Protein AF-0000000084338027 (afdb_homodimer)

Foldseek 3Di:
DPPDPVVVVVLQQVLLLLLVVQLPDDFDFLVVSCVVSVHDSVSSVVSVVVCVVQQQKDWADQDPDDPDDRGTTIHGRQQAAWFWFWEDEQFKIKIFIAGLNLDTQFIDMGTHHDLPPALLVVLVVRLVRHVVRCVRSVHHYQEFEYEYAADADFQAGCDDPSRHNRHGPRSQVSNCVSNVHRYTYAYQQQLQVLLCLVFNPDDQFEWEWADDLATWIWTGDNNHTDQPPRRPPTRLQQDAQDAVADDDPVRHHRGLSVFADLVDLLSNLLSSLSSVVVVCVVVVGQEYEYENDDPVSQVVSQVNNLVSQVPDPPHHHYYYRDVRSVGSRSSRRVVSSVVCSSRVVSVD/DPPDPVVVVVLQQVLLLLLVVQLPDDFDFLVVSCVVSVHDSVSSVVSVVVCVVQQQKDWADQDPDDPDDRGTTIHGRQQAAWFWFWEDELFKIKIFIAGLNLDTQFIDMDTHHDLPPALLVVLVVRLVRHVVRCVRSVHHYQEFEYEYAADADFQAGCDDPSRHNRHGPRSQVSNCVSNVHRYTYAYQQQLQVLLCLVFNPDDQFEWEWADDLATWIWTGDNNHTDQPPRRPPTRLQQDAQDAVADDDPVRHHRGLSVFADLVDLLSNLLSSLSSVVVVCVVVVGQEYEYENDDPVSQVVSQVNNLVSQVPDPPHHHYYYRDVRSVGSRSSRRVVSSVVCSSRVVSVD

Secondary structure (DSSP, 8-state):
----HHHHHHHHHHHHHHHHHHHHSSSB-HHHHHHHHT--HHHHHHHHHHHHHTTSEEEPPP---SSS-----EEE-TTS-EEEEEEE-SSEEEEEEE-TTS-EEEEEEEE---TTS-HHHHHHHHHHHHHHHHHHHT--EEEEEEEESSEE-SSSEEE-TT-GGGTT--HHHHHHHHHTS-EEEEEHHHHHHHHHHHHS---SSEEEEEESSSEEEEEEETTEE---TTS-TT-GGG-BSSTT-SB-TTS-BSBGGGT--TTSHHHHHHHHHHHHHHHHHHH---EEEEES--HHHHHHHHHHHHHHHTT-SS--EEEEPPGGG-HHHHHHHHHHHHHHHH-TTTT-/----HHHHHHHHHHHHHHHHHHHHSSSB-HHHHHHHHT--HHHHHHHHHHHHHTTSEEEPPP---SSS-----EEE-TTS-EEEEEEE-SSEEEEEEE-TTS-EEEEEEEE---TTS-HHHHHHHHHHHHHHHHHHHT--EEEEEEEESSEE-SSSEEE-TT-GGGTT--HHHHHHHHHTS-EEEEEHHHHHHHHHHHHS---SSEEEEEESSSEEEEEEETTEE---TTS----GGG-BSSTT-SB-TTS-BSBGGGT--TTSHHHHHHHHHHHHHHHHHHH---EEEEES--HHHHHHHHHHHHHHHTT-SS--EEEEPPGGG-HHHHHHHHHHHHHHHH-TTTT-

Sequence (696 aa):
MIAPAGHRTVRRHNLALVLGCVAEAEPLSRARVAERTGLTRGTVSSLVDELITAGLVTELAAERGGPGRPAAPLQLNRNGPAGLGLELGVDRLGACVVDLTGAVRAQRIVPSEHVDADPEGVLDALAELAAAVRAEAALPIAGAHLAVPGIVGESAIVRLPNLSRWAGVDAAGGLAARLGCATGIANEADLAALAELWFGRTPADFLYASIGIGIGAGVVIGGELFRGPGGRAGELGHMVVEPGGPPCRCGGRGCLERLVDLRDLDRSARALGAALTGAVALLDVRTIVLGGLDPAVAEPLRAAVAAELAELDPPVTVTVSDPGAGGALRGAAATVVRAVIRSPDGGRMIAPAGHRTVRRHNLALVLGCVAEAEPLSRARVAERTGLTRGTVSSLVDELITAGLVTELAAERGGPGRPAAPLQLNRNGPAGLGLELGVDRLGACVVDLTGAVRAQRIVPSEHVDADPEGVLDALAELAAAVRAEAALPIAGAHLAVPGIVGESAIVRLPNLSRWAGVDAAGGLAARLGCATGIANEADLAALAELWFGRTPADFLYASIGIGIGAGVVIGGELFRGPGGRAGELGHMVVEPGGPPCRCGGRGCLERLVDLRDLDRSARALGAALTGAVALLDVRTIVLGGLDPAVAEPLRAAVAAELAELDPPVTVTVSDPGAGGALRGAAATVVRAVIRSPDGGR

Organism: Pseudonocardia thermophila (NCBI:txid1848)

Structure (mmCIF, N/CA/C/O backbone):
data_AF-0000000084338027-model_v1
#
loop_
_entity.id
_entity.type
_entity.pdbx_description
1 polymer 'Sugar kinase of the NBD/HSP70 family, may contain an N-terminal HTH domain'
#
loop_
_atom_site.group_PDB
_atom_site.id
_atom_site.type_symbol
_atom_site.label_atom_id
_atom_site.label_alt_id
_atom_site.label_comp_id
_atom_site.label_asym_id
_atom_site.label_entity_id
_atom_site.label_seq_id
_atom_site.pdbx_PDB_ins_code
_atom_site.Cartn_x
_atom_site.Cartn_y
_atom_site.Cartn_z
_atom_site.occupancy
_atom_site.B_iso_or_equiv
_atom_site.auth_seq_id
_atom_site.auth_comp_id
_atom_site.auth_asym_id
_atom_site.auth_atom_id
_atom_site.pdbx_PDB_model_num
ATOM 1 N N . MET A 1 1 ? -39.719 6.938 22.25 1 24.95 1 MET A N 1
ATOM 2 C CA . MET A 1 1 ? -39.531 5.938 21.203 1 24.95 1 MET A CA 1
ATOM 3 C C . MET A 1 1 ? -38.125 5.98 20.656 1 24.95 1 MET A C 1
ATOM 5 O O . MET A 1 1 ? -37.656 7.008 20.141 1 24.95 1 MET A O 1
ATOM 9 N N . ILE A 1 2 ? -37.188 5.223 21.219 1 32.06 2 ILE A N 1
ATOM 10 C CA . ILE A 1 2 ? -35.812 5.082 20.844 1 32.06 2 ILE A CA 1
ATOM 11 C C . ILE A 1 2 ? -35.688 4.773 19.344 1 32.06 2 ILE A C 1
ATOM 13 O O . ILE A 1 2 ? -36.25 3.779 18.875 1 32.06 2 ILE A O 1
ATOM 17 N N . ALA A 1 3 ? -35.656 5.762 18.625 1 42.88 3 ALA A N 1
ATOM 18 C CA . ALA A 1 3 ? -35.469 5.457 17.219 1 42.88 3 ALA A CA 1
ATOM 19 C C . ALA A 1 3 ? -34.5 4.293 17.031 1 42.88 3 ALA A C 1
ATOM 21 O O . ALA A 1 3 ? -33.438 4.238 17.672 1 42.88 3 ALA A O 1
ATOM 22 N N . PRO A 1 4 ? -34.75 3.297 16.406 1 47.34 4 PRO A N 1
ATOM 23 C CA . PRO A 1 4 ? -33.906 2.105 16.281 1 47.34 4 PRO A CA 1
ATOM 24 C C . PRO A 1 4 ? -32.531 2.42 15.719 1 47.34 4 PRO A C 1
ATOM 26 O O . PRO A 1 4 ? -32.344 3.42 15.016 1 47.34 4 PRO A O 1
ATOM 29 N N . ALA A 1 5 ? -31.375 1.778 16.25 1 51.41 5 ALA A N 1
ATOM 30 C CA . ALA A 1 5 ? -29.953 1.833 15.961 1 51.41 5 ALA A CA 1
ATOM 31 C C . ALA A 1 5 ? -29.703 2.008 14.461 1 51.41 5 ALA A C 1
ATOM 33 O O . ALA A 1 5 ? -28.844 2.789 14.055 1 51.41 5 ALA A O 1
ATOM 34 N N . GLY A 1 6 ? -30.672 1.565 13.75 1 63.72 6 GLY A N 1
ATOM 35 C CA . GLY A 1 6 ? -30.609 1.644 12.305 1 63.72 6 GLY A CA 1
ATOM 36 C C . GLY A 1 6 ? -30.859 3.039 11.766 1 63.72 6 GLY A C 1
ATOM 37 O O . GLY A 1 6 ? -30.188 3.49 10.844 1 63.72 6 GLY A O 1
ATOM 38 N N . HIS A 1 7 ? -31.812 3.793 12.484 1 64.81 7 HIS A N 1
ATOM 39 C CA . HIS A 1 7 ? -32.188 5.109 11.992 1 64.81 7 HIS A CA 1
ATOM 40 C C . HIS A 1 7 ? -31.109 6.141 12.289 1 64.81 7 HIS A C 1
ATOM 42 O O . HIS A 1 7 ? -30.812 6.996 11.445 1 64.81 7 HIS A O 1
ATOM 48 N N . ARG A 1 8 ? -30.578 6.047 13.422 1 73.62 8 ARG A N 1
ATOM 49 C CA . ARG A 1 8 ? -29.516 6.969 13.812 1 73.62 8 ARG A CA 1
ATOM 50 C C . ARG A 1 8 ? -28.297 6.824 12.898 1 73.62 8 ARG A C 1
ATOM 52 O O . ARG A 1 8 ? -27.656 7.816 12.562 1 73.62 8 ARG A O 1
ATOM 59 N N . THR A 1 9 ? -28.094 5.621 12.609 1 79.31 9 THR A N 1
ATOM 60 C CA . THR A 1 9 ? -26.969 5.336 11.727 1 79.31 9 THR A CA 1
ATOM 61 C C . THR A 1 9 ? -27.203 5.926 10.336 1 79.31 9 THR A C 1
ATOM 63 O O . THR A 1 9 ? -26.297 6.508 9.734 1 79.31 9 THR A O 1
ATOM 66 N N . VAL A 1 10 ? -28.391 5.887 9.93 1 82.75 10 VAL A N 1
ATOM 67 C CA . VAL A 1 10 ? -28.75 6.406 8.609 1 82.75 10 VAL A CA 1
ATOM 68 C C . VAL A 1 10 ? -28.641 7.93 8.609 1 82.75 10 VAL A C 1
ATOM 70 O O . VAL A 1 10 ? -28.109 8.523 7.672 1 82.75 10 VAL A O 1
ATOM 73 N N . ARG A 1 11 ? -29.156 8.555 9.656 1 88 11 ARG A N 1
ATOM 74 C CA . ARG A 1 11 ? -29.109 10.008 9.742 1 88 11 ARG A CA 1
ATOM 75 C C . ARG A 1 11 ? -27.672 10.508 9.781 1 88 11 ARG A C 1
ATOM 77 O O . ARG A 1 11 ? -27.344 11.508 9.133 1 88 11 ARG A O 1
ATOM 84 N N . ARG A 1 12 ? -26.922 9.852 10.594 1 89.38 12 ARG A N 1
ATOM 85 C CA . ARG A 1 12 ? -25.5 10.203 10.664 1 89.38 12 ARG A CA 1
ATOM 86 C C . ARG A 1 12 ? -24.844 10.133 9.289 1 89.38 12 ARG A C 1
ATOM 88 O O . ARG A 1 12 ? -24.094 11.023 8.914 1 89.38 12 ARG A O 1
ATOM 95 N N . HIS A 1 13 ? -25.172 9.141 8.656 1 90.56 13 HIS A N 1
ATOM 96 C CA . HIS A 1 13 ? -24.625 8.969 7.309 1 90.56 13 HIS A CA 1
ATOM 97 C C . HIS A 1 13 ? -25.109 10.086 6.383 1 90.56 13 HIS A C 1
ATOM 99 O O . HIS A 1 13 ? -24.297 10.648 5.629 1 90.56 13 HIS A O 1
ATOM 105 N N . ASN A 1 14 ? -26.328 10.367 6.484 1 92.19 14 ASN A N 1
ATOM 106 C CA . ASN A 1 14 ? -26.891 11.398 5.621 1 92.19 14 ASN A CA 1
ATOM 107 C C . ASN A 1 14 ? -26.312 12.773 5.949 1 92.19 14 ASN A C 1
ATOM 109 O O . ASN A 1 14 ? -26.094 13.586 5.051 1 92.19 14 ASN A O 1
ATOM 113 N N . LEU A 1 15 ? -26.141 13.031 7.227 1 94.44 15 LEU A N 1
ATOM 114 C CA . LEU A 1 15 ? -25.516 14.281 7.637 1 94.44 15 LEU A CA 1
ATOM 115 C C . LEU A 1 15 ? -24.141 14.43 7 1 94.44 15 LEU A C 1
ATOM 117 O O . LEU A 1 15 ? -23.812 15.492 6.465 1 94.44 15 LEU A O 1
ATOM 121 N N . ALA A 1 16 ? -23.406 13.383 7.082 1 94.31 16 ALA A N 1
ATOM 122 C CA . ALA A 1 16 ? -22.062 13.391 6.496 1 94.31 16 ALA A CA 1
ATOM 123 C C . ALA A 1 16 ? -22.125 13.602 4.984 1 94.31 16 ALA A C 1
ATOM 125 O O . ALA A 1 16 ? -21.312 14.344 4.426 1 94.31 16 ALA A O 1
ATOM 126 N N . LEU A 1 17 ? -23.031 12.977 4.367 1 94.06 17 LEU A N 1
ATOM 127 C CA . LEU A 1 17 ? -23.203 13.094 2.922 1 94.06 17 LEU A CA 1
ATOM 128 C C . LEU A 1 17 ? -23.531 14.531 2.523 1 94.06 17 LEU A C 1
ATOM 130 O O . LEU A 1 17 ? -22.938 15.062 1.586 1 94.06 17 LEU A O 1
ATOM 134 N N . VAL A 1 18 ? -24.406 15.125 3.219 1 94.88 18 VAL A N 1
ATOM 135 C CA . VAL A 1 18 ? -24.844 16.484 2.918 1 94.88 18 VAL A CA 1
ATOM 136 C C . VAL A 1 18 ? -23.688 17.469 3.166 1 94.88 18 VAL A C 1
ATOM 138 O O . VAL A 1 18 ? -23.391 18.312 2.32 1 94.88 18 VAL A O 1
ATOM 141 N N . LEU A 1 19 ? -23.094 17.359 4.309 1 95.38 19 LEU A N 1
ATOM 142 C CA . LEU A 1 19 ? -21.984 18.266 4.621 1 95.38 19 LEU A CA 1
ATOM 143 C C . LEU A 1 19 ? -20.859 18.094 3.615 1 95.38 19 LEU A C 1
ATOM 145 O O . LEU A 1 19 ? -20.234 19.078 3.201 1 95.38 19 LEU A O 1
ATOM 149 N N . GLY A 1 20 ? -20.562 16.844 3.295 1 94.5 20 GLY A N 1
ATOM 150 C CA . GLY A 1 20 ? -19.562 16.594 2.273 1 94.5 20 GLY A CA 1
ATOM 151 C C . GLY A 1 20 ? -19.875 17.281 0.956 1 94.5 20 GLY A C 1
ATOM 152 O O . GLY A 1 20 ? -18.969 17.812 0.311 1 94.5 20 GLY A O 1
ATOM 153 N N . CYS A 1 21 ? -21.078 17.234 0.608 1 93.06 21 CYS A N 1
ATOM 154 C CA . CYS A 1 21 ? -21.516 17.891 -0.616 1 93.06 21 CYS A CA 1
ATOM 155 C C . CYS A 1 21 ? -21.281 19.391 -0.543 1 93.06 21 CYS A C 1
ATOM 157 O O . CYS A 1 21 ? -20.766 19.984 -1.491 1 93.06 21 CYS A O 1
ATOM 159 N N . VAL A 1 22 ? -21.609 19.984 0.546 1 93.25 22 VAL A N 1
ATOM 160 C CA . VAL A 1 22 ? -21.438 21.422 0.742 1 93.25 22 VAL A CA 1
ATOM 161 C C . VAL A 1 22 ? -19.953 21.781 0.731 1 93.25 22 VAL A C 1
ATOM 163 O O . VAL A 1 22 ? -19.562 22.828 0.212 1 93.25 22 VAL A O 1
ATOM 166 N N . ALA A 1 23 ? -19.172 20.891 1.254 1 93.12 23 ALA A N 1
ATOM 167 C CA . ALA A 1 23 ? -17.75 21.125 1.387 1 93.12 23 ALA A CA 1
ATOM 168 C C . ALA A 1 23 ? -17.047 21.078 0.028 1 93.12 23 ALA A C 1
ATOM 170 O O . ALA A 1 23 ? -16.031 21.734 -0.182 1 93.12 23 ALA A O 1
ATOM 171 N N . GLU A 1 24 ? -17.469 20.266 -0.911 1 86.25 24 GLU A N 1
ATOM 172 C CA . GLU A 1 24 ? -16.812 20 -2.186 1 86.25 24 GLU A CA 1
ATOM 173 C C . GLU A 1 24 ? -17.188 21.047 -3.229 1 86.25 24 GLU A C 1
ATOM 175 O O . GLU A 1 24 ? -16.562 21.125 -4.289 1 86.25 24 GLU A O 1
ATOM 180 N N . ALA A 1 25 ? -18.219 21.781 -2.988 1 75.62 25 ALA A N 1
ATOM 181 C CA . ALA A 1 25 ? -18.734 22.609 -4.07 1 75.62 25 ALA A CA 1
ATOM 182 C C . ALA A 1 25 ? -18.812 24.078 -3.648 1 75.62 25 ALA A C 1
ATOM 184 O O . ALA A 1 25 ? -18.719 24.391 -2.459 1 75.62 25 ALA A O 1
ATOM 185 N N . GLU A 1 26 ? -18.859 24.859 -4.793 1 75.69 26 GLU A N 1
ATOM 186 C CA . GLU A 1 26 ? -19.281 26.234 -4.574 1 75.69 26 GLU A CA 1
ATOM 187 C C . GLU A 1 26 ? -20.641 26.297 -3.893 1 75.69 26 GLU A C 1
ATOM 189 O O . GLU A 1 26 ? -21.391 25.312 -3.883 1 75.69 26 GLU A O 1
ATOM 194 N N . PRO A 1 27 ? -20.891 27.422 -3.34 1 79.38 27 PRO A N 1
ATOM 195 C CA . PRO A 1 27 ? -22.172 27.516 -2.633 1 79.38 27 PRO A CA 1
ATOM 196 C C . PRO A 1 27 ? -23.328 26.891 -3.418 1 79.38 27 PRO A C 1
ATOM 198 O O . PRO A 1 27 ? -23.438 27.094 -4.629 1 79.38 27 PRO A O 1
ATOM 201 N N . LEU A 1 28 ? -23.938 26 -2.764 1 86.81 28 LEU A N 1
ATOM 202 C CA . LEU A 1 28 ? -25.031 25.234 -3.336 1 86.81 28 LEU A CA 1
ATOM 203 C C . LEU A 1 28 ? -26.359 25.578 -2.654 1 86.81 28 LEU A C 1
ATOM 205 O O . LEU A 1 28 ? -26.391 25.891 -1.463 1 86.81 28 LEU A O 1
ATOM 209 N N . SER A 1 29 ? -27.375 25.516 -3.436 1 89.56 29 SER A N 1
ATOM 210 C CA . SER A 1 29 ? -28.703 25.578 -2.83 1 89.56 29 SER A CA 1
ATOM 211 C C . SER A 1 29 ? -29.094 24.25 -2.211 1 89.56 29 SER A C 1
ATOM 213 O O . SER A 1 29 ? -28.516 23.219 -2.521 1 89.56 29 SER A O 1
ATOM 215 N N . ARG A 1 30 ? -30.062 24.281 -1.311 1 92.12 30 ARG A N 1
ATOM 216 C CA . ARG A 1 30 ? -30.609 23.062 -0.74 1 92.12 30 ARG A CA 1
ATOM 217 C C . ARG A 1 30 ? -31.125 22.125 -1.833 1 92.12 30 ARG A C 1
ATOM 219 O O . ARG A 1 30 ? -30.953 20.922 -1.745 1 92.12 30 ARG A O 1
ATOM 226 N N . ALA A 1 31 ? -31.672 22.719 -2.844 1 91.19 31 ALA A N 1
ATOM 227 C CA . ALA A 1 31 ? -32.219 21.938 -3.955 1 91.19 31 ALA A CA 1
ATOM 228 C C . ALA A 1 31 ? -31.094 21.188 -4.688 1 91.19 31 ALA A C 1
ATOM 230 O O . ALA A 1 31 ? -31.25 20.016 -5.02 1 91.19 31 ALA A O 1
ATOM 231 N N . ARG A 1 32 ? -30.125 21.859 -4.914 1 91.81 32 ARG A N 1
ATOM 232 C CA . ARG A 1 32 ? -29 21.25 -5.617 1 91.81 32 ARG A CA 1
ATOM 233 C C . ARG A 1 32 ? -28.359 20.141 -4.777 1 91.81 32 ARG A C 1
ATOM 235 O O . ARG A 1 32 ? -27.906 19.125 -5.316 1 91.81 32 ARG A O 1
ATOM 242 N N . VAL A 1 33 ? -28.266 20.312 -3.492 1 94.25 33 VAL A N 1
ATOM 243 C CA . VAL A 1 33 ? -27.734 19.297 -2.596 1 94.25 33 VAL A CA 1
ATOM 244 C C . VAL A 1 33 ? -28.609 18.047 -2.674 1 94.25 33 VAL A C 1
ATOM 246 O O . VAL A 1 33 ? -28.094 16.922 -2.715 1 94.25 33 VAL A O 1
ATOM 249 N N . ALA A 1 34 ? -29.844 18.25 -2.703 1 94.12 34 ALA A N 1
ATOM 250 C CA . ALA A 1 34 ? -30.766 17.109 -2.824 1 94.12 34 ALA A CA 1
ATOM 251 C C . ALA A 1 34 ? -30.516 16.344 -4.121 1 94.12 34 ALA A C 1
ATOM 253 O O . ALA A 1 34 ? -30.469 15.109 -4.117 1 94.12 34 ALA A O 1
ATOM 254 N N . GLU A 1 35 ? -30.359 17.062 -5.145 1 93.56 35 GLU A N 1
ATOM 255 C CA . GLU A 1 35 ? -30.094 16.453 -6.445 1 93.56 35 GLU A CA 1
ATOM 256 C C . GLU A 1 35 ? -28.812 15.641 -6.426 1 93.56 35 GLU A C 1
ATOM 258 O O . GLU A 1 35 ? -28.781 14.5 -6.887 1 93.56 35 GLU A O 1
ATOM 263 N N . ARG A 1 36 ? -27.875 16.156 -5.863 1 92.69 36 ARG A N 1
ATOM 264 C CA . ARG A 1 36 ? -26.547 15.531 -5.883 1 92.69 36 ARG A CA 1
ATOM 265 C C . ARG A 1 36 ? -26.5 14.32 -4.957 1 92.69 36 ARG A C 1
ATOM 267 O O . ARG A 1 36 ? -25.797 13.352 -5.227 1 92.69 36 ARG A O 1
ATOM 274 N N . THR A 1 37 ? -27.188 14.367 -3.902 1 93.38 37 THR A N 1
ATOM 275 C CA . THR A 1 37 ? -27.094 13.305 -2.902 1 93.38 37 THR A CA 1
ATOM 276 C C . THR A 1 37 ? -28.156 12.234 -3.156 1 93.38 37 THR A C 1
ATOM 278 O O . THR A 1 37 ? -28.062 11.125 -2.619 1 93.38 37 THR A O 1
ATOM 281 N N . GLY A 1 38 ? -29.172 12.594 -3.861 1 94 38 GLY A N 1
ATOM 282 C CA . GLY A 1 38 ? -30.281 11.68 -4.094 1 94 38 GLY A CA 1
ATOM 283 C C . GLY A 1 38 ? -31.281 11.648 -2.955 1 94 38 GLY A C 1
ATOM 284 O O . GLY A 1 38 ? -32.188 10.82 -2.941 1 94 38 GLY A O 1
ATOM 285 N N . LEU A 1 39 ? -31.156 12.469 -2.016 1 93.25 39 LEU A N 1
ATOM 286 C CA . LEU A 1 39 ? -32.062 12.578 -0.893 1 93.25 39 LEU A CA 1
ATOM 287 C C . LEU A 1 39 ? -33.25 13.469 -1.247 1 93.25 39 LEU A C 1
ATOM 289 O O . LEU A 1 39 ? -33.188 14.242 -2.201 1 93.25 39 LEU A O 1
ATOM 293 N N . THR A 1 40 ? -34.281 13.359 -0.479 1 93.75 40 THR A N 1
ATOM 294 C CA . THR A 1 40 ? -35.438 14.227 -0.711 1 93.75 40 THR A CA 1
ATOM 295 C C . THR A 1 40 ? -35.156 15.648 -0.241 1 93.75 40 THR A C 1
ATOM 297 O O . THR A 1 40 ? -34.312 15.859 0.639 1 93.75 40 THR A O 1
ATOM 300 N N . ARG A 1 41 ? -35.875 16.578 -0.817 1 93.81 41 ARG A N 1
ATOM 301 C CA . ARG A 1 41 ? -35.719 17.984 -0.431 1 93.81 41 ARG A CA 1
ATOM 302 C C . ARG A 1 41 ? -36.062 18.188 1.046 1 93.81 41 ARG A C 1
ATOM 304 O O . ARG A 1 41 ? -35.375 18.953 1.733 1 93.81 41 ARG A O 1
ATOM 311 N N . GLY A 1 42 ? -37 17.531 1.489 1 95.19 42 GLY A N 1
ATOM 312 C CA . GLY A 1 42 ? -37.344 17.625 2.896 1 95.19 42 GLY A CA 1
ATOM 313 C C . GLY A 1 42 ? -36.25 17.141 3.824 1 95.19 42 GLY A C 1
ATOM 314 O O . GLY A 1 42 ? -35.938 17.797 4.824 1 95.19 42 GLY A O 1
ATOM 315 N N . THR A 1 43 ? -35.688 16 3.496 1 94.31 43 THR A N 1
ATOM 316 C CA . THR A 1 43 ? -34.594 15.445 4.285 1 94.31 43 THR A CA 1
ATOM 317 C C . THR A 1 43 ? -33.406 16.391 4.301 1 94.31 43 THR A C 1
ATOM 319 O O . THR A 1 43 ? -32.812 16.656 5.359 1 94.31 43 THR A O 1
ATOM 322 N N . VAL A 1 44 ? -33.062 16.891 3.131 1 96.12 44 VAL A N 1
ATOM 323 C CA . VAL A 1 44 ? -31.938 17.797 3.027 1 96.12 44 VAL A CA 1
ATOM 324 C C . VAL A 1 44 ? -32.188 19.047 3.859 1 96.12 44 VAL A C 1
ATOM 326 O O . VAL A 1 44 ? -31.297 19.531 4.562 1 96.12 44 VAL A O 1
ATOM 329 N N . SER A 1 45 ? -33.375 19.547 3.775 1 95.44 45 SER A N 1
ATOM 330 C CA . SER A 1 45 ? -33.688 20.75 4.527 1 95.44 45 SER A CA 1
ATOM 331 C C . SER A 1 45 ? -33.5 20.531 6.027 1 95.44 45 SER A C 1
ATOM 333 O O . SER A 1 45 ? -32.938 21.375 6.715 1 95.44 45 SER A O 1
ATOM 335 N N . SER A 1 46 ? -33.969 19.438 6.477 1 96.06 46 SER A N 1
ATOM 336 C CA . SER A 1 46 ? -33.844 19.109 7.891 1 96.06 46 SER A CA 1
ATOM 337 C C . SER A 1 46 ? -32.375 18.938 8.289 1 96.06 46 SER A C 1
ATOM 339 O O . SER A 1 46 ? -31.953 19.422 9.336 1 96.06 46 SER A O 1
ATOM 341 N N . LEU A 1 47 ? -31.672 18.281 7.516 1 95.88 47 LEU A N 1
ATOM 342 C CA . LEU A 1 47 ? -30.25 18.031 7.785 1 95.88 47 LEU A CA 1
ATOM 343 C C . LEU A 1 47 ? -29.453 19.312 7.734 1 95.88 47 LEU A C 1
ATOM 345 O O . LEU A 1 47 ? -28.562 19.531 8.555 1 95.88 47 LEU A O 1
ATOM 349 N N . VAL A 1 48 ? -29.75 20.141 6.77 1 95.62 48 VAL A N 1
ATOM 350 C CA . VAL A 1 48 ? -29.062 21.422 6.645 1 95.62 48 VAL A CA 1
ATOM 351 C C . VAL A 1 48 ? -29.344 22.266 7.879 1 95.62 48 VAL A C 1
ATOM 353 O O . VAL A 1 48 ? -28.438 22.906 8.414 1 95.62 48 VAL A O 1
ATOM 356 N N . ASP A 1 49 ? -30.531 22.281 8.32 1 96.06 49 ASP A N 1
ATOM 357 C CA . ASP A 1 49 ? -30.875 23.031 9.531 1 96.06 49 ASP A CA 1
ATOM 358 C C . ASP A 1 49 ? -30.047 22.547 10.719 1 96.06 49 ASP A C 1
ATOM 360 O O . ASP A 1 49 ? -29.578 23.359 11.523 1 96.06 49 ASP A O 1
ATOM 364 N N . GLU A 1 50 ? -29.922 21.328 10.797 1 95.75 50 GLU A N 1
ATOM 365 C CA . GLU A 1 50 ? -29.109 20.766 11.867 1 95.75 50 GLU A CA 1
ATOM 366 C C . GLU A 1 50 ? -27.641 21.188 11.75 1 95.75 50 GLU A C 1
ATOM 368 O O . GLU A 1 50 ? -27.016 21.516 12.75 1 95.75 50 GLU A O 1
ATOM 373 N N . LEU A 1 51 ? -27.141 21.203 10.562 1 96.5 51 LEU A N 1
ATOM 374 C CA . LEU A 1 51 ? -25.766 21.594 10.312 1 96.5 51 LEU A CA 1
ATOM 375 C C . LEU A 1 51 ? -25.547 23.078 10.602 1 96.5 51 LEU A C 1
ATOM 377 O O . LEU A 1 51 ? -24.484 23.469 11.086 1 96.5 51 LEU A O 1
ATOM 381 N N . ILE A 1 52 ? -26.531 23.891 10.344 1 95.5 52 ILE A N 1
ATOM 382 C CA . ILE A 1 52 ? -26.484 25.312 10.656 1 95.5 52 ILE A CA 1
ATOM 383 C C . ILE A 1 52 ? -26.484 25.5 12.172 1 95.5 52 ILE A C 1
ATOM 385 O O . ILE A 1 52 ? -25.688 26.281 12.703 1 95.5 52 ILE A O 1
ATOM 389 N N . THR A 1 53 ? -27.312 24.766 12.797 1 95.19 53 THR A N 1
ATOM 390 C CA . THR A 1 53 ? -27.406 24.844 14.25 1 95.19 53 THR A CA 1
ATOM 391 C C . THR A 1 53 ? -26.078 24.438 14.898 1 95.19 53 THR A C 1
ATOM 393 O O . THR A 1 53 ? -25.656 25.031 15.891 1 95.19 53 THR A O 1
ATOM 396 N N . ALA A 1 54 ? -25.438 23.516 14.289 1 95.12 54 ALA A N 1
ATOM 397 C CA . ALA A 1 54 ? -24.172 23.016 14.812 1 95.12 54 ALA A CA 1
ATOM 398 C C . ALA A 1 54 ? -23.016 23.922 14.438 1 95.12 54 ALA A C 1
ATOM 400 O O . ALA A 1 54 ? -21.859 23.703 14.836 1 95.12 54 ALA A O 1
ATOM 401 N N . GLY A 1 55 ? -23.297 24.969 13.633 1 95.44 55 GLY A N 1
ATOM 402 C CA . GLY A 1 55 ? -22.266 25.922 13.242 1 95.44 55 GLY A CA 1
ATOM 403 C C . GLY A 1 55 ? -21.391 25.438 12.109 1 95.44 55 GLY A C 1
ATOM 404 O O . GLY A 1 55 ? -20.312 25.984 11.883 1 95.44 55 GLY A O 1
ATOM 405 N N . LEU A 1 56 ? -21.797 24.406 11.352 1 97 56 LEU A N 1
ATOM 406 C CA . LEU A 1 56 ? -20.969 23.812 10.312 1 97 56 LEU A CA 1
ATOM 407 C C . LEU A 1 56 ? -21.281 24.422 8.945 1 97 56 LEU A C 1
ATOM 409 O O . LEU A 1 56 ? -20.406 24.453 8.07 1 97 56 LEU A O 1
ATOM 413 N N . VAL A 1 57 ? -22.484 24.906 8.789 1 96.19 57 VAL A N 1
ATOM 414 C CA . VAL A 1 57 ? -22.938 25.453 7.516 1 96.19 57 VAL A CA 1
ATOM 415 C C . VAL A 1 57 ? -23.562 26.828 7.738 1 96.19 57 VAL A C 1
ATOM 417 O O . VAL A 1 57 ? -24.188 27.062 8.781 1 96.19 57 VAL A O 1
ATOM 420 N N . THR A 1 58 ? -23.391 27.641 6.84 1 94.56 58 THR A N 1
ATOM 421 C CA . THR A 1 58 ? -24.078 28.922 6.82 1 94.56 58 THR A CA 1
ATOM 422 C C . THR A 1 58 ? -24.828 29.125 5.496 1 94.56 58 THR A C 1
ATOM 424 O O . THR A 1 58 ? -24.422 28.562 4.473 1 94.56 58 THR A O 1
ATOM 427 N N . GLU A 1 59 ? -25.844 29.734 5.621 1 91.44 59 GLU A N 1
ATOM 428 C CA . GLU A 1 59 ? -26.656 30.078 4.449 1 91.44 59 GLU A CA 1
ATOM 429 C C . GLU A 1 59 ? -26.453 31.547 4.066 1 91.44 59 GLU A C 1
ATOM 431 O O . GLU A 1 59 ? -26.578 32.438 4.914 1 91.44 59 GLU A O 1
ATOM 436 N N . LEU A 1 60 ? -26.062 31.688 2.854 1 86.75 60 LEU A N 1
ATOM 437 C CA . LEU A 1 60 ? -25.859 33.031 2.354 1 86.75 60 LEU A CA 1
ATOM 438 C C . LEU A 1 60 ? -27.172 33.656 1.925 1 86.75 60 LEU A C 1
ATOM 440 O O . LEU A 1 60 ? -28.188 32.969 1.814 1 86.75 60 LEU A O 1
ATOM 444 N N . ALA A 1 61 ? -27.094 35.062 1.781 1 79.88 61 ALA A N 1
ATOM 445 C CA . ALA A 1 61 ? -28.281 35.781 1.318 1 79.88 61 ALA A CA 1
ATOM 446 C C . ALA A 1 61 ? -28.656 35.375 -0.1 1 79.88 61 ALA A C 1
ATOM 448 O O . ALA A 1 61 ? -27.781 35.125 -0.934 1 79.88 61 ALA A O 1
ATOM 449 N N . ALA A 1 62 ? -30 35.125 -0.277 1 73.44 62 ALA A N 1
ATOM 450 C CA . ALA A 1 62 ? -30.516 34.75 -1.588 1 73.44 62 ALA A CA 1
ATOM 451 C C . ALA A 1 62 ? -30.172 35.781 -2.646 1 73.44 62 ALA A C 1
ATOM 453 O O . ALA A 1 62 ? -30.188 36.969 -2.373 1 73.44 62 ALA A O 1
ATOM 454 N N . GLU A 1 63 ? -29.344 35.344 -3.686 1 61.81 63 GLU A N 1
ATOM 455 C CA . GLU A 1 63 ? -29.125 36.312 -4.773 1 61.81 63 GLU A CA 1
ATOM 456 C C . GLU A 1 63 ? -30.406 36.562 -5.555 1 61.81 63 GLU A C 1
ATOM 458 O O . GLU A 1 63 ? -31.172 35.656 -5.82 1 61.81 63 GLU A O 1
ATOM 463 N N . ARG A 1 64 ? -30.891 37.781 -5.426 1 58.75 64 ARG A N 1
ATOM 464 C CA . ARG A 1 64 ? -32.125 38.25 -6.027 1 58.75 64 ARG A CA 1
ATOM 465 C C . ARG A 1 64 ? -32.125 38.031 -7.539 1 58.75 64 ARG A C 1
ATOM 467 O O . ARG A 1 64 ? -33.031 38.5 -8.242 1 58.75 64 ARG A O 1
ATOM 474 N N . GLY A 1 65 ? -31.281 37.25 -8.078 1 50.41 65 GLY A N 1
ATOM 475 C CA . GLY A 1 65 ? -31.406 37.531 -9.5 1 50.41 65 GLY A CA 1
ATOM 476 C C . GLY A 1 65 ? -32.688 37 -10.102 1 50.41 65 GLY A C 1
ATOM 477 O O . GLY A 1 65 ? -33.594 37.781 -10.461 1 50.41 65 GLY A O 1
ATOM 478 N N . GLY A 1 66 ? -32.719 35.719 -10.891 1 50.53 66 GLY A N 1
ATOM 479 C CA . GLY A 1 66 ? -33.656 35.344 -11.93 1 50.53 66 GLY A CA 1
ATOM 480 C C . GLY A 1 66 ? -35 34.906 -11.375 1 50.53 66 GLY A C 1
ATOM 481 O O . GLY A 1 66 ? -35.219 34.938 -10.164 1 50.53 66 GLY A O 1
ATOM 482 N N . PRO A 1 67 ? -36.062 34.688 -12.297 1 47.72 67 PRO A N 1
ATOM 483 C CA . PRO A 1 67 ? -37.406 34.156 -12.039 1 47.72 67 PRO A CA 1
ATOM 484 C C . PRO A 1 67 ? -37.344 32.812 -11.281 1 47.72 67 PRO A C 1
ATOM 486 O O . PRO A 1 67 ? -36.562 31.922 -11.633 1 47.72 67 PRO A O 1
ATOM 489 N N . GLY A 1 68 ? -37.656 32.781 -10.016 1 55.72 68 GLY A N 1
ATOM 490 C CA . GLY A 1 68 ? -37.812 31.688 -9.07 1 55.72 68 GLY A CA 1
ATOM 491 C C . GLY A 1 68 ? -37.312 32.031 -7.68 1 55.72 68 GLY A C 1
ATOM 492 O O . GLY A 1 68 ? -36.75 33.094 -7.457 1 55.72 68 GLY A O 1
ATOM 493 N N . ARG A 1 69 ? -37.781 31.438 -6.684 1 54.06 69 ARG A N 1
ATOM 494 C CA . ARG A 1 69 ? -37.344 31.656 -5.301 1 54.06 69 ARG A CA 1
ATOM 495 C C . ARG A 1 69 ? -35.844 31.625 -5.172 1 54.06 69 ARG A C 1
ATOM 497 O O . ARG A 1 69 ? -35.188 30.641 -5.57 1 54.06 69 ARG A O 1
ATOM 504 N N . PRO A 1 70 ? -35.281 32.781 -5.098 1 59.09 70 PRO A N 1
ATOM 505 C CA . PRO A 1 70 ? -33.812 32.844 -5 1 59.09 70 PRO A CA 1
ATOM 506 C C . PRO A 1 70 ? -33.25 31.922 -3.936 1 59.09 70 PRO A C 1
ATOM 508 O O . PRO A 1 70 ? -33.781 31.844 -2.828 1 59.09 70 PRO A O 1
ATOM 511 N N . ALA A 1 71 ? -32.656 30.719 -4.203 1 67.94 71 ALA A N 1
ATOM 512 C CA . ALA A 1 71 ? -32.156 29.766 -3.209 1 67.94 71 ALA A CA 1
ATOM 513 C C . ALA A 1 71 ? -30.875 30.266 -2.566 1 67.94 71 ALA A C 1
ATOM 515 O O . ALA A 1 71 ? -30 30.812 -3.252 1 67.94 71 ALA A O 1
ATOM 516 N N . ALA A 1 72 ? -30.969 30.484 -1.258 1 78.06 72 ALA A N 1
ATOM 517 C CA . ALA A 1 72 ? -29.812 30.906 -0.461 1 78.06 72 ALA A CA 1
ATOM 518 C C . ALA A 1 72 ? -28.703 29.844 -0.502 1 78.06 72 ALA A C 1
ATOM 520 O O . ALA A 1 72 ? -28.922 28.703 -0.081 1 78.06 72 ALA A O 1
ATOM 521 N N . PRO A 1 73 ? -27.547 30.266 -1.123 1 91 73 PRO A N 1
ATOM 522 C CA . PRO A 1 73 ? -26.484 29.266 -1.257 1 91 73 PRO A CA 1
ATOM 523 C C . PRO A 1 73 ? -25.891 28.844 0.087 1 91 73 PRO A C 1
ATOM 525 O O . PRO A 1 73 ? -25.812 29.672 1.008 1 91 73 PRO A O 1
ATOM 528 N N . LEU A 1 74 ? -25.641 27.625 0.245 1 94.12 74 LEU A N 1
ATOM 529 C CA . LEU A 1 74 ? -25 27.047 1.425 1 94.12 74 LEU A CA 1
ATOM 530 C C . LEU A 1 74 ? -23.484 27.031 1.271 1 94.12 74 LEU A C 1
ATOM 532 O O . LEU A 1 74 ? -22.969 26.781 0.177 1 94.12 74 LEU A O 1
ATOM 536 N N . GLN A 1 75 ? -22.781 27.297 2.365 1 94.62 75 GLN A N 1
ATOM 537 C CA . GLN A 1 75 ? -21.328 27.141 2.422 1 94.62 75 GLN A CA 1
ATOM 538 C C . GLN A 1 75 ? -20.891 26.703 3.816 1 94.62 75 GLN A C 1
ATOM 540 O O . GLN A 1 75 ? -21.641 26.844 4.785 1 94.62 75 GLN A O 1
ATOM 545 N N . LEU A 1 76 ? -19.719 26.203 3.84 1 95.88 76 LEU A N 1
ATOM 546 C CA . LEU A 1 76 ? -19.172 25.906 5.156 1 95.88 76 LEU A CA 1
ATOM 547 C C . LEU A 1 76 ? -19.047 27.172 5.996 1 95.88 76 LEU A C 1
ATOM 549 O O . LEU A 1 76 ? -18.672 28.234 5.484 1 95.88 76 LEU A O 1
ATOM 553 N N . ASN A 1 77 ? -19.359 27.047 7.23 1 95.44 77 ASN A N 1
ATOM 554 C CA . ASN A 1 77 ? -19.25 28.188 8.148 1 95.44 77 ASN A CA 1
ATOM 555 C C . ASN A 1 77 ? -17.797 28.469 8.492 1 95.44 77 ASN A C 1
ATOM 557 O O . ASN A 1 77 ? -17.156 27.719 9.234 1 95.44 77 ASN A O 1
ATOM 561 N N . ARG A 1 78 ? -17.219 29.531 8.086 1 95.25 78 ARG A N 1
ATOM 562 C CA . ARG A 1 78 ? -15.828 29.891 8.297 1 95.25 78 ARG A CA 1
ATOM 563 C C . ARG A 1 78 ? -15.555 30.219 9.766 1 95.25 78 ARG A C 1
ATOM 565 O O . ARG A 1 78 ? -14.398 30.281 10.188 1 95.25 78 ARG A O 1
ATOM 572 N N . ASN A 1 79 ? -16.625 30.438 10.484 1 96.56 79 ASN A N 1
ATOM 573 C CA . ASN A 1 79 ? -16.484 30.734 11.906 1 96.56 79 ASN A CA 1
ATOM 574 C C . ASN A 1 79 ? -16.906 29.562 12.781 1 96.56 79 ASN A C 1
ATOM 576 O O . ASN A 1 79 ? -17.094 29.719 13.984 1 96.56 79 ASN A O 1
ATOM 580 N N . GLY A 1 80 ? -17.094 28.438 12.109 1 96.62 80 GLY A N 1
ATOM 581 C CA . GLY A 1 80 ? -17.438 27.234 12.836 1 96.62 80 GLY A CA 1
ATOM 582 C C . GLY A 1 80 ? -16.266 26.578 13.516 1 96.62 80 GLY A C 1
ATOM 583 O O . GLY A 1 80 ? -15.211 27.203 13.695 1 96.62 80 GLY A O 1
ATOM 584 N N . PRO A 1 81 ? -16.5 25.312 13.977 1 97 81 PRO A N 1
ATOM 585 C CA . PRO A 1 81 ? -15.422 24.594 14.648 1 97 81 PRO A CA 1
ATOM 586 C C . PRO A 1 81 ? -14.164 24.469 13.789 1 97 81 PRO A C 1
ATOM 588 O O . PRO A 1 81 ? -14.258 24.219 12.586 1 97 81 PRO A O 1
ATOM 591 N N . ALA A 1 82 ? -13.016 24.688 14.422 1 98.38 82 ALA A N 1
ATOM 592 C CA . ALA A 1 82 ? -11.734 24.719 13.719 1 98.38 82 ALA A CA 1
ATOM 593 C C . ALA A 1 82 ? -10.82 23.594 14.211 1 98.38 82 ALA A C 1
ATOM 595 O O . ALA A 1 82 ? -11.109 22.953 15.219 1 98.38 82 ALA A O 1
ATOM 596 N N . GLY A 1 83 ? -9.836 23.344 13.398 1 98.75 83 GLY A N 1
ATOM 597 C CA . GLY A 1 83 ? -8.812 22.391 13.789 1 98.75 83 GLY A CA 1
ATOM 598 C C . GLY A 1 83 ? -7.539 23.047 14.281 1 98.75 83 GLY A C 1
ATOM 599 O O . GLY A 1 83 ? -7.109 24.062 13.734 1 98.75 83 GLY A O 1
ATOM 600 N N . LEU A 1 84 ? -6.992 22.438 15.305 1 98.88 84 LEU A N 1
ATOM 601 C CA . LEU A 1 84 ? -5.715 22.891 15.844 1 98.88 84 LEU A CA 1
ATOM 602 C C . LEU A 1 84 ? -4.594 21.938 15.461 1 98.88 84 LEU A C 1
ATOM 604 O O . LEU A 1 84 ? -4.672 20.734 15.75 1 98.88 84 LEU A O 1
ATOM 608 N N . GLY A 1 85 ? -3.621 22.469 14.766 1 98.88 85 GLY A N 1
ATOM 609 C CA . GLY A 1 85 ? -2.426 21.703 14.43 1 98.88 85 GLY A CA 1
ATOM 610 C C . GLY A 1 85 ? -1.223 22.094 15.266 1 98.88 85 GLY A C 1
ATOM 611 O O . GLY A 1 85 ? -1.016 23.266 15.562 1 98.88 85 GLY A O 1
ATOM 612 N N . LEU A 1 86 ? -0.486 21.094 15.68 1 98.75 86 LEU A N 1
ATOM 613 C CA . LEU A 1 86 ? 0.763 21.281 16.406 1 98.75 86 LEU A CA 1
ATOM 614 C C . LEU A 1 86 ? 1.904 20.531 15.727 1 98.75 86 LEU A C 1
ATOM 616 O O . LEU A 1 86 ? 1.677 19.516 15.055 1 98.75 86 LEU A O 1
ATOM 620 N N . GLU A 1 87 ? 3.113 21.031 15.914 1 98.12 87 GLU A N 1
ATOM 621 C CA . GLU A 1 87 ? 4.289 20.375 15.336 1 98.12 87 GLU A CA 1
ATOM 622 C C . GLU A 1 87 ? 5.461 20.391 16.312 1 98.12 87 GLU A C 1
ATOM 624 O O . GLU A 1 87 ? 5.828 21.453 16.828 1 98.12 87 GLU A O 1
ATOM 629 N N . LEU A 1 88 ? 5.891 19.281 16.688 1 97.19 88 LEU A N 1
ATOM 630 C CA . LEU A 1 88 ? 7.176 19.078 17.359 1 97.19 88 LEU A CA 1
ATOM 631 C C . LEU A 1 88 ? 8.258 18.734 16.344 1 97.19 88 LEU A C 1
ATOM 633 O O . LEU A 1 88 ? 8.375 17.562 15.93 1 97.19 88 LEU A O 1
ATOM 637 N N . GLY A 1 89 ? 8.977 19.719 15.859 1 94.62 89 GLY A N 1
ATOM 638 C CA . GLY A 1 89 ? 10.141 19.484 15.016 1 94.62 89 GLY A CA 1
ATOM 639 C C . GLY A 1 89 ? 11.414 19.234 15.805 1 94.62 89 GLY A C 1
ATOM 640 O O . GLY A 1 89 ? 11.398 19.281 17.031 1 94.62 89 GLY A O 1
ATOM 641 N N . VAL A 1 90 ? 12.422 18.969 15.102 1 91 90 VAL A N 1
ATOM 642 C CA . VAL A 1 90 ? 13.703 18.75 15.766 1 91 90 VAL A CA 1
ATOM 643 C C . VAL A 1 90 ? 14.242 20.062 16.312 1 91 90 VAL A C 1
ATOM 645 O O . VAL A 1 90 ? 14.789 20.109 17.422 1 91 90 VAL A O 1
ATOM 648 N N . ASP A 1 91 ? 13.977 21.156 15.578 1 91.88 91 ASP A N 1
ATOM 649 C CA . ASP A 1 91 ? 14.57 22.438 15.961 1 91.88 91 ASP A CA 1
ATOM 650 C C . ASP A 1 91 ? 13.523 23.547 15.992 1 91.88 91 ASP A C 1
ATOM 652 O O . ASP A 1 91 ? 13.859 24.734 15.914 1 91.88 91 ASP A O 1
ATOM 656 N N . ARG A 1 92 ? 12.297 23.156 15.992 1 94.94 92 ARG A N 1
ATOM 657 C CA . ARG A 1 92 ? 11.234 24.156 15.992 1 94.94 92 ARG A CA 1
ATOM 658 C C . ARG A 1 92 ? 9.953 23.594 16.594 1 94.94 92 ARG A C 1
ATOM 660 O O . ARG A 1 92 ? 9.781 22.375 16.672 1 94.94 92 ARG A O 1
ATOM 667 N N . LEU A 1 93 ? 9.102 24.453 17.016 1 97.75 93 LEU A N 1
ATOM 668 C CA . LEU A 1 93 ? 7.734 24.172 17.453 1 97.75 93 LEU A CA 1
ATOM 669 C C . LEU A 1 93 ? 6.734 25.016 16.672 1 97.75 93 LEU A C 1
ATOM 671 O O . LEU A 1 93 ? 7.035 26.141 16.281 1 97.75 93 LEU A O 1
ATOM 675 N N . GLY A 1 94 ? 5.59 24.422 16.406 1 98.19 94 GLY A N 1
ATOM 676 C CA . GLY A 1 94 ? 4.582 25.156 15.648 1 98.19 94 GLY A CA 1
ATOM 677 C C . GLY A 1 94 ? 3.168 24.875 16.125 1 98.19 94 GLY A C 1
ATOM 678 O O . GLY A 1 94 ? 2.896 23.844 16.734 1 98.19 94 GLY A O 1
ATOM 679 N N . ALA A 1 95 ? 2.295 25.828 15.836 1 98.75 95 ALA A N 1
ATOM 680 C CA . ALA A 1 95 ? 0.855 25.719 16.062 1 98.75 95 ALA A CA 1
ATOM 681 C C . ALA A 1 95 ? 0.079 26.5 15.008 1 98.75 95 ALA A C 1
ATOM 683 O O . ALA A 1 95 ? 0.542 27.547 14.539 1 98.75 95 ALA A O 1
ATOM 684 N N . CYS A 1 96 ? -1.031 25.969 14.656 1 98.5 96 CYS A N 1
ATOM 685 C CA . CYS A 1 96 ? -1.884 26.734 13.75 1 98.5 96 CYS A CA 1
ATOM 686 C C . CYS A 1 96 ? -3.35 26.359 13.93 1 98.5 96 CYS A C 1
ATOM 688 O O . CYS A 1 96 ? -3.656 25.297 14.477 1 98.5 96 CYS A O 1
ATOM 690 N N . VAL A 1 97 ? -4.199 27.219 13.586 1 98.81 97 VAL A N 1
ATOM 691 C CA . VAL A 1 97 ? -5.641 26.984 13.555 1 98.81 97 VAL A CA 1
ATOM 692 C C . VAL A 1 97 ? -6.148 27.078 12.117 1 98.81 97 VAL A C 1
ATOM 694 O O . VAL A 1 97 ? -5.836 28.016 11.391 1 98.81 97 VAL A O 1
ATOM 697 N N . VAL A 1 98 ? -6.875 26.062 11.719 1 98.38 98 VAL A N 1
ATOM 698 C CA . VAL A 1 98 ? -7.48 26.016 10.391 1 98.38 98 VAL A CA 1
ATOM 699 C C . VAL A 1 98 ? -9 25.938 10.516 1 98.38 98 VAL A C 1
ATOM 701 O O . VAL A 1 98 ? -9.523 25.203 11.352 1 98.38 98 VAL A O 1
ATOM 704 N N . ASP A 1 99 ? -9.688 26.766 9.711 1 97.94 99 ASP A N 1
ATOM 705 C CA . ASP A 1 99 ? -11.148 26.734 9.781 1 97.94 99 ASP A CA 1
ATOM 706 C C . ASP A 1 99 ? -11.711 25.594 8.938 1 97.94 99 ASP A C 1
ATOM 708 O O . ASP A 1 99 ? -10.961 24.781 8.398 1 97.94 99 ASP A O 1
ATOM 712 N N . LEU A 1 100 ? -13.016 25.516 8.805 1 96.5 100 LEU A N 1
ATOM 713 C CA . LEU A 1 100 ? -13.672 24.391 8.148 1 96.5 100 LEU A CA 1
ATOM 714 C C . LEU A 1 100 ? -13.328 24.344 6.664 1 96.5 100 LEU A C 1
ATOM 716 O O . LEU A 1 100 ? -13.391 23.281 6.039 1 96.5 100 LEU A O 1
ATOM 720 N N . THR A 1 101 ? -12.953 25.453 6.086 1 93.44 101 THR A N 1
ATOM 721 C CA . THR A 1 101 ? -12.641 25.516 4.664 1 93.44 101 THR A CA 1
ATOM 722 C C . THR A 1 101 ? -11.203 25.078 4.402 1 93.44 101 THR A C 1
ATOM 724 O O . THR A 1 101 ? -10.805 24.875 3.252 1 93.44 101 THR A O 1
ATOM 727 N N . GLY A 1 102 ? -10.438 25 5.457 1 94.69 102 GLY A N 1
ATOM 728 C CA . GLY A 1 102 ? -9.023 24.672 5.301 1 94.69 102 GLY A CA 1
ATOM 729 C C . GLY A 1 102 ? -8.117 25.891 5.328 1 94.69 102 GLY A C 1
ATOM 730 O O . GLY A 1 102 ? -6.895 25.75 5.254 1 94.69 102 GLY A O 1
ATOM 731 N N . ALA A 1 103 ? -8.672 27.031 5.5 1 95.56 103 ALA A N 1
ATOM 732 C CA . ALA A 1 103 ? -7.879 28.266 5.543 1 95.56 103 ALA A CA 1
ATOM 733 C C . ALA A 1 103 ? -7.184 28.422 6.891 1 95.56 103 ALA A C 1
ATOM 735 O O . ALA A 1 103 ? -7.785 28.172 7.938 1 95.56 103 ALA A O 1
ATOM 736 N N . VAL A 1 104 ? -5.949 28.891 6.859 1 97.69 104 VAL A N 1
ATOM 737 C CA . VAL A 1 104 ? -5.199 29.156 8.078 1 97.69 104 VAL A CA 1
ATOM 738 C C . VAL A 1 104 ? -5.66 30.484 8.68 1 97.69 104 VAL A C 1
ATOM 740 O O . VAL A 1 104 ? -5.602 31.531 8.023 1 97.69 104 VAL A O 1
ATOM 743 N N . ARG A 1 105 ? -6.074 30.438 9.914 1 98.31 105 ARG A N 1
ATOM 744 C CA . ARG A 1 105 ? -6.59 31.625 10.594 1 98.31 105 ARG A CA 1
ATOM 745 C C . ARG A 1 105 ? -5.531 32.25 11.5 1 98.31 105 ARG A C 1
ATOM 747 O O . ARG A 1 105 ? -5.551 33.438 11.758 1 98.31 105 ARG A O 1
ATOM 754 N N . ALA A 1 106 ? -4.691 31.438 11.992 1 98.56 106 ALA A N 1
ATOM 755 C CA . ALA A 1 106 ? -3.564 31.828 12.828 1 98.56 106 ALA A CA 1
ATOM 756 C C . ALA A 1 106 ? -2.455 30.781 12.789 1 98.56 106 ALA A C 1
ATOM 758 O O . ALA A 1 106 ? -2.727 29.594 12.68 1 98.56 106 ALA A O 1
ATOM 759 N N . GLN A 1 107 ? -1.286 31.25 12.875 1 98.19 107 GLN A N 1
ATOM 760 C CA . GLN A 1 107 ? -0.143 30.344 12.836 1 98.19 107 GLN A CA 1
ATOM 761 C C . GLN A 1 107 ? 1.07 30.953 13.531 1 98.19 107 GLN A C 1
ATOM 763 O O . GLN A 1 107 ? 1.316 32.156 13.414 1 98.19 107 GLN A O 1
ATOM 768 N N . ARG A 1 108 ? 1.779 30.141 14.195 1 97.75 108 ARG A N 1
ATOM 769 C CA . ARG A 1 108 ? 3.051 30.5 14.812 1 97.75 108 ARG A CA 1
ATOM 770 C C . ARG A 1 108 ? 4.047 29.359 14.734 1 97.75 108 ARG A C 1
ATOM 772 O O . ARG A 1 108 ? 3.699 28.203 15.008 1 97.75 108 ARG A O 1
ATOM 779 N N . ILE A 1 109 ? 5.195 29.641 14.273 1 96.56 109 ILE A N 1
ATOM 780 C CA . ILE A 1 109 ? 6.324 28.719 14.273 1 96.56 109 ILE A CA 1
ATOM 781 C C . ILE A 1 109 ? 7.527 29.391 14.945 1 96.56 109 ILE A C 1
ATOM 783 O O . ILE A 1 109 ? 7.926 30.484 14.57 1 96.56 109 ILE A O 1
ATOM 787 N N . VAL A 1 110 ? 8.141 28.703 15.914 1 97.12 110 VAL A N 1
ATOM 788 C CA . VAL A 1 110 ? 9.242 29.312 16.656 1 97.12 110 VAL A CA 1
ATOM 789 C C . VAL A 1 110 ? 10.438 28.359 16.672 1 97.12 110 VAL A C 1
ATOM 791 O O . VAL A 1 110 ? 10.273 27.141 16.781 1 97.12 110 VAL A O 1
ATOM 794 N N . PRO A 1 111 ? 11.602 28.906 16.438 1 95.88 111 PRO A N 1
ATOM 795 C CA . PRO A 1 111 ? 12.781 28.078 16.688 1 95.88 111 PRO A CA 1
ATOM 796 C C . PRO A 1 111 ? 12.859 27.578 18.125 1 95.88 111 PRO A C 1
ATOM 798 O O . PRO A 1 111 ? 12.453 28.281 19.047 1 95.88 111 PRO A O 1
ATOM 801 N N . SER A 1 112 ? 13.312 26.344 18.281 1 94.5 112 SER A N 1
ATOM 802 C CA . SER A 1 112 ? 13.398 25.766 19.625 1 94.5 112 SER A CA 1
ATOM 803 C C . SER A 1 112 ? 14.562 24.781 19.719 1 94.5 112 SER A C 1
ATOM 805 O O . SER A 1 112 ? 14.75 23.953 18.844 1 94.5 112 SER A O 1
ATOM 807 N N . GLU A 1 113 ? 15.422 24.969 20.734 1 92.5 113 GLU A N 1
ATOM 808 C CA . GLU A 1 113 ? 16.453 24 21.062 1 92.5 113 GLU A CA 1
ATOM 809 C C . GLU A 1 113 ? 16 23.062 22.172 1 92.5 113 GLU A C 1
ATOM 811 O O . GLU A 1 113 ? 16.078 23.406 23.359 1 92.5 113 GLU A O 1
ATOM 816 N N . HIS A 1 114 ? 15.516 21.875 21.766 1 93.12 114 HIS A N 1
ATOM 817 C CA . HIS A 1 114 ? 14.906 21.047 22.797 1 93.12 114 HIS A CA 1
ATOM 818 C C . HIS A 1 114 ? 15.375 19.594 22.672 1 93.12 114 HIS A C 1
ATOM 820 O O . HIS A 1 114 ? 14.719 18.688 23.188 1 93.12 114 HIS A O 1
ATOM 826 N N . VAL A 1 115 ? 16.453 19.312 22.031 1 89.81 115 VAL A N 1
ATOM 827 C CA . VAL A 1 115 ? 16.938 17.969 21.797 1 89.81 115 VAL A CA 1
ATOM 828 C C . VAL A 1 115 ? 17.141 17.25 23.125 1 89.81 115 VAL A C 1
ATOM 830 O O . VAL A 1 115 ? 16.781 16.078 23.266 1 89.81 115 VAL A O 1
ATOM 833 N N . ASP A 1 116 ? 17.578 18 24.094 1 91.81 116 ASP A N 1
ATOM 834 C CA . ASP A 1 116 ? 17.875 17.391 25.391 1 91.81 116 ASP A CA 1
ATOM 835 C C . ASP A 1 116 ? 16.859 17.844 26.438 1 91.81 116 ASP A C 1
ATOM 837 O O . ASP A 1 116 ? 17.047 17.578 27.641 1 91.81 116 ASP A O 1
ATOM 841 N N . ALA A 1 117 ? 15.844 18.516 26 1 93.06 117 ALA A N 1
ATOM 842 C CA . ALA A 1 117 ? 14.883 19.078 26.938 1 93.06 117 ALA A CA 1
ATOM 843 C C . ALA A 1 117 ? 13.945 17.984 27.469 1 93.06 117 ALA A C 1
ATOM 845 O O . ALA A 1 117 ? 13.789 16.938 26.859 1 93.06 117 ALA A O 1
ATOM 846 N N . ASP A 1 118 ? 13.414 18.25 28.641 1 95.12 118 ASP A N 1
ATOM 847 C CA . ASP A 1 118 ? 12.359 17.391 29.188 1 95.12 118 ASP A CA 1
ATOM 848 C C . ASP A 1 118 ? 11.086 17.469 28.344 1 95.12 118 ASP A C 1
ATOM 850 O O . ASP A 1 118 ? 10.578 18.562 28.078 1 95.12 118 ASP A O 1
ATOM 854 N N . PRO A 1 119 ? 10.547 16.297 28 1 96.62 119 PRO A N 1
ATOM 855 C CA . PRO A 1 119 ? 9.336 16.281 27.172 1 96.62 119 PRO A CA 1
ATOM 856 C C . PRO A 1 119 ? 8.195 17.078 27.797 1 96.62 119 PRO A C 1
ATOM 858 O O . PRO A 1 119 ? 7.453 17.75 27.078 1 96.62 119 PRO A O 1
ATOM 861 N N . GLU A 1 120 ? 8.031 17.031 29.047 1 97 120 GLU A N 1
ATOM 862 C CA . GLU A 1 120 ? 6.945 17.734 29.719 1 97 120 GLU A CA 1
ATOM 863 C C . GLU A 1 120 ? 7.066 19.25 29.5 1 97 120 GLU A C 1
ATOM 865 O O . GLU A 1 120 ? 6.062 19.922 29.266 1 97 120 GLU A O 1
ATOM 870 N N . GLY A 1 121 ? 8.281 19.656 29.609 1 97.25 121 GLY A N 1
ATOM 871 C CA . GLY A 1 121 ? 8.508 21.078 29.344 1 97.25 121 GLY A CA 1
ATOM 872 C C . GLY A 1 121 ? 8.195 21.469 27.922 1 97.25 121 GLY A C 1
ATOM 873 O O . GLY A 1 121 ? 7.664 22.562 27.672 1 97.25 121 GLY A O 1
ATOM 874 N N . VAL A 1 122 ? 8.508 20.672 27.031 1 97.88 122 VAL A N 1
ATOM 875 C CA . VAL A 1 122 ? 8.242 20.938 25.625 1 97.88 122 VAL A CA 1
ATOM 876 C C . VAL A 1 122 ? 6.734 20.922 25.359 1 97.88 122 VAL A C 1
ATOM 878 O O . VAL A 1 122 ? 6.215 21.75 24.609 1 97.88 122 VAL A O 1
ATOM 881 N N . LEU A 1 123 ? 6.062 20 26 1 97.94 123 LEU A N 1
ATOM 882 C CA . LEU A 1 123 ? 4.609 19.938 25.891 1 97.94 123 LEU A CA 1
ATOM 883 C C . LEU A 1 123 ? 3.971 21.203 26.438 1 97.94 123 LEU A C 1
ATOM 885 O O . LEU A 1 123 ? 2.988 21.703 25.875 1 97.94 123 LEU A O 1
ATOM 889 N N . ASP A 1 124 ? 4.539 21.703 27.484 1 98.56 124 ASP A N 1
ATOM 890 C CA . ASP A 1 124 ? 4.062 22.984 28.031 1 98.56 124 ASP A CA 1
ATOM 891 C C . ASP A 1 124 ? 4.246 24.109 27.016 1 98.56 124 ASP A C 1
ATOM 893 O O . ASP A 1 124 ? 3.352 24.938 26.844 1 98.56 124 ASP A O 1
ATOM 897 N N . ALA A 1 125 ? 5.375 24.125 26.438 1 98.38 125 ALA A N 1
ATOM 898 C CA . ALA A 1 125 ? 5.668 25.156 25.438 1 98.38 125 ALA A CA 1
ATOM 899 C C . ALA A 1 125 ? 4.703 25.062 24.25 1 98.38 125 ALA A C 1
ATOM 901 O O . ALA A 1 125 ? 4.223 26.094 23.766 1 98.38 125 ALA A O 1
ATOM 902 N N . LEU A 1 126 ? 4.434 23.906 23.812 1 98.62 126 LEU A N 1
ATOM 903 C CA . LEU A 1 126 ? 3.484 23.703 22.719 1 98.62 126 LEU A CA 1
ATOM 904 C C . LEU A 1 126 ? 2.09 24.172 23.125 1 98.62 126 LEU A C 1
ATOM 906 O O . LEU A 1 126 ? 1.391 24.797 22.312 1 98.62 126 LEU A O 1
ATOM 910 N N . ALA A 1 127 ? 1.714 23.859 24.328 1 98.69 127 ALA A N 1
ATOM 911 C CA . ALA A 1 127 ? 0.406 24.281 24.828 1 98.69 127 ALA A CA 1
ATOM 912 C C . ALA A 1 127 ? 0.296 25.797 24.859 1 98.69 127 ALA A C 1
ATOM 914 O O . ALA A 1 127 ? -0.762 26.359 24.562 1 98.69 127 ALA A O 1
ATOM 915 N N . GLU A 1 128 ? 1.349 26.406 25.234 1 98.56 128 GLU A N 1
ATOM 916 C CA . GLU A 1 128 ? 1.371 27.859 25.25 1 98.56 128 GLU A CA 1
ATOM 917 C C . GLU A 1 128 ? 1.222 28.438 23.844 1 98.56 128 GLU A C 1
ATOM 919 O O . GLU A 1 128 ? 0.471 29.391 23.625 1 98.56 128 GLU A O 1
ATOM 924 N N . LEU A 1 129 ? 1.926 27.875 22.938 1 98.44 129 LEU A N 1
ATOM 925 C CA . LEU A 1 129 ? 1.808 28.297 21.547 1 98.44 129 LEU A CA 1
ATOM 926 C C . LEU A 1 129 ? 0.386 28.078 21.047 1 98.44 129 LEU A C 1
ATOM 928 O O . LEU A 1 129 ? -0.152 28.938 20.328 1 98.44 129 LEU A O 1
ATOM 932 N N . ALA A 1 130 ? -0.122 26.953 21.391 1 98.81 130 ALA A N 1
ATOM 933 C CA . ALA A 1 130 ? -1.494 26.625 21.016 1 98.81 130 ALA A CA 1
ATOM 934 C C . ALA A 1 130 ? -2.473 27.672 21.547 1 98.81 130 ALA A C 1
ATOM 936 O O . ALA A 1 130 ? -3.377 28.109 20.828 1 98.81 130 ALA A O 1
ATOM 937 N N . ALA A 1 131 ? -2.312 28.031 22.781 1 98.5 131 ALA A N 1
ATOM 938 C CA . ALA A 1 131 ? -3.186 29.016 23.391 1 98.5 131 ALA A CA 1
ATOM 939 C C . ALA A 1 131 ? -3.119 30.359 22.656 1 98.5 131 ALA A C 1
ATOM 941 O O . ALA A 1 131 ? -4.145 31.016 22.453 1 98.5 131 ALA A O 1
ATOM 942 N N . ALA A 1 132 ? -1.973 30.703 22.25 1 98.62 132 ALA A N 1
ATOM 943 C CA . ALA A 1 132 ? -1.77 31.969 21.547 1 98.62 132 ALA A CA 1
ATOM 944 C C . ALA A 1 132 ? -2.512 31.984 20.219 1 98.62 132 ALA A C 1
ATOM 946 O O . ALA A 1 132 ? -3.229 32.938 19.906 1 98.62 132 ALA A O 1
ATOM 947 N N . VAL A 1 133 ? -2.363 30.922 19.469 1 98.75 133 VAL A N 1
ATOM 948 C CA . VAL A 1 133 ? -2.986 30.906 18.141 1 98.75 133 VAL A CA 1
ATOM 949 C C . VAL A 1 133 ? -4.496 30.734 18.281 1 98.75 133 VAL A C 1
ATOM 951 O O . VAL A 1 133 ? -5.27 31.25 17.484 1 98.75 133 VAL A O 1
ATOM 954 N N . ARG A 1 134 ? -4.891 30 19.234 1 98.38 134 ARG A N 1
ATOM 955 C CA . ARG A 1 134 ? -6.316 29.859 19.516 1 98.38 134 ARG A CA 1
ATOM 956 C C . ARG A 1 134 ? -6.957 31.203 19.812 1 98.38 134 ARG A C 1
ATOM 958 O O . ARG A 1 134 ? -8.031 31.516 19.297 1 98.38 134 ARG A O 1
ATOM 965 N N . ALA A 1 135 ? -6.324 31.953 20.625 1 98.31 135 ALA A N 1
ATOM 966 C CA . ALA A 1 135 ? -6.828 33.281 20.984 1 98.31 135 ALA A CA 1
ATOM 967 C C . ALA A 1 135 ? -6.891 34.188 19.781 1 98.31 135 ALA A C 1
ATOM 969 O O . ALA A 1 135 ? -7.855 34.938 19.609 1 98.31 135 ALA A O 1
ATOM 970 N N . GLU A 1 136 ? -5.93 34.094 19 1 98.5 136 GLU A N 1
ATOM 971 C CA . GLU A 1 136 ? -5.863 34.938 17.812 1 98.5 136 GLU A CA 1
ATOM 972 C C . GLU A 1 136 ? -6.957 34.562 16.812 1 98.5 136 GLU A C 1
ATOM 974 O O . GLU A 1 136 ? -7.605 35.438 16.234 1 98.5 136 GLU A O 1
ATOM 979 N N . ALA A 1 137 ? -7.109 33.281 16.562 1 98.31 137 ALA A N 1
ATOM 980 C CA . ALA A 1 137 ? -8.102 32.812 15.602 1 98.31 137 ALA A CA 1
ATOM 981 C C . ALA A 1 137 ? -9.516 33.094 16.094 1 98.31 137 ALA A C 1
ATOM 983 O O . ALA A 1 137 ? -10.43 33.312 15.297 1 98.31 137 ALA A O 1
ATOM 984 N N . ALA A 1 138 ? -9.75 32.969 17.422 1 98.06 138 ALA A N 1
ATOM 985 C CA . ALA A 1 138 ? -11.023 33.25 18.078 1 98.06 138 ALA A CA 1
ATOM 986 C C . ALA A 1 138 ? -12.125 32.344 17.516 1 98.06 138 ALA A C 1
ATOM 988 O O . ALA A 1 138 ? -13.219 32.812 17.203 1 98.06 138 ALA A O 1
ATOM 989 N N . LEU A 1 139 ? -11.82 31.094 17.297 1 97.94 139 LEU A N 1
ATOM 990 C CA . LEU A 1 139 ? -12.766 30.078 16.844 1 97.94 139 LEU A CA 1
ATOM 991 C C . LEU A 1 139 ? -12.859 28.938 17.828 1 97.94 139 LEU A C 1
ATOM 993 O O . LEU A 1 139 ? -11.898 28.656 18.562 1 97.94 139 LEU A O 1
ATOM 997 N N . PRO A 1 140 ? -14.016 28.344 17.875 1 97.25 140 PRO A N 1
ATOM 998 C CA . PRO A 1 140 ? -14.078 27.109 18.672 1 97.25 140 PRO A CA 1
ATOM 999 C C . PRO A 1 140 ? -13.18 26 18.125 1 97.25 140 PRO A C 1
ATOM 1001 O O . PRO A 1 140 ? -13.109 25.812 16.906 1 97.25 140 PRO A O 1
ATOM 1004 N N . ILE A 1 141 ? -12.5 25.266 18.969 1 98.12 141 ILE A N 1
ATOM 1005 C CA . ILE A 1 141 ? -11.586 24.219 18.547 1 98.12 141 ILE A CA 1
ATOM 1006 C C . ILE A 1 141 ? -12.258 22.859 18.688 1 98.12 141 ILE A C 1
ATOM 1008 O O . ILE A 1 141 ? -12.711 22.484 19.781 1 98.12 141 ILE A O 1
ATOM 1012 N N . ALA A 1 142 ? -12.312 22.141 17.594 1 97.56 142 ALA A N 1
ATOM 1013 C CA . ALA A 1 142 ? -12.953 20.828 17.578 1 97.56 142 ALA A CA 1
ATOM 1014 C C . ALA A 1 142 ? -11.984 19.75 18.062 1 97.56 142 ALA A C 1
ATOM 1016 O O . ALA A 1 142 ? -12.414 18.688 18.516 1 97.56 142 ALA A O 1
ATOM 1017 N N . GLY A 1 143 ? -10.742 19.953 17.984 1 98.25 143 GLY A N 1
ATOM 1018 C CA . GLY A 1 143 ? -9.688 19.031 18.344 1 98.25 143 GLY A CA 1
ATOM 1019 C C . GLY A 1 143 ? -8.312 19.484 17.891 1 98.25 143 GLY A C 1
ATOM 1020 O O . GLY A 1 143 ? -8.172 20.562 17.312 1 98.25 143 GLY A O 1
ATOM 1021 N N . ALA A 1 144 ? -7.344 18.641 18.203 1 98.62 144 ALA A N 1
ATOM 1022 C CA . ALA A 1 144 ? -5.965 18.953 17.828 1 98.62 144 ALA A CA 1
ATOM 1023 C C . ALA A 1 144 ? -5.246 17.734 17.297 1 98.62 144 ALA A C 1
ATOM 1025 O O . ALA A 1 144 ? -5.684 16.594 17.516 1 98.62 144 ALA A O 1
ATOM 1026 N N . HIS A 1 145 ? -4.246 17.953 16.562 1 98.44 145 HIS A N 1
ATOM 1027 C CA . HIS A 1 145 ? -3.359 16.906 16.078 1 98.44 145 HIS A CA 1
ATOM 1028 C C . HIS A 1 145 ? -1.902 17.344 16.125 1 98.44 145 HIS A C 1
ATOM 1030 O O . HIS A 1 145 ? -1.586 18.484 15.773 1 98.44 145 HIS A O 1
ATOM 1036 N N . LEU A 1 146 ? -1.057 16.438 16.516 1 98 146 LEU A N 1
ATOM 1037 C CA . LEU A 1 146 ? 0.366 16.719 16.672 1 98 146 LEU A CA 1
ATOM 1038 C C . LEU A 1 146 ? 1.182 16.031 15.586 1 98 146 LEU A C 1
ATOM 1040 O O . LEU A 1 146 ? 1.042 14.812 15.383 1 98 146 LEU A O 1
ATOM 1044 N N . ALA A 1 147 ? 1.977 16.781 14.891 1 97.75 147 ALA A N 1
ATOM 1045 C CA . ALA A 1 147 ? 2.957 16.25 13.945 1 97.75 147 ALA A CA 1
ATOM 1046 C C . ALA A 1 147 ? 4.309 16.047 14.617 1 97.75 147 ALA A C 1
ATOM 1048 O O . ALA A 1 147 ? 4.82 16.938 15.289 1 97.75 147 ALA A O 1
ATOM 1049 N N . VAL A 1 148 ? 4.875 14.898 14.445 1 96.44 148 VAL A N 1
ATOM 1050 C CA . VAL A 1 148 ? 6.184 14.617 15.023 1 96.44 148 VAL A CA 1
ATOM 1051 C C . VAL A 1 148 ? 7.082 13.953 13.984 1 96.44 148 VAL A C 1
ATOM 1053 O O . VAL A 1 148 ? 6.598 13.242 13.102 1 96.44 148 VAL A O 1
ATOM 1056 N N . PRO A 1 149 ? 8.398 14.102 14.102 1 93.75 149 PRO A N 1
ATOM 1057 C CA . PRO A 1 149 ? 9.344 13.516 13.148 1 93.75 149 PRO A CA 1
ATOM 1058 C C . PRO A 1 149 ? 9.773 12.102 13.539 1 93.75 149 PRO A C 1
ATOM 1060 O O . PRO A 1 149 ? 10.953 11.859 13.789 1 93.75 149 PRO A O 1
ATOM 1063 N N . GLY A 1 150 ? 8.812 11.172 13.438 1 92.38 150 GLY A N 1
ATOM 1064 C CA . GLY A 1 150 ? 9.195 9.82 13.82 1 92.38 150 GLY A CA 1
ATOM 1065 C C . GLY A 1 150 ? 8.039 8.836 13.75 1 92.38 150 GLY A C 1
ATOM 1066 O O . GLY A 1 150 ? 7.07 9.062 13.023 1 92.38 150 GLY A O 1
ATOM 1067 N N . ILE A 1 151 ? 8.266 7.762 14.445 1 90.75 151 ILE A N 1
ATOM 1068 C CA . ILE A 1 151 ? 7.316 6.652 14.445 1 90.75 151 ILE A CA 1
ATOM 1069 C C . ILE A 1 151 ? 6.344 6.812 15.617 1 90.75 151 ILE A C 1
ATOM 1071 O O . ILE A 1 151 ? 6.758 7.031 16.75 1 90.75 151 ILE A O 1
ATOM 1075 N N . VAL A 1 152 ? 5.082 6.703 15.234 1 91.62 152 VAL A N 1
ATOM 1076 C CA . VAL A 1 152 ? 4.074 6.922 16.266 1 91.62 152 VAL A CA 1
ATOM 1077 C C . VAL A 1 152 ? 3.129 5.723 16.328 1 91.62 152 VAL A C 1
ATOM 1079 O O . VAL A 1 152 ? 2.984 4.984 15.352 1 91.62 152 VAL A O 1
ATOM 1082 N N . GLY A 1 153 ? 2.641 5.461 17.469 1 83.5 153 GLY A N 1
ATOM 1083 C CA . GLY A 1 153 ? 1.525 4.547 17.656 1 83.5 153 GLY A CA 1
ATOM 1084 C C . GLY A 1 153 ? 0.177 5.242 17.656 1 83.5 153 GLY A C 1
ATOM 1085 O O . GLY A 1 153 ? -0.011 6.238 16.953 1 83.5 153 GLY A O 1
ATOM 1086 N N . GLU A 1 154 ? -0.762 4.617 18.297 1 76.5 154 GLU A N 1
ATOM 1087 C CA . GLU A 1 154 ? -2.098 5.203 18.375 1 76.5 154 GLU A CA 1
ATOM 1088 C C . GLU A 1 154 ? -2.078 6.512 19.156 1 76.5 154 GLU A C 1
ATOM 1090 O O . GLU A 1 154 ? -2.697 7.496 18.75 1 76.5 154 GLU A O 1
ATOM 1095 N N . SER A 1 155 ? -1.36 6.527 20.234 1 76.25 155 SER A N 1
ATOM 1096 C CA . SER A 1 155 ? -1.358 7.738 21.047 1 76.25 155 SER A CA 1
ATOM 1097 C C . SER A 1 155 ? 0.053 8.102 21.5 1 76.25 155 SER A C 1
ATOM 1099 O O . SER A 1 155 ? 0.31 9.242 21.891 1 76.25 155 SER A O 1
ATOM 1101 N N . ALA A 1 156 ? 0.91 7.117 21.297 1 82.88 156 ALA A N 1
ATOM 1102 C CA . ALA A 1 156 ? 2.229 7.332 21.891 1 82.88 156 ALA A CA 1
ATOM 1103 C C . ALA A 1 156 ? 3.309 7.395 20.812 1 82.88 156 ALA A C 1
ATOM 1105 O O . ALA A 1 156 ? 3.145 6.832 19.734 1 82.88 156 ALA A O 1
ATOM 1106 N N . ILE A 1 157 ? 4.273 8.148 21.219 1 85.31 157 ILE A N 1
ATOM 1107 C CA . ILE A 1 157 ? 5.477 8.195 20.406 1 85.31 157 ILE A CA 1
ATOM 1108 C C . ILE A 1 157 ? 6.277 6.906 20.578 1 85.31 157 ILE A C 1
ATOM 1110 O O . ILE A 1 157 ? 6.598 6.523 21.719 1 85.31 157 ILE A O 1
ATOM 1114 N N . VAL A 1 158 ? 6.535 6.285 19.531 1 85.19 158 VAL A N 1
ATOM 1115 C CA . VAL A 1 158 ? 7.359 5.078 19.562 1 85.19 158 VAL A CA 1
ATOM 1116 C C . VAL A 1 158 ? 8.836 5.461 19.516 1 85.19 158 VAL A C 1
ATOM 1118 O O . VAL A 1 158 ? 9.625 5.012 20.344 1 85.19 158 VAL A O 1
ATOM 1121 N N . ARG A 1 159 ? 9.117 6.328 18.609 1 87.25 159 ARG A N 1
ATOM 1122 C CA . ARG A 1 159 ? 10.508 6.73 18.453 1 87.25 159 ARG A CA 1
ATOM 1123 C C . ARG A 1 159 ? 10.617 8.023 17.656 1 87.25 159 ARG A C 1
ATOM 1125 O O . ARG A 1 159 ? 9.938 8.195 16.641 1 87.25 159 ARG A O 1
ATOM 1132 N N . LEU A 1 160 ? 11.391 8.891 18.25 1 88.81 160 LEU A N 1
ATOM 1133 C CA . LEU A 1 160 ? 11.883 10.055 17.516 1 88.81 160 LEU A CA 1
ATOM 1134 C C . LEU A 1 160 ? 13.398 10.008 17.375 1 88.81 160 LEU A C 1
ATOM 1136 O O . LEU A 1 160 ? 14.125 10.32 18.328 1 88.81 160 LEU A O 1
ATOM 1140 N N . PRO A 1 161 ? 13.859 9.664 16.203 1 80.62 161 PRO A N 1
ATOM 1141 C CA . PRO A 1 161 ? 15.281 9.359 16.062 1 80.62 161 PRO A CA 1
ATOM 1142 C C . PRO A 1 161 ? 16.188 10.492 16.547 1 80.62 161 PRO A C 1
ATOM 1144 O O . PRO A 1 161 ? 17.234 10.234 17.141 1 80.62 161 PRO A O 1
ATOM 1147 N N . ASN A 1 162 ? 15.789 11.727 16.375 1 82.69 162 ASN A N 1
ATOM 1148 C CA . ASN A 1 162 ? 16.641 12.859 16.734 1 82.69 162 ASN A CA 1
ATOM 1149 C C . ASN A 1 162 ? 16.219 13.453 18.078 1 82.69 162 ASN A C 1
ATOM 1151 O O . ASN A 1 162 ? 16.797 14.461 18.516 1 82.69 162 ASN A O 1
ATOM 1155 N N . LEU A 1 163 ? 15.242 12.859 18.734 1 89 163 LEU A N 1
ATOM 1156 C CA . LEU A 1 163 ? 14.727 13.281 20.031 1 89 163 LEU A CA 1
ATOM 1157 C C . LEU A 1 163 ? 14.516 12.078 20.938 1 89 163 LEU A C 1
ATOM 1159 O O . LEU A 1 163 ? 13.375 11.688 21.203 1 89 163 LEU A O 1
ATOM 1163 N N . SER A 1 164 ? 15.594 11.586 21.469 1 86.19 164 SER A N 1
ATOM 1164 C CA . SER A 1 164 ? 15.641 10.266 22.094 1 86.19 164 SER A CA 1
ATOM 1165 C C . SER A 1 164 ? 14.828 10.234 23.391 1 86.19 164 SER A C 1
ATOM 1167 O O . SER A 1 164 ? 14.344 9.18 23.797 1 86.19 164 SER A O 1
ATOM 1169 N N . ARG A 1 165 ? 14.57 11.406 23.969 1 91.19 165 ARG A N 1
ATOM 1170 C CA . ARG A 1 165 ? 13.898 11.445 25.266 1 91.19 165 ARG A CA 1
ATOM 1171 C C . ARG A 1 165 ? 12.391 11.234 25.109 1 91.19 165 ARG A C 1
ATOM 1173 O O . ARG A 1 165 ? 11.672 11.109 26.094 1 91.19 165 ARG A O 1
ATOM 1180 N N . TRP A 1 166 ? 12.008 11.094 23.953 1 93.69 166 TRP A N 1
ATOM 1181 C CA . TRP A 1 166 ? 10.57 11.094 23.688 1 93.69 166 TRP A CA 1
ATOM 1182 C C . TRP A 1 166 ? 10.039 9.672 23.562 1 93.69 166 TRP A C 1
ATOM 1184 O O . TRP A 1 166 ? 8.828 9.461 23.469 1 93.69 166 TRP A O 1
ATOM 1194 N N . ALA A 1 167 ? 10.914 8.672 23.531 1 90.31 167 ALA A N 1
ATOM 1195 C CA . ALA A 1 167 ? 10.477 7.281 23.391 1 90.31 167 ALA A CA 1
ATOM 1196 C C . ALA A 1 167 ? 9.531 6.883 24.516 1 90.31 167 ALA A C 1
ATOM 1198 O O . ALA A 1 167 ? 9.852 7.055 25.703 1 90.31 167 ALA A O 1
ATOM 1199 N N . GLY A 1 168 ? 8.312 6.484 24.125 1 91.56 168 GLY A N 1
ATOM 1200 C CA . GLY A 1 168 ? 7.344 6.008 25.094 1 91.56 168 GLY A CA 1
ATOM 1201 C C . GLY A 1 168 ? 6.484 7.117 25.672 1 91.56 168 GLY A C 1
ATOM 1202 O O . GLY A 1 168 ? 5.543 6.852 26.438 1 91.56 168 GLY A O 1
ATOM 1203 N N . VAL A 1 169 ? 6.727 8.352 25.312 1 94.5 169 VAL A N 1
ATOM 1204 C CA . VAL A 1 169 ? 6 9.492 25.859 1 94.5 169 VAL A CA 1
ATOM 1205 C C . VAL A 1 169 ? 4.609 9.562 25.234 1 94.5 169 VAL A C 1
ATOM 1207 O O . VAL A 1 169 ? 4.465 9.477 24.016 1 94.5 169 VAL A O 1
ATOM 1210 N N . ASP A 1 170 ? 3.602 9.633 26.062 1 95.75 170 ASP A N 1
ATOM 1211 C CA . ASP A 1 170 ? 2.24 9.859 25.594 1 95.75 170 ASP A CA 1
ATOM 1212 C C . ASP A 1 170 ? 2.002 11.336 25.297 1 95.75 170 ASP A C 1
ATOM 1214 O O . ASP A 1 170 ? 1.305 12.023 26.062 1 95.75 170 ASP A O 1
ATOM 1218 N N . ALA A 1 171 ? 2.533 11.797 24.219 1 96.19 171 ALA A N 1
ATOM 1219 C CA . ALA A 1 171 ? 2.498 13.211 23.859 1 96.19 171 ALA A CA 1
ATOM 1220 C C . ALA A 1 171 ? 1.07 13.672 23.578 1 96.19 171 ALA A C 1
ATOM 1222 O O . ALA A 1 171 ? 0.668 14.766 23.969 1 96.19 171 ALA A O 1
ATOM 1223 N N . ALA A 1 172 ? 0.341 12.875 22.891 1 96.81 172 ALA A N 1
ATOM 1224 C CA . ALA A 1 172 ? -1.038 13.227 22.562 1 96.81 172 ALA A CA 1
ATOM 1225 C C . ALA A 1 172 ? -1.879 13.383 23.828 1 96.81 172 ALA A C 1
ATOM 1227 O O . ALA A 1 172 ? -2.6 14.375 23.984 1 96.81 172 ALA A O 1
ATOM 1228 N N . GLY A 1 173 ? -1.805 12.406 24.672 1 96.38 173 GLY A N 1
ATOM 1229 C CA . GLY A 1 173 ? -2.518 12.5 25.938 1 96.38 173 GLY A CA 1
ATOM 1230 C C . GLY A 1 173 ? -2.098 13.695 26.766 1 96.38 173 GLY A C 1
ATOM 1231 O O . GLY A 1 173 ? -2.943 14.383 27.344 1 96.38 173 GLY A O 1
ATOM 1232 N N . GLY A 1 174 ? -0.803 13.891 26.844 1 96.88 174 GLY A N 1
ATOM 1233 C CA . GLY A 1 174 ? -0.293 15.047 27.562 1 96.88 174 GLY A CA 1
ATOM 1234 C C . GLY A 1 174 ? -0.832 16.359 27.031 1 96.88 174 GLY A C 1
ATOM 1235 O O . GLY A 1 174 ? -1.168 17.25 27.812 1 96.88 174 GLY A O 1
ATOM 1236 N N . LEU A 1 175 ? -0.877 16.453 25.766 1 97.75 175 LEU A N 1
ATOM 1237 C CA . LEU A 1 175 ? -1.392 17.672 25.141 1 97.75 175 LEU A CA 1
ATOM 1238 C C . LEU A 1 175 ? -2.902 17.781 25.328 1 97.75 175 LEU A C 1
ATOM 1240 O O . LEU A 1 175 ? -3.428 18.875 25.562 1 97.75 175 LEU A O 1
ATOM 1244 N N . ALA A 1 176 ? -3.576 16.672 25.203 1 97.81 176 ALA A N 1
ATOM 1245 C CA . ALA A 1 176 ? -5.023 16.688 25.406 1 97.81 176 ALA A CA 1
ATOM 1246 C C . ALA A 1 176 ? -5.379 17.25 26.781 1 97.81 176 ALA A C 1
ATOM 1248 O O . ALA A 1 176 ? -6.309 18.047 26.906 1 97.81 176 ALA A O 1
ATOM 1249 N N . ALA A 1 177 ? -4.656 16.844 27.75 1 97.69 177 ALA A N 1
ATOM 1250 C CA . ALA A 1 177 ? -4.887 17.312 29.125 1 97.69 177 ALA A CA 1
ATOM 1251 C C . ALA A 1 177 ? -4.648 18.812 29.234 1 97.69 177 ALA A C 1
ATOM 1253 O O . ALA A 1 177 ? -5.387 19.516 29.938 1 97.69 177 ALA A O 1
ATOM 1254 N N . ARG A 1 178 ? -3.68 19.297 28.578 1 98.06 178 ARG A N 1
ATOM 1255 C CA . ARG A 1 178 ? -3.293 20.703 28.656 1 98.06 178 ARG A CA 1
ATOM 1256 C C . ARG A 1 178 ? -4.25 21.578 27.859 1 98.06 178 ARG A C 1
ATOM 1258 O O . ARG A 1 178 ? -4.531 22.719 28.25 1 98.06 178 ARG A O 1
ATOM 1265 N N . LEU A 1 179 ? -4.699 21.047 26.766 1 98.19 179 LEU A N 1
ATOM 1266 C CA . LEU A 1 179 ? -5.465 21.844 25.812 1 98.19 179 LEU A CA 1
ATOM 1267 C C . LEU A 1 179 ? -6.961 21.719 26.078 1 98.19 179 LEU A C 1
ATOM 1269 O O . LEU A 1 179 ? -7.75 22.547 25.609 1 98.19 179 LEU A O 1
ATOM 1273 N N . GLY A 1 180 ? -7.387 20.641 26.703 1 97.44 180 GLY A N 1
ATOM 1274 C CA . GLY A 1 180 ? -8.797 20.422 26.984 1 97.44 180 GLY A CA 1
ATOM 1275 C C . GLY A 1 180 ? -9.578 19.938 25.781 1 97.44 180 GLY A C 1
ATOM 1276 O O . GLY A 1 180 ? -10.766 20.219 25.656 1 97.44 180 GLY A O 1
ATOM 1277 N N . CYS A 1 181 ? -8.938 19.359 24.875 1 96.69 181 CYS A N 1
ATOM 1278 C CA . CYS A 1 181 ? -9.602 18.797 23.703 1 96.69 181 CYS A CA 1
ATOM 1279 C C . CYS A 1 181 ? -8.891 17.547 23.219 1 96.69 181 CYS A C 1
ATOM 1281 O O . CYS A 1 181 ? -7.727 17.312 23.562 1 96.69 181 CYS A O 1
ATOM 1283 N N . ALA A 1 182 ? -9.656 16.688 22.516 1 96.44 182 ALA A N 1
ATOM 1284 C CA . ALA A 1 182 ? -9.062 15.469 21.969 1 96.44 182 ALA A CA 1
ATOM 1285 C C . ALA A 1 182 ? -7.875 15.805 21.062 1 96.44 182 ALA A C 1
ATOM 1287 O O . ALA A 1 182 ? -7.922 16.75 20.281 1 96.44 182 ALA A O 1
ATOM 1288 N N . THR A 1 183 ? -6.793 15.078 21.266 1 97.56 183 THR A N 1
ATOM 1289 C CA . THR A 1 183 ? -5.57 15.328 20.516 1 97.56 183 THR A CA 1
ATOM 1290 C C . THR A 1 183 ? -5.031 14.039 19.906 1 97.56 183 THR A C 1
ATOM 1292 O O . THR A 1 183 ? -4.867 13.039 20.594 1 97.56 183 THR A O 1
ATOM 1295 N N . GLY A 1 184 ? -4.879 14.039 18.594 1 97.19 184 GLY A N 1
ATOM 1296 C CA . GLY A 1 184 ? -4.227 12.938 17.906 1 97.19 184 GLY A CA 1
ATOM 1297 C C . GLY A 1 184 ? -2.76 13.195 17.625 1 97.19 184 GLY A C 1
ATOM 1298 O O . GLY A 1 184 ? -2.25 14.281 17.906 1 97.19 184 GLY A O 1
ATOM 1299 N N . ILE A 1 185 ? -2.064 12.219 17.047 1 97.25 185 ILE A N 1
ATOM 1300 C CA . ILE A 1 185 ? -0.644 12.312 16.734 1 97.25 185 ILE A CA 1
ATOM 1301 C C . ILE A 1 185 ? -0.346 11.547 15.445 1 97.25 185 ILE A C 1
ATOM 1303 O O . ILE A 1 185 ? -0.959 10.516 15.172 1 97.25 185 ILE A O 1
ATOM 1307 N N . ALA A 1 186 ? 0.526 12.062 14.625 1 96.69 186 ALA A N 1
ATOM 1308 C CA . ALA A 1 186 ? 0.939 11.391 13.391 1 96.69 186 ALA A CA 1
ATOM 1309 C C . ALA A 1 186 ? 2.32 11.867 12.945 1 96.69 186 ALA A C 1
ATOM 1311 O O . ALA A 1 186 ? 2.854 12.836 13.484 1 96.69 186 ALA A O 1
ATOM 1312 N N . ASN A 1 187 ? 2.891 11.156 12.047 1 96.31 187 ASN A N 1
ATOM 1313 C CA . ASN A 1 187 ? 4.176 11.492 11.445 1 96.31 187 ASN A CA 1
ATOM 1314 C C . ASN A 1 187 ? 4.078 12.75 10.586 1 96.31 187 ASN A C 1
ATOM 1316 O O . ASN A 1 187 ? 3.109 12.93 9.852 1 96.31 187 ASN A O 1
ATOM 1320 N N . GLU A 1 188 ? 5.066 13.547 10.688 1 96.69 188 GLU A N 1
ATOM 1321 C CA . GLU A 1 188 ? 5.051 14.844 10.016 1 96.69 188 GLU A CA 1
ATOM 1322 C C . GLU A 1 188 ? 5.016 14.672 8.5 1 96.69 188 GLU A C 1
ATOM 1324 O O . GLU A 1 188 ? 4.352 15.438 7.797 1 96.69 188 GLU A O 1
ATOM 1329 N N . ALA A 1 189 ? 5.758 13.695 7.953 1 97.12 189 ALA A N 1
ATOM 1330 C CA . ALA A 1 189 ? 5.75 13.484 6.508 1 97.12 189 ALA A CA 1
ATOM 1331 C C . ALA A 1 189 ? 4.371 13.039 6.027 1 97.12 189 ALA A C 1
ATOM 1333 O O . ALA A 1 189 ? 3.914 13.461 4.961 1 97.12 189 ALA A O 1
ATOM 1334 N N . ASP A 1 190 ? 3.746 12.211 6.781 1 97.62 190 ASP A N 1
ATOM 1335 C CA . ASP A 1 190 ? 2.383 11.789 6.473 1 97.62 190 ASP A CA 1
ATOM 1336 C C . ASP A 1 190 ? 1.433 12.984 6.441 1 97.62 190 ASP A C 1
ATOM 1338 O O . ASP A 1 190 ? 0.637 13.125 5.508 1 97.62 190 ASP A O 1
ATOM 1342 N N . LEU A 1 191 ? 1.53 13.812 7.43 1 97.88 191 LEU A N 1
ATOM 1343 C CA . LEU A 1 191 ? 0.642 14.961 7.523 1 97.88 191 LEU A CA 1
ATOM 1344 C C . LEU A 1 191 ? 0.93 15.961 6.406 1 97.88 191 LEU A C 1
ATOM 1346 O O . LEU A 1 191 ? 0.011 16.594 5.883 1 97.88 191 LEU A O 1
ATOM 1350 N N . ALA A 1 192 ? 2.191 16.109 6.082 1 97.75 192 ALA A N 1
ATOM 1351 C CA . ALA A 1 192 ? 2.541 16.969 4.957 1 97.75 192 ALA A CA 1
ATOM 1352 C C . ALA A 1 192 ? 1.974 16.438 3.65 1 97.75 192 ALA A C 1
ATOM 1354 O O . ALA A 1 192 ? 1.493 17.188 2.809 1 97.75 192 ALA A O 1
ATOM 1355 N N . ALA A 1 193 ? 2.051 15.164 3.467 1 98.19 193 ALA A N 1
ATOM 1356 C CA . ALA A 1 193 ? 1.463 14.531 2.287 1 98.19 193 ALA A CA 1
ATOM 1357 C C . ALA A 1 193 ? -0.039 14.797 2.219 1 98.19 193 ALA A C 1
ATOM 1359 O O . ALA A 1 193 ? -0.574 15.102 1.148 1 98.19 193 ALA A O 1
ATOM 1360 N N . LEU A 1 194 ? -0.674 14.688 3.318 1 97.56 194 LEU A N 1
ATOM 1361 C CA . LEU A 1 194 ? -2.107 14.953 3.367 1 97.56 194 LEU A CA 1
ATOM 1362 C C . LEU A 1 194 ? -2.408 16.406 3.02 1 97.56 194 LEU A C 1
ATOM 1364 O O . LEU A 1 194 ? -3.367 16.688 2.301 1 97.56 194 LEU A O 1
ATOM 1368 N N . ALA A 1 195 ? -1.601 17.281 3.543 1 97.44 195 ALA A N 1
ATOM 1369 C CA . ALA A 1 195 ? -1.769 18.688 3.188 1 97.44 195 ALA A CA 1
ATOM 1370 C C . ALA A 1 195 ? -1.652 18.891 1.681 1 97.44 195 ALA A C 1
ATOM 1372 O O . ALA A 1 195 ? -2.447 19.625 1.083 1 97.44 195 ALA A O 1
ATOM 1373 N N . GLU A 1 196 ? -0.63 18.234 1.111 1 97.06 196 GLU A N 1
ATOM 1374 C CA . GLU A 1 196 ? -0.458 18.312 -0.336 1 97.06 196 GLU A CA 1
ATOM 1375 C C . GLU A 1 196 ? -1.686 17.766 -1.065 1 97.06 196 GLU A C 1
ATOM 1377 O O . GLU A 1 196 ? -2.127 18.344 -2.061 1 97.06 196 GLU A O 1
ATOM 1382 N N . LEU A 1 197 ? -2.193 16.672 -0.574 1 96.44 197 LEU A N 1
ATOM 1383 C CA . LEU A 1 197 ? -3.369 16.047 -1.166 1 96.44 197 LEU A CA 1
ATOM 1384 C C . LEU A 1 197 ? -4.57 16.984 -1.115 1 96.44 197 LEU A C 1
ATOM 1386 O O . LEU A 1 197 ? -5.297 17.125 -2.102 1 96.44 197 LEU A O 1
ATOM 1390 N N . TRP A 1 198 ? -4.742 17.625 -0.013 1 94.5 198 TRP A N 1
ATOM 1391 C CA . TRP A 1 198 ? -5.969 18.375 0.247 1 94.5 198 TRP A CA 1
ATOM 1392 C C . TRP A 1 198 ? -5.883 19.781 -0.336 1 94.5 198 TRP A C 1
ATOM 1394 O O . TRP A 1 198 ? -6.898 20.344 -0.752 1 94.5 198 TRP A O 1
ATOM 1404 N N . PHE A 1 199 ? -4.723 20.344 -0.329 1 93.62 199 PHE A N 1
ATOM 1405 C CA . PHE A 1 199 ? -4.633 21.75 -0.652 1 93.62 199 PHE A CA 1
ATOM 1406 C C . PHE A 1 199 ? -3.738 21.984 -1.865 1 93.62 199 PHE A C 1
ATOM 1408 O O . PHE A 1 199 ? -3.723 23.078 -2.441 1 93.62 199 PHE A O 1
ATOM 1415 N N . GLY A 1 200 ? -3.057 20.938 -2.15 1 90.31 200 GLY A N 1
ATOM 1416 C CA . GLY A 1 200 ? -2.166 21.078 -3.293 1 90.31 200 GLY A CA 1
ATOM 1417 C C . GLY A 1 200 ? -2.822 20.688 -4.605 1 90.31 200 GLY A C 1
ATOM 1418 O O . GLY A 1 200 ? -4.043 20.531 -4.676 1 90.31 200 GLY A O 1
ATOM 1419 N N . ARG A 1 201 ? -2.172 20.75 -5.738 1 85.81 201 ARG A N 1
ATOM 1420 C CA . ARG A 1 201 ? -2.582 20.281 -7.055 1 85.81 201 ARG A CA 1
ATOM 1421 C C . ARG A 1 201 ? -1.874 18.969 -7.406 1 85.81 201 ARG A C 1
ATOM 1423 O O . ARG A 1 201 ? -1.219 18.875 -8.445 1 85.81 201 ARG A O 1
ATOM 1430 N N . THR A 1 202 ? -2.018 18.031 -6.449 1 90.69 202 THR A N 1
ATOM 1431 C CA . THR A 1 202 ? -1.321 16.766 -6.598 1 90.69 202 THR A CA 1
ATOM 1432 C C . THR A 1 202 ? -2.307 15.641 -6.922 1 90.69 202 THR A C 1
ATOM 1434 O O . THR A 1 202 ? -3.445 15.648 -6.453 1 90.69 202 THR A O 1
ATOM 1437 N N . PRO A 1 203 ? -1.925 14.727 -7.766 1 94 203 PRO A N 1
ATOM 1438 C CA . PRO A 1 203 ? -2.791 13.586 -8.078 1 94 203 PRO A CA 1
ATOM 1439 C C . PRO A 1 203 ? -3.07 12.703 -6.859 1 94 203 PRO A C 1
ATOM 1441 O O . PRO A 1 203 ? -2.5 12.93 -5.789 1 94 203 PRO A O 1
ATOM 1444 N N . ALA A 1 204 ? -3.967 11.75 -7.035 1 96.81 204 ALA A N 1
ATOM 1445 C CA . ALA A 1 204 ? -4.422 10.883 -5.953 1 96.81 204 ALA A CA 1
ATOM 1446 C C . ALA A 1 204 ? -3.352 9.852 -5.59 1 96.81 204 ALA A C 1
ATOM 1448 O O . ALA A 1 204 ? -3.449 9.188 -4.555 1 96.81 204 ALA A O 1
ATOM 1449 N N . ASP A 1 205 ? -2.381 9.68 -6.449 1 98.31 205 ASP A N 1
ATOM 1450 C CA . ASP A 1 205 ? -1.266 8.773 -6.199 1 98.31 205 ASP A CA 1
ATOM 1451 C C . ASP A 1 205 ? 0.069 9.508 -6.266 1 98.31 205 ASP A C 1
ATOM 1453 O O . ASP A 1 205 ? 0.476 9.969 -7.336 1 98.31 205 ASP A O 1
ATOM 1457 N N . PHE A 1 206 ? 0.727 9.625 -5.121 1 98.38 206 PHE A N 1
ATOM 1458 C CA . PHE A 1 206 ? 2.02 10.305 -5.117 1 98.38 206 PHE A CA 1
ATOM 1459 C C . PHE A 1 206 ? 2.807 9.953 -3.859 1 98.38 206 PHE A C 1
ATOM 1461 O O . PHE A 1 206 ? 2.266 9.359 -2.926 1 98.38 206 PHE A O 1
ATOM 1468 N N . LEU A 1 207 ? 4.086 10.219 -3.934 1 98.69 207 LEU A N 1
ATOM 1469 C CA . LEU A 1 207 ? 4.992 10.117 -2.795 1 98.69 207 LEU A CA 1
ATOM 1470 C C . LEU A 1 207 ? 5.535 11.484 -2.406 1 98.69 207 LEU A C 1
ATOM 1472 O O . LEU A 1 207 ? 6.102 12.195 -3.24 1 98.69 207 LEU A O 1
ATOM 1476 N N . TYR A 1 208 ? 5.238 11.914 -1.213 1 98.56 208 TYR A N 1
ATOM 1477 C CA . TYR A 1 208 ? 5.824 13.125 -0.646 1 98.56 208 TYR A CA 1
ATOM 1478 C C . TYR A 1 208 ? 7.125 12.812 0.08 1 98.56 208 TYR A C 1
ATOM 1480 O O . TYR A 1 208 ? 7.125 12.117 1.101 1 98.56 208 TYR A O 1
ATOM 1488 N N . ALA A 1 209 ? 8.203 13.281 -0.394 1 98.44 209 ALA A N 1
ATOM 1489 C CA . ALA A 1 209 ? 9.508 13.125 0.256 1 98.44 209 ALA A CA 1
ATOM 1490 C C . ALA A 1 209 ? 9.82 14.328 1.141 1 98.44 209 ALA A C 1
ATOM 1492 O O . ALA A 1 209 ? 10.062 15.43 0.64 1 98.44 209 ALA A O 1
ATOM 1493 N N . SER A 1 210 ? 9.766 14.094 2.402 1 96.62 210 SER A N 1
ATOM 1494 C CA . SER A 1 210 ? 10.141 15.117 3.367 1 96.62 210 SER A CA 1
ATOM 1495 C C . SER A 1 210 ? 11.648 15.141 3.604 1 96.62 210 SER A C 1
ATOM 1497 O O . SER A 1 210 ? 12.195 14.227 4.227 1 96.62 210 SER A O 1
ATOM 1499 N N . ILE A 1 211 ? 12.289 16.188 3.137 1 95.12 211 ILE A N 1
ATOM 1500 C CA . ILE A 1 211 ? 13.75 16.266 3.207 1 95.12 211 ILE A CA 1
ATOM 1501 C C . ILE A 1 211 ? 14.156 17.391 4.152 1 95.12 211 ILE A C 1
ATOM 1503 O O . ILE A 1 211 ? 14.008 18.562 3.818 1 95.12 211 ILE A O 1
ATOM 1507 N N . GLY A 1 212 ? 14.609 17.141 5.301 1 87.62 212 GLY A N 1
ATOM 1508 C CA . GLY A 1 212 ? 15.109 18.062 6.309 1 87.62 212 GLY A CA 1
ATOM 1509 C C . GLY A 1 212 ? 16.25 17.484 7.125 1 87.62 212 GLY A C 1
ATOM 1510 O O . GLY A 1 212 ? 17.219 16.984 6.566 1 87.62 212 GLY A O 1
ATOM 1511 N N . ILE A 1 213 ? 16.219 17.625 8.469 1 80.44 213 ILE A N 1
ATOM 1512 C CA . ILE A 1 213 ? 17.203 17.016 9.336 1 80.44 213 ILE A CA 1
ATOM 1513 C C . ILE A 1 213 ? 17.109 15.492 9.227 1 80.44 213 ILE A C 1
ATOM 1515 O O . ILE A 1 213 ? 18.125 14.797 9.172 1 80.44 213 ILE A O 1
ATOM 1519 N N . GLY A 1 214 ? 15.977 14.969 9.031 1 86.81 214 GLY A N 1
ATOM 1520 C CA . GLY A 1 214 ? 15.695 13.594 8.641 1 86.81 214 GLY A CA 1
ATOM 1521 C C . GLY A 1 214 ? 14.977 13.477 7.312 1 86.81 214 GLY A C 1
ATOM 1522 O O . GLY A 1 214 ? 14.531 14.484 6.754 1 86.81 214 GLY A O 1
ATOM 1523 N N . ILE A 1 215 ? 15.008 12.281 6.773 1 94.5 215 ILE A N 1
ATOM 1524 C CA . ILE A 1 215 ? 14.305 12.07 5.508 1 94.5 215 ILE A CA 1
ATOM 1525 C C . ILE A 1 215 ? 13.219 11.016 5.695 1 94.5 215 ILE A C 1
ATOM 1527 O O . ILE A 1 215 ? 13.484 9.922 6.207 1 94.5 215 ILE A O 1
ATOM 1531 N N . GLY A 1 216 ? 11.992 11.336 5.398 1 96 216 GLY A N 1
ATOM 1532 C CA . GLY A 1 216 ? 10.844 10.438 5.395 1 96 216 GLY A CA 1
ATOM 1533 C C . GLY A 1 216 ? 9.93 10.648 4.207 1 96 216 GLY A C 1
ATOM 1534 O O . GLY A 1 216 ? 10.195 11.492 3.35 1 96 216 GLY A O 1
ATOM 1535 N N . ALA A 1 217 ? 8.914 9.844 4.176 1 98.12 217 ALA A N 1
ATOM 1536 C CA . ALA A 1 217 ? 7.969 10.016 3.074 1 98.12 217 ALA A CA 1
ATOM 1537 C C . ALA A 1 217 ? 6.539 9.711 3.52 1 98.12 217 ALA A C 1
ATOM 1539 O O . ALA A 1 217 ? 6.324 8.875 4.395 1 98.12 217 ALA A O 1
ATOM 1540 N N . GLY A 1 218 ? 5.645 10.461 3.045 1 98.44 218 GLY A N 1
ATOM 1541 C CA . GLY A 1 218 ? 4.234 10.102 3.018 1 98.44 218 GLY A CA 1
ATOM 1542 C C . GLY A 1 218 ? 3.781 9.562 1.673 1 98.44 218 GLY A C 1
ATOM 1543 O O . GLY A 1 218 ? 4.031 10.188 0.637 1 98.44 218 GLY A O 1
ATOM 1544 N N . VAL A 1 219 ? 3.17 8.422 1.697 1 98.62 219 VAL A N 1
ATOM 1545 C CA . VAL A 1 219 ? 2.725 7.781 0.463 1 98.62 219 VAL A CA 1
ATOM 1546 C C . VAL A 1 219 ? 1.201 7.828 0.379 1 98.62 219 VAL A C 1
ATOM 1548 O O . VAL A 1 219 ? 0.508 7.41 1.311 1 98.62 219 VAL A O 1
ATOM 1551 N N . VAL A 1 220 ? 0.743 8.398 -0.701 1 98.5 220 VAL A N 1
ATOM 1552 C CA . VAL A 1 220 ? -0.694 8.469 -0.94 1 98.5 220 VAL A CA 1
ATOM 1553 C C . VAL A 1 220 ? -1.06 7.629 -2.16 1 98.5 220 VAL A C 1
ATOM 1555 O O . VAL A 1 220 ? -0.48 7.797 -3.236 1 98.5 220 VAL A O 1
ATOM 1558 N N . ILE A 1 221 ? -1.922 6.75 -1.972 1 98 221 ILE A N 1
ATOM 1559 C CA . ILE A 1 221 ? -2.432 5.879 -3.025 1 98 221 ILE A CA 1
ATOM 1560 C C . ILE A 1 221 ? -3.959 5.906 -3.023 1 98 221 ILE A C 1
ATOM 1562 O O . ILE A 1 221 ? -4.59 5.672 -1.989 1 98 221 ILE A O 1
ATOM 1566 N N . GLY A 1 222 ? -4.555 6.184 -4.16 1 96.69 222 GLY A N 1
ATOM 1567 C CA . GLY A 1 222 ? -6.004 6.289 -4.23 1 96.69 222 GLY A CA 1
ATOM 1568 C C . GLY A 1 222 ? -6.566 7.379 -3.336 1 96.69 222 GLY A C 1
ATOM 1569 O O . GLY A 1 222 ? -7.645 7.219 -2.758 1 96.69 222 GLY A O 1
ATOM 1570 N N . GLY A 1 223 ? -5.797 8.312 -3.109 1 96.88 223 GLY A N 1
ATOM 1571 C CA . GLY A 1 223 ? -6.234 9.438 -2.293 1 96.88 223 GLY A CA 1
ATOM 1572 C C . GLY A 1 223 ? -6.199 9.141 -0.806 1 96.88 223 GLY A C 1
ATOM 1573 O O . GLY A 1 223 ? -6.793 9.875 -0.009 1 96.88 223 GLY A O 1
ATOM 1574 N N . GLU A 1 224 ? -5.582 8.086 -0.462 1 96.62 224 GLU A N 1
ATOM 1575 C CA . GLU A 1 224 ? -5.469 7.715 0.945 1 96.62 224 GLU A CA 1
ATOM 1576 C C . GLU A 1 224 ? -4.012 7.496 1.344 1 96.62 224 GLU A C 1
ATOM 1578 O O . GLU A 1 224 ? -3.209 7.02 0.54 1 96.62 224 GLU A O 1
ATOM 1583 N N . LEU A 1 225 ? -3.764 7.781 2.59 1 97.06 225 LEU A N 1
ATOM 1584 C CA . LEU A 1 225 ? -2.418 7.547 3.104 1 97.06 225 LEU A CA 1
ATOM 1585 C C . LEU A 1 225 ? -2.129 6.055 3.203 1 97.06 225 LEU A C 1
ATOM 1587 O O . LEU A 1 225 ? -2.943 5.293 3.727 1 97.06 225 LEU A O 1
ATOM 1591 N N . PHE A 1 226 ? -1.046 5.676 2.658 1 97.75 226 PHE A N 1
ATOM 1592 C CA . PHE A 1 226 ? -0.547 4.316 2.836 1 97.75 226 PHE A CA 1
ATOM 1593 C C . PHE A 1 226 ? 0.321 4.219 4.086 1 97.75 226 PHE A C 1
ATOM 1595 O O . PHE A 1 226 ? 1.474 4.652 4.082 1 97.75 226 PHE A O 1
ATOM 1602 N N . ARG A 1 227 ? -0.114 3.572 5.094 1 95 227 ARG A N 1
ATOM 1603 C CA . ARG A 1 227 ? 0.565 3.59 6.383 1 95 227 ARG A CA 1
ATOM 1604 C C . ARG A 1 227 ? 1.375 2.314 6.594 1 95 227 ARG A C 1
ATOM 1606 O O . ARG A 1 227 ? 2.27 2.271 7.441 1 95 227 ARG A O 1
ATOM 1613 N N . GLY A 1 228 ? 1.052 1.267 5.734 1 94.69 228 GLY A N 1
ATOM 1614 C CA . GLY A 1 228 ? 1.622 -0.044 6.004 1 94.69 228 GLY A CA 1
ATOM 1615 C C . GLY A 1 228 ? 0.97 -0.75 7.176 1 94.69 228 GLY A C 1
ATOM 1616 O O . GLY A 1 228 ? 0.177 -0.15 7.906 1 94.69 228 GLY A O 1
ATOM 1617 N N . PRO A 1 229 ? 1.252 -2.008 7.359 1 93.56 229 PRO A N 1
ATOM 1618 C CA . PRO A 1 229 ? 0.571 -2.793 8.391 1 93.56 229 PRO A CA 1
ATOM 1619 C C . PRO A 1 229 ? 0.887 -2.307 9.805 1 93.56 229 PRO A C 1
ATOM 1621 O O . PRO A 1 229 ? 0.04 -2.398 10.695 1 93.56 229 PRO A O 1
ATOM 1624 N N . GLY A 1 230 ? 2.051 -1.795 10.039 1 90.56 230 GLY A N 1
ATOM 1625 C CA . GLY A 1 230 ? 2.443 -1.336 11.359 1 90.56 230 GLY A CA 1
ATOM 1626 C C . GLY A 1 230 ? 2.391 0.173 11.508 1 90.56 230 GLY A C 1
ATOM 1627 O O . GLY A 1 230 ? 2.785 0.715 12.539 1 90.56 230 GLY A O 1
ATOM 1628 N N . GLY A 1 231 ? 1.971 0.792 10.469 1 91.75 231 GLY A N 1
ATOM 1629 C CA . GLY A 1 231 ? 1.877 2.242 10.5 1 91.75 231 GLY A CA 1
ATOM 1630 C C . GLY A 1 231 ? 3.213 2.932 10.305 1 91.75 231 GLY A C 1
ATOM 1631 O O . GLY A 1 231 ? 3.381 4.094 10.688 1 91.75 231 GLY A O 1
ATOM 1632 N N . ARG A 1 232 ? 4.207 2.301 9.719 1 92.5 232 ARG A N 1
ATOM 1633 C CA . ARG A 1 232 ? 5.562 2.832 9.633 1 92.5 232 ARG A CA 1
ATOM 1634 C C . ARG A 1 232 ? 6.016 2.949 8.18 1 92.5 232 ARG A C 1
ATOM 1636 O O . ARG A 1 232 ? 7.211 3.064 7.902 1 92.5 232 ARG A O 1
ATOM 1643 N N . ALA A 1 233 ? 5.098 2.811 7.273 1 96.06 233 ALA A N 1
ATOM 1644 C CA . ALA A 1 233 ? 5.48 2.891 5.867 1 96.06 233 ALA A CA 1
ATOM 1645 C C . ALA A 1 233 ? 6.094 4.25 5.539 1 96.06 233 ALA A C 1
ATOM 1647 O O . ALA A 1 233 ? 5.789 5.246 6.199 1 96.06 233 ALA A O 1
ATOM 1648 N N . GLY A 1 234 ? 6.965 4.266 4.578 1 97 234 GLY A N 1
ATOM 1649 C CA . GLY A 1 234 ? 7.477 5.523 4.055 1 97 234 GLY A CA 1
ATOM 1650 C C . GLY A 1 234 ? 8.773 5.953 4.707 1 97 234 GLY A C 1
ATOM 1651 O O . GLY A 1 234 ? 9.148 7.129 4.652 1 97 234 GLY A O 1
ATOM 1652 N N . GLU A 1 235 ? 9.477 5.035 5.309 1 95.69 235 GLU A N 1
ATOM 1653 C CA . GLU A 1 235 ? 10.781 5.363 5.875 1 95.69 235 GLU A CA 1
ATOM 1654 C C . GLU A 1 235 ? 11.844 5.465 4.789 1 95.69 235 GLU A C 1
ATOM 1656 O O . GLU A 1 235 ? 12.836 4.738 4.816 1 95.69 235 GLU A O 1
ATOM 1661 N N . LEU A 1 236 ? 11.656 6.406 3.953 1 97.25 236 LEU A N 1
ATOM 1662 C CA . LEU A 1 236 ? 12.477 6.637 2.771 1 97.25 236 LEU A CA 1
ATOM 1663 C C . LEU A 1 236 ? 13.938 6.828 3.154 1 97.25 236 LEU A C 1
ATOM 1665 O O . LEU A 1 236 ? 14.836 6.402 2.424 1 97.25 236 LEU A O 1
ATOM 1669 N N . GLY A 1 237 ? 14.203 7.449 4.246 1 96.38 237 GLY A N 1
ATOM 1670 C CA . GLY A 1 237 ? 15.555 7.734 4.703 1 96.38 237 GLY A CA 1
ATOM 1671 C C . GLY A 1 237 ? 16.375 6.484 4.953 1 96.38 237 GLY A C 1
ATOM 1672 O O . GLY A 1 237 ? 17.609 6.543 5.004 1 96.38 237 GLY A O 1
ATOM 1673 N N . HIS A 1 238 ? 15.742 5.359 5.051 1 94.69 238 HIS A N 1
ATOM 1674 C CA . HIS A 1 238 ? 16.438 4.125 5.395 1 94.69 238 HIS A CA 1
ATOM 1675 C C . HIS A 1 238 ? 16.562 3.203 4.188 1 94.69 238 HIS A C 1
ATOM 1677 O O . HIS A 1 238 ? 16.938 2.035 4.328 1 94.69 238 HIS A O 1
ATOM 1683 N N . MET A 1 239 ? 16.25 3.727 3.066 1 95.38 239 MET A N 1
ATOM 1684 C CA . MET A 1 239 ? 16.625 3.023 1.844 1 95.38 239 MET A CA 1
ATOM 1685 C C . MET A 1 239 ? 18.141 2.977 1.686 1 95.38 239 MET A C 1
ATOM 1687 O O . MET A 1 239 ? 18.828 3.975 1.915 1 95.38 239 MET A O 1
ATOM 1691 N N . VAL A 1 240 ? 18.609 1.862 1.256 1 94.75 240 VAL A N 1
ATOM 1692 C CA . VAL A 1 240 ? 20.062 1.716 1.089 1 94.75 240 VAL A CA 1
ATOM 1693 C C . VAL A 1 240 ? 20.469 2.219 -0.292 1 94.75 240 VAL A C 1
ATOM 1695 O O . VAL A 1 240 ? 20.016 1.702 -1.312 1 94.75 240 VAL A O 1
ATOM 1698 N N . VAL A 1 241 ? 21.297 3.164 -0.295 1 94.38 241 VAL A N 1
ATOM 1699 C CA . VAL A 1 241 ? 21.719 3.713 -1.58 1 94.38 241 VAL A CA 1
ATOM 1700 C C . VAL A 1 241 ? 23.234 3.568 -1.73 1 94.38 241 VAL A C 1
ATOM 1702 O O . VAL A 1 241 ? 23.781 3.818 -2.807 1 94.38 241 VAL A O 1
ATOM 1705 N N . GLU A 1 242 ? 23.891 3.199 -0.734 1 92.69 242 GLU A N 1
ATOM 1706 C CA . GLU A 1 242 ? 25.312 2.865 -0.762 1 92.69 242 GLU A CA 1
ATOM 1707 C C . GLU A 1 242 ? 25.609 1.646 0.103 1 92.69 242 GLU A C 1
ATOM 1709 O O . GLU A 1 242 ? 26.062 1.78 1.242 1 92.69 242 GLU A O 1
ATOM 1714 N N . PRO A 1 243 ? 25.453 0.495 -0.568 1 87.75 243 PRO A N 1
ATOM 1715 C CA . PRO A 1 243 ? 25.766 -0.704 0.213 1 87.75 243 PRO A CA 1
ATOM 1716 C C . PRO A 1 243 ? 27.188 -0.68 0.782 1 87.75 243 PRO A C 1
ATOM 1718 O O . PRO A 1 243 ? 28.125 -0.327 0.076 1 87.75 243 PRO A O 1
ATOM 1721 N N . GLY A 1 244 ? 27.328 -0.95 2.061 1 87.12 244 GLY A N 1
ATOM 1722 C CA . GLY A 1 244 ? 28.609 -0.883 2.73 1 87.12 244 GLY A CA 1
ATOM 1723 C C . GLY A 1 244 ? 28.953 0.51 3.223 1 87.12 244 GLY A C 1
ATOM 1724 O O . GLY A 1 244 ? 30.062 0.742 3.721 1 87.12 244 GLY A O 1
ATOM 1725 N N . GLY A 1 245 ? 28.078 1.431 3.025 1 92.25 245 GLY A N 1
ATOM 1726 C CA . GLY A 1 245 ? 28.281 2.799 3.479 1 92.25 245 GLY A CA 1
ATOM 1727 C C . GLY A 1 245 ? 28.234 2.938 4.988 1 92.25 245 GLY A C 1
ATOM 1728 O O . GLY A 1 245 ? 28.453 1.963 5.711 1 92.25 245 GLY A O 1
ATOM 1729 N N . PRO A 1 246 ? 28.094 4.133 5.492 1 94.31 246 PRO A N 1
ATOM 1730 C CA . PRO A 1 246 ? 28.141 4.383 6.938 1 94.31 246 PRO A CA 1
ATOM 1731 C C . PRO A 1 246 ? 27.016 3.682 7.695 1 94.31 246 PRO A C 1
ATOM 1733 O O . PRO A 1 246 ? 25.953 3.428 7.129 1 94.31 246 PRO A O 1
ATOM 1736 N N . PRO A 1 247 ? 27.281 3.365 8.953 1 93.19 247 PRO A N 1
ATOM 1737 C CA . PRO A 1 247 ? 26.234 2.768 9.766 1 93.19 247 PRO A CA 1
ATOM 1738 C C . PRO A 1 247 ? 25.047 3.717 10 1 93.19 247 PRO A C 1
ATOM 1740 O O . PRO A 1 247 ? 25.219 4.938 9.969 1 93.19 247 PRO A O 1
ATOM 1743 N N . CYS A 1 248 ? 23.984 3.16 10.172 1 91.56 248 CYS A N 1
ATOM 1744 C CA . CYS A 1 248 ? 22.75 3.9 10.445 1 91.56 248 CYS A CA 1
ATOM 1745 C C . CYS A 1 248 ? 22.109 3.432 11.742 1 91.56 248 CYS A C 1
ATOM 1747 O O . CYS A 1 248 ? 22.297 2.287 12.156 1 91.56 248 CYS A O 1
ATOM 1749 N N . ARG A 1 249 ? 21.312 4.238 12.352 1 84.44 249 ARG A N 1
ATOM 1750 C CA . ARG A 1 249 ? 20.641 3.91 13.609 1 84.44 249 ARG A CA 1
ATOM 1751 C C . ARG A 1 249 ? 19.609 2.807 13.406 1 84.44 249 ARG A C 1
ATOM 1753 O O . ARG A 1 249 ? 19.172 2.176 14.375 1 84.44 249 ARG A O 1
ATOM 1760 N N . CYS A 1 250 ? 19.203 2.549 12.211 1 83.81 250 CYS A N 1
ATOM 1761 C CA . CYS A 1 250 ? 18.219 1.514 11.945 1 83.81 250 CYS A CA 1
ATOM 1762 C C . CYS A 1 250 ? 18.844 0.128 11.977 1 83.81 250 CYS A C 1
ATOM 1764 O O . CYS A 1 250 ? 18.141 -0.882 11.938 1 83.81 250 CYS A O 1
ATOM 1766 N N . GLY A 1 251 ? 20.172 0.086 12.141 1 86.5 251 GLY A N 1
ATOM 1767 C CA . GLY A 1 251 ? 20.906 -1.174 12.141 1 86.5 251 GLY A CA 1
ATOM 1768 C C . GLY A 1 251 ? 21.5 -1.509 10.789 1 86.5 251 GLY A C 1
ATOM 1769 O O . GLY A 1 251 ? 22.344 -2.404 10.688 1 86.5 251 GLY A O 1
ATOM 1770 N N . GLY A 1 252 ? 21.125 -0.751 9.781 1 87.44 252 GLY A N 1
ATOM 1771 C CA . GLY A 1 252 ? 21.672 -0.958 8.453 1 87.44 252 GLY A CA 1
ATOM 1772 C C . GLY A 1 252 ? 22.859 -0.061 8.156 1 87.44 252 GLY A C 1
ATOM 1773 O O . GLY A 1 252 ? 23.469 0.505 9.07 1 87.44 252 GLY A O 1
ATOM 1774 N N . ARG A 1 253 ? 23.234 -0.114 6.891 1 92 253 ARG A N 1
ATOM 1775 C CA . ARG A 1 253 ? 24.344 0.705 6.41 1 92 253 ARG A CA 1
ATOM 1776 C C . ARG A 1 253 ? 24.016 1.354 5.074 1 92 253 ARG A C 1
ATOM 1778 O O . ARG A 1 253 ? 23.297 0.766 4.254 1 92 253 ARG A O 1
ATOM 1785 N N . GLY A 1 254 ? 24.547 2.549 4.91 1 94.44 254 GLY A N 1
ATOM 1786 C CA . GLY A 1 254 ? 24.453 3.195 3.613 1 94.44 254 GLY A CA 1
ATOM 1787 C C . GLY A 1 254 ? 23.062 3.732 3.32 1 94.44 254 GLY A C 1
ATOM 1788 O O . GLY A 1 254 ? 22.672 3.855 2.158 1 94.44 254 GLY A O 1
ATOM 1789 N N . CYS A 1 255 ? 22.312 4.02 4.363 1 95.12 255 CYS A N 1
ATOM 1790 C CA . CYS A 1 255 ? 20.969 4.551 4.203 1 95.12 255 CYS A CA 1
ATOM 1791 C C . CYS A 1 255 ? 21 5.969 3.641 1 95.12 255 CYS A C 1
ATOM 1793 O O . CYS A 1 255 ? 21.938 6.719 3.895 1 95.12 255 CYS A O 1
ATOM 1795 N N . LEU A 1 256 ? 20.016 6.309 2.967 1 96.56 256 LEU A N 1
ATOM 1796 C CA . LEU A 1 256 ? 19.875 7.586 2.277 1 96.56 256 LEU A CA 1
ATOM 1797 C C . LEU A 1 256 ? 20.125 8.75 3.23 1 96.56 256 LEU A C 1
ATOM 1799 O O . LEU A 1 256 ? 20.859 9.68 2.898 1 96.56 256 LEU A O 1
ATOM 1803 N N . GLU A 1 257 ? 19.531 8.711 4.402 1 94.06 257 GLU A N 1
ATOM 1804 C CA . GLU A 1 257 ? 19.594 9.836 5.336 1 94.06 257 GLU A CA 1
ATOM 1805 C C . GLU A 1 257 ? 21.031 10.109 5.773 1 94.06 257 GLU A C 1
ATOM 1807 O O . GLU A 1 257 ? 21.359 11.219 6.191 1 94.06 257 GLU A O 1
ATOM 1812 N N . ARG A 1 258 ? 21.906 9.117 5.641 1 92.81 258 ARG A N 1
ATOM 1813 C CA . ARG A 1 258 ? 23.297 9.266 6.031 1 92.81 258 ARG A CA 1
ATOM 1814 C C . ARG A 1 258 ? 24.109 9.891 4.906 1 92.81 258 ARG A C 1
ATOM 1816 O O . ARG A 1 258 ? 25.25 10.305 5.117 1 92.81 258 ARG A O 1
ATOM 1823 N N . LEU A 1 259 ? 23.516 10.008 3.744 1 94.12 259 LEU A N 1
ATOM 1824 C CA . LEU A 1 259 ? 24.312 10.383 2.582 1 94.12 259 LEU A CA 1
ATOM 1825 C C . LEU A 1 259 ? 23.859 11.734 2.027 1 94.12 259 LEU A C 1
ATOM 1827 O O . LEU A 1 259 ? 24.578 12.359 1.25 1 94.12 259 LEU A O 1
ATOM 1831 N N . VAL A 1 260 ? 22.75 12.172 2.377 1 94.31 260 VAL A N 1
ATOM 1832 C CA . VAL A 1 260 ? 22.219 13.422 1.838 1 94.31 260 VAL A CA 1
ATOM 1833 C C . VAL A 1 260 ? 22.766 14.602 2.631 1 94.31 260 VAL A C 1
ATOM 1835 O O . VAL A 1 260 ? 22.641 14.648 3.857 1 94.31 260 VAL A O 1
ATOM 1838 N N . ASP A 1 261 ? 23.438 15.461 1.992 1 92.62 261 ASP A N 1
ATOM 1839 C CA . ASP A 1 261 ? 23.906 16.766 2.436 1 92.62 261 ASP A CA 1
ATOM 1840 C C . ASP A 1 261 ? 23.594 17.844 1.402 1 92.62 261 ASP A C 1
ATOM 1842 O O . ASP A 1 261 ? 24.266 17.938 0.374 1 92.62 261 ASP A O 1
ATOM 1846 N N . LEU A 1 262 ? 22.688 18.672 1.706 1 91.94 262 LEU A N 1
ATOM 1847 C CA . LEU A 1 262 ? 22.125 19.578 0.708 1 91.94 262 LEU A CA 1
ATOM 1848 C C . LEU A 1 262 ? 23.125 20.656 0.322 1 91.94 262 LEU A C 1
ATOM 1850 O O . LEU A 1 262 ? 22.875 21.438 -0.597 1 91.94 262 LEU A O 1
ATOM 1854 N N . ARG A 1 263 ? 24.281 20.719 0.971 1 92.5 263 ARG A N 1
ATOM 1855 C CA . ARG A 1 263 ? 25.375 21.562 0.519 1 92.5 263 ARG A CA 1
ATOM 1856 C C . ARG A 1 263 ? 26.016 21 -0.746 1 92.5 263 ARG A C 1
ATOM 1858 O O . ARG A 1 263 ? 26.703 21.719 -1.471 1 92.5 263 ARG A O 1
ATOM 1865 N N . ASP A 1 264 ? 25.812 19.719 -0.968 1 94.62 264 ASP A N 1
ATOM 1866 C CA . ASP A 1 264 ? 26.219 19.031 -2.193 1 94.62 264 ASP A CA 1
ATOM 1867 C C . ASP A 1 264 ? 25.016 18.5 -2.959 1 94.62 264 ASP A C 1
ATOM 1869 O O . ASP A 1 264 ? 24.625 17.344 -2.789 1 94.62 264 ASP A O 1
ATOM 1873 N N . LEU A 1 265 ? 24.531 19.281 -3.811 1 95.06 265 LEU A N 1
ATOM 1874 C CA . LEU A 1 265 ? 23.266 18.984 -4.473 1 95.06 265 LEU A CA 1
ATOM 1875 C C . LEU A 1 265 ? 23.406 17.797 -5.422 1 95.06 265 LEU A C 1
ATOM 1877 O O . LEU A 1 265 ? 22.5 16.969 -5.516 1 95.06 265 LEU A O 1
ATOM 1881 N N . ASP A 1 266 ? 24.516 17.734 -6.078 1 95.06 266 ASP A N 1
ATOM 1882 C CA . ASP A 1 266 ? 24.719 16.656 -7.051 1 95.06 266 ASP A CA 1
ATOM 1883 C C . ASP A 1 266 ? 24.766 15.297 -6.359 1 95.06 266 ASP A C 1
ATOM 1885 O O . ASP A 1 266 ? 24.094 14.352 -6.793 1 95.06 266 ASP A O 1
ATOM 1889 N N . ARG A 1 267 ? 25.547 15.242 -5.352 1 94.81 267 ARG A N 1
ATOM 1890 C CA . ARG A 1 267 ? 25.641 13.992 -4.602 1 94.81 267 ARG A CA 1
ATOM 1891 C C . ARG A 1 267 ? 24.297 13.625 -3.98 1 94.81 267 ARG A C 1
ATOM 1893 O O . ARG A 1 267 ? 23.891 12.461 -4 1 94.81 267 ARG A O 1
ATOM 1900 N N . SER A 1 268 ? 23.641 14.625 -3.443 1 96.5 268 SER A N 1
ATOM 1901 C CA . SER A 1 268 ? 22.328 14.398 -2.838 1 96.5 268 SER A CA 1
ATOM 1902 C C . SER A 1 268 ? 21.312 13.93 -3.873 1 96.5 268 SER A C 1
ATOM 1904 O O . SER A 1 268 ? 20.531 13.016 -3.617 1 96.5 268 SER A O 1
ATOM 1906 N N . ALA A 1 269 ? 21.359 14.516 -4.992 1 97.12 269 ALA A N 1
ATOM 1907 C CA . ALA A 1 269 ? 20.438 14.164 -6.059 1 97.12 269 ALA A CA 1
ATOM 1908 C C . ALA A 1 269 ? 20.656 12.734 -6.535 1 97.12 269 ALA A C 1
ATOM 1910 O O . ALA A 1 269 ? 19.703 12.008 -6.832 1 97.12 269 ALA A O 1
ATOM 1911 N N . ARG A 1 270 ? 21.891 12.359 -6.625 1 95.69 270 ARG A N 1
ATOM 1912 C CA . ARG A 1 270 ? 22.203 10.992 -7.02 1 95.69 270 ARG A CA 1
ATOM 1913 C C . ARG A 1 270 ? 21.672 9.984 -6.008 1 95.69 270 ARG A C 1
ATOM 1915 O O . ARG A 1 270 ? 21.062 8.984 -6.383 1 95.69 270 ARG A O 1
ATOM 1922 N N . ALA A 1 271 ? 21.906 10.305 -4.77 1 96.38 271 ALA A N 1
ATOM 1923 C CA . ALA A 1 271 ? 21.406 9.43 -3.703 1 96.38 271 ALA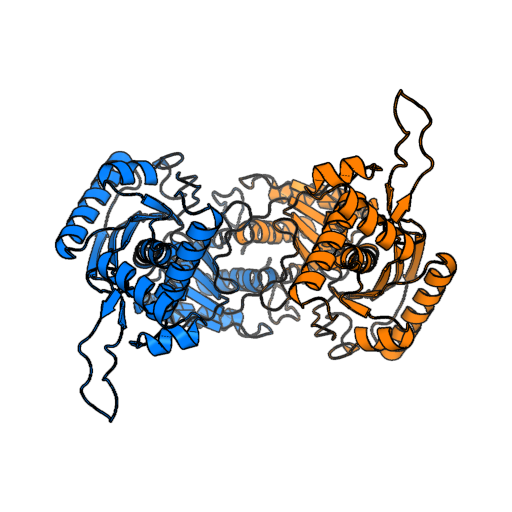 A CA 1
ATOM 1924 C C . ALA A 1 271 ? 19.891 9.375 -3.695 1 96.38 271 ALA A C 1
ATOM 1926 O O . ALA A 1 271 ? 19.297 8.289 -3.629 1 96.38 271 ALA A O 1
ATOM 1927 N N . LEU A 1 272 ? 19.297 10.508 -3.775 1 97.75 272 LEU A N 1
ATOM 1928 C CA . LEU A 1 272 ? 17.844 10.586 -3.816 1 97.75 272 LEU A CA 1
ATOM 1929 C C . LEU A 1 272 ? 17.297 9.867 -5.047 1 97.75 272 LEU A C 1
ATOM 1931 O O . LEU A 1 272 ? 16.297 9.156 -4.961 1 97.75 272 LEU A O 1
ATOM 1935 N N . GLY A 1 273 ? 17.938 10.094 -6.184 1 96.81 273 GLY A N 1
ATOM 1936 C CA . GLY A 1 273 ? 17.531 9.43 -7.406 1 96.81 273 GLY A CA 1
ATOM 1937 C C . GLY A 1 273 ? 17.484 7.918 -7.281 1 96.81 273 GLY A C 1
ATOM 1938 O O . GLY A 1 273 ? 16.531 7.273 -7.723 1 96.81 273 GLY A O 1
ATOM 1939 N N . ALA A 1 274 ? 18.516 7.375 -6.688 1 96.19 274 ALA A N 1
ATOM 1940 C CA . ALA A 1 274 ? 18.594 5.93 -6.477 1 96.19 274 ALA A CA 1
ATOM 1941 C C . ALA A 1 274 ? 17.453 5.449 -5.582 1 96.19 274 ALA A C 1
ATOM 1943 O O . ALA A 1 274 ? 16.766 4.48 -5.914 1 96.19 274 ALA A O 1
ATOM 1944 N N . ALA A 1 275 ? 17.234 6.148 -4.469 1 97.44 275 ALA A N 1
ATOM 1945 C CA . ALA A 1 275 ? 16.188 5.773 -3.527 1 97.44 275 ALA A CA 1
ATOM 1946 C C . ALA A 1 275 ? 14.805 5.879 -4.176 1 97.44 275 ALA A C 1
ATOM 1948 O O . ALA A 1 275 ? 13.977 4.977 -4.035 1 97.44 275 ALA A O 1
ATOM 1949 N N . LEU A 1 276 ? 14.594 6.926 -4.898 1 97.81 276 LEU A N 1
ATOM 1950 C CA . LEU A 1 276 ? 13.281 7.184 -5.484 1 97.81 276 LEU A CA 1
ATOM 1951 C C . LEU A 1 276 ? 13.016 6.238 -6.648 1 97.81 276 LEU A C 1
ATOM 1953 O O . LEU A 1 276 ? 11.867 5.848 -6.887 1 97.81 276 LEU A O 1
ATOM 1957 N N . THR A 1 277 ? 14.047 5.844 -7.391 1 96.56 277 THR A N 1
ATOM 1958 C CA . THR A 1 277 ? 13.891 4.793 -8.391 1 96.56 277 THR A CA 1
ATOM 1959 C C . THR A 1 277 ? 13.336 3.521 -7.75 1 96.56 277 THR A C 1
ATOM 1961 O O . THR A 1 277 ? 12.391 2.922 -8.266 1 96.56 277 THR A O 1
ATOM 1964 N N . GLY A 1 278 ? 13.883 3.188 -6.637 1 95.94 278 GLY A N 1
ATOM 1965 C CA . GLY A 1 278 ? 13.391 2.029 -5.906 1 95.94 278 GLY A CA 1
ATOM 1966 C C . GLY A 1 278 ? 11.969 2.193 -5.414 1 95.94 278 GLY A C 1
ATOM 1967 O O . GLY A 1 278 ? 11.164 1.263 -5.496 1 95.94 278 GLY A O 1
ATOM 1968 N N . ALA A 1 279 ? 11.688 3.371 -4.902 1 97.69 279 ALA A N 1
ATOM 1969 C CA . ALA A 1 279 ? 10.344 3.639 -4.398 1 97.69 279 ALA A CA 1
ATOM 1970 C C . ALA A 1 279 ? 9.305 3.512 -5.512 1 97.69 279 ALA A C 1
ATOM 1972 O O . ALA A 1 279 ? 8.242 2.912 -5.312 1 97.69 279 ALA A O 1
ATOM 1973 N N . VAL A 1 280 ? 9.602 4.039 -6.652 1 97 280 VAL A N 1
ATOM 1974 C CA . VAL A 1 280 ? 8.719 3.965 -7.816 1 97 280 VAL A CA 1
ATOM 1975 C C . VAL A 1 280 ? 8.508 2.504 -8.203 1 97 280 VAL A C 1
ATOM 1977 O O . VAL A 1 280 ? 7.375 2.078 -8.445 1 97 280 VAL A O 1
ATOM 1980 N N . 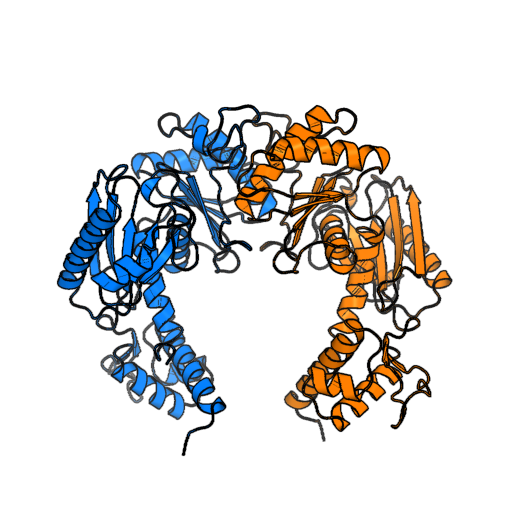ALA A 1 281 ? 9.57 1.774 -8.211 1 95.5 281 ALA A N 1
ATOM 1981 C CA . ALA A 1 281 ? 9.516 0.372 -8.617 1 95.5 281 ALA A CA 1
ATOM 1982 C C . ALA A 1 281 ? 8.688 -0.451 -7.637 1 95.5 281 ALA A C 1
ATOM 1984 O O . ALA A 1 281 ? 7.887 -1.297 -8.047 1 95.5 281 ALA A O 1
ATOM 1985 N N . LEU A 1 282 ? 8.789 -0.199 -6.41 1 97 282 LEU A N 1
ATOM 1986 C CA . LEU A 1 282 ? 8.141 -1.011 -5.383 1 97 282 LEU A CA 1
ATOM 1987 C C . LEU A 1 282 ? 6.68 -0.603 -5.211 1 97 282 LEU A C 1
ATOM 1989 O O . LEU A 1 282 ? 5.805 -1.459 -5.055 1 97 282 LEU A O 1
ATOM 1993 N N . LEU A 1 283 ? 6.43 0.739 -5.266 1 97.88 283 LEU A N 1
ATOM 1994 C CA . LEU A 1 283 ? 5.121 1.252 -4.871 1 97.88 283 LEU A CA 1
ATOM 1995 C C . LEU A 1 283 ? 4.254 1.528 -6.094 1 97.88 283 LEU A C 1
ATOM 1997 O O . LEU A 1 283 ? 3.041 1.714 -5.969 1 97.88 283 LEU A O 1
ATOM 2001 N N . ASP A 1 284 ? 4.848 1.654 -7.219 1 96.5 284 ASP A N 1
ATOM 2002 C CA . ASP A 1 284 ? 4.117 1.963 -8.438 1 96.5 284 ASP A CA 1
ATOM 2003 C C . ASP A 1 284 ? 3.504 3.361 -8.375 1 96.5 284 ASP A C 1
ATOM 2005 O O . ASP A 1 284 ? 2.359 3.562 -8.789 1 96.5 284 ASP A O 1
ATOM 2009 N N . VAL A 1 285 ? 4.207 4.293 -7.703 1 97.31 285 VAL A N 1
ATOM 2010 C CA . VAL A 1 285 ? 3.811 5.695 -7.656 1 97.31 285 VAL A CA 1
ATOM 2011 C C . VAL A 1 285 ? 4.797 6.539 -8.461 1 97.31 285 VAL A C 1
ATOM 2013 O O . VAL A 1 285 ? 6.004 6.48 -8.234 1 97.31 285 VAL A O 1
ATOM 2016 N N . ARG A 1 286 ? 4.258 7.395 -9.383 1 96.69 286 ARG A N 1
ATOM 2017 C CA . ARG A 1 286 ? 5.184 8.008 -10.328 1 96.69 286 ARG A CA 1
ATOM 2018 C C . ARG A 1 286 ? 5.133 9.531 -10.234 1 96.69 286 ARG A C 1
ATOM 2020 O O . ARG A 1 286 ? 5.656 10.227 -11.109 1 96.69 286 ARG A O 1
ATOM 2027 N N . THR A 1 287 ? 4.461 10.023 -9.297 1 98.19 287 THR A N 1
ATOM 2028 C CA . THR A 1 287 ? 4.535 11.438 -8.93 1 98.19 287 THR A CA 1
ATOM 2029 C C . THR A 1 287 ? 5.234 11.617 -7.586 1 98.19 287 THR A C 1
ATOM 2031 O O . THR A 1 287 ? 4.805 11.055 -6.578 1 98.19 287 THR A O 1
ATOM 2034 N N . ILE A 1 288 ? 6.336 12.359 -7.641 1 98.62 288 ILE A N 1
ATOM 2035 C CA . ILE A 1 288 ? 7.145 12.625 -6.461 1 98.62 288 ILE A CA 1
ATOM 2036 C C . ILE A 1 288 ? 7.078 14.109 -6.113 1 98.62 288 ILE A C 1
ATOM 2038 O O . ILE A 1 288 ? 7.32 14.969 -6.969 1 98.62 288 ILE A O 1
ATOM 2042 N N . VAL A 1 289 ? 6.699 14.391 -4.918 1 98.56 289 VAL A N 1
ATOM 2043 C CA . VAL A 1 289 ? 6.688 15.758 -4.406 1 98.56 289 VAL A CA 1
ATOM 2044 C C . VAL A 1 289 ? 7.809 15.93 -3.385 1 98.56 289 VAL A C 1
ATOM 2046 O O . VAL A 1 289 ? 7.852 15.234 -2.373 1 98.56 289 VAL A O 1
ATOM 2049 N N . LEU A 1 290 ? 8.734 16.844 -3.646 1 98.19 290 LEU A N 1
ATOM 2050 C CA . LEU A 1 290 ? 9.797 17.156 -2.691 1 98.19 290 LEU A CA 1
ATOM 2051 C C . LEU A 1 290 ? 9.359 18.266 -1.747 1 98.19 290 LEU A C 1
ATOM 2053 O O . LEU A 1 290 ? 8.891 19.312 -2.193 1 98.19 290 LEU A O 1
ATOM 2057 N N . GLY A 1 291 ? 9.438 17.984 -0.479 1 96.38 291 GLY A N 1
ATOM 2058 C CA . GLY A 1 291 ? 9.078 18.984 0.522 1 96.38 291 GLY A CA 1
ATOM 2059 C C . GLY A 1 291 ? 10.031 19 1.703 1 96.38 291 GLY A C 1
ATOM 2060 O O . GLY A 1 291 ? 10.992 18.234 1.753 1 96.38 291 GLY A O 1
ATOM 2061 N N . GLY A 1 292 ? 9.812 19.984 2.643 1 92.38 292 GLY A N 1
ATOM 2062 C CA . GLY A 1 292 ? 10.664 20.172 3.811 1 92.38 292 GLY A CA 1
ATOM 2063 C C . GLY A 1 292 ? 11.961 20.875 3.498 1 92.38 292 GLY A C 1
ATOM 2064 O O . GLY A 1 292 ? 12.906 20.828 4.285 1 92.38 292 GLY A O 1
ATOM 2065 N N . LEU A 1 293 ? 12.023 21.531 2.412 1 92.88 293 LEU A N 1
ATOM 2066 C CA . LEU A 1 293 ? 13.258 22.109 1.899 1 92.88 293 LEU A CA 1
ATOM 2067 C C . LEU A 1 293 ? 13.25 23.625 2.057 1 92.88 293 LEU A C 1
ATOM 2069 O O . LEU A 1 293 ? 12.195 24.266 1.993 1 92.88 293 LEU A O 1
ATOM 2073 N N . ASP A 1 294 ? 14.453 24.078 2.248 1 90 294 ASP A N 1
ATOM 2074 C CA . ASP A 1 294 ? 14.625 25.516 2.068 1 90 294 ASP A CA 1
ATOM 2075 C C . ASP A 1 294 ? 14.242 25.953 0.652 1 90 294 ASP A C 1
ATOM 2077 O O . ASP A 1 294 ? 14.648 25.312 -0.324 1 90 294 ASP A O 1
ATOM 2081 N N . PRO A 1 295 ? 13.445 26.969 0.569 1 89.62 295 PRO A N 1
ATOM 2082 C CA . PRO A 1 295 ? 13.008 27.438 -0.749 1 89.62 295 PRO A CA 1
ATOM 2083 C C . PRO A 1 295 ? 14.164 27.656 -1.717 1 89.62 295 PRO A C 1
ATOM 2085 O O . PRO A 1 295 ? 14.023 27.422 -2.92 1 89.62 295 PRO A O 1
ATOM 2088 N N . ALA A 1 296 ? 15.305 28.016 -1.183 1 92 296 ALA A N 1
ATOM 2089 C CA . ALA A 1 296 ? 16.453 28.328 -2.033 1 92 296 ALA A CA 1
ATOM 2090 C C . ALA A 1 296 ? 17.016 27.078 -2.689 1 92 296 ALA A C 1
ATOM 2092 O O . ALA A 1 296 ? 17.609 27.141 -3.764 1 92 296 ALA A O 1
ATOM 2093 N N . VAL A 1 297 ? 16.812 25.953 -2.082 1 95.25 297 VAL A N 1
ATOM 2094 C CA . VAL A 1 297 ? 17.422 24.703 -2.561 1 95.25 297 VAL A CA 1
ATOM 2095 C C . VAL A 1 297 ? 16.359 23.859 -3.273 1 95.25 297 VAL A C 1
ATOM 2097 O O . VAL A 1 297 ? 16.703 22.938 -4.008 1 95.25 297 VAL A O 1
ATOM 2100 N N . ALA A 1 298 ? 15.133 24.219 -3.131 1 95.75 298 ALA A N 1
ATOM 2101 C CA . ALA A 1 298 ? 14.031 23.359 -3.533 1 95.75 298 ALA A CA 1
ATOM 2102 C C . ALA A 1 298 ? 14.047 23.109 -5.039 1 95.75 298 ALA A C 1
ATOM 2104 O O . ALA A 1 298 ? 14.156 21.969 -5.484 1 95.75 298 ALA A O 1
ATOM 2105 N N . GLU A 1 299 ? 14.047 24.141 -5.824 1 96.94 299 GLU A N 1
ATOM 2106 C CA . GLU A 1 299 ? 13.945 23.969 -7.273 1 96.94 299 GLU A CA 1
ATOM 2107 C C . GLU A 1 299 ? 15.227 23.391 -7.855 1 96.94 299 GLU A C 1
ATOM 2109 O O . GLU A 1 299 ? 15.18 22.5 -8.703 1 96.94 299 GLU A O 1
ATOM 2114 N N . PRO A 1 300 ? 16.391 23.844 -7.363 1 97.94 300 PRO A N 1
ATOM 2115 C CA . PRO A 1 300 ? 17.625 23.203 -7.848 1 97.94 300 PRO A CA 1
ATOM 2116 C C . PRO A 1 300 ? 17.672 21.703 -7.555 1 97.94 300 PRO A C 1
ATOM 2118 O O . PRO A 1 300 ? 18.078 20.922 -8.414 1 97.94 300 PRO A O 1
ATOM 2121 N N . LEU A 1 301 ? 17.281 21.344 -6.383 1 97.81 301 LEU A N 1
ATOM 2122 C CA . LEU A 1 301 ? 17.281 19.922 -6.043 1 97.81 301 LEU A CA 1
ATOM 2123 C C . LEU A 1 301 ? 16.266 19.156 -6.898 1 97.81 301 LEU A C 1
ATOM 2125 O O . LEU A 1 301 ? 16.547 18.062 -7.375 1 97.81 301 LEU A O 1
ATOM 2129 N N . ARG A 1 302 ? 15.117 19.75 -7.07 1 98.19 302 ARG A N 1
ATOM 2130 C CA . ARG A 1 302 ? 14.086 19.141 -7.906 1 98.19 302 ARG A CA 1
ATOM 2131 C C . ARG A 1 302 ? 14.625 18.844 -9.297 1 98.19 302 ARG A C 1
ATOM 2133 O O . ARG A 1 302 ? 14.445 17.734 -9.812 1 98.19 302 ARG A O 1
ATOM 2140 N N . ALA A 1 303 ? 15.211 19.812 -9.922 1 98.44 303 ALA A N 1
ATOM 2141 C CA . ALA A 1 303 ? 15.742 19.656 -11.273 1 98.44 303 ALA A CA 1
ATOM 2142 C C . ALA A 1 303 ? 16.797 18.547 -11.32 1 98.44 303 ALA A C 1
ATOM 2144 O O . ALA A 1 303 ? 16.797 17.734 -12.25 1 98.44 303 ALA A O 1
ATOM 2145 N N . ALA A 1 304 ? 17.656 18.547 -10.352 1 98.12 304 ALA A N 1
ATOM 2146 C CA . ALA A 1 304 ? 18.719 17.547 -10.297 1 98.12 304 ALA A CA 1
ATOM 2147 C C . ALA A 1 304 ? 18.141 16.141 -10.102 1 98.12 304 ALA A C 1
ATOM 2149 O O . ALA A 1 304 ? 18.594 15.188 -10.742 1 98.12 304 ALA A O 1
ATOM 2150 N N . VAL A 1 305 ? 17.188 16 -9.234 1 98.25 305 VAL A N 1
ATOM 2151 C CA . VAL A 1 305 ? 16.562 14.719 -8.984 1 98.25 305 VAL A CA 1
ATOM 2152 C C . VAL A 1 305 ? 15.797 14.266 -10.227 1 98.25 305 VAL A C 1
ATOM 2154 O O . VAL A 1 305 ? 15.859 13.086 -10.602 1 98.25 305 VAL A O 1
ATOM 2157 N N . ALA A 1 306 ? 15.078 15.188 -10.859 1 98.44 306 ALA A N 1
ATOM 2158 C CA . ALA A 1 306 ? 14.359 14.875 -12.086 1 98.44 306 ALA A CA 1
ATOM 2159 C C . ALA A 1 306 ? 15.305 14.336 -13.156 1 98.44 306 ALA A C 1
ATOM 2161 O O . ALA A 1 306 ? 14.961 13.414 -13.891 1 98.44 306 ALA A O 1
ATOM 2162 N N . ALA A 1 307 ? 16.438 14.906 -13.242 1 97.56 307 ALA A N 1
ATOM 2163 C CA . ALA A 1 307 ? 17.438 14.453 -14.211 1 97.56 307 ALA A CA 1
ATOM 2164 C C . ALA A 1 307 ? 17.859 13.016 -13.914 1 97.56 307 ALA A C 1
ATOM 2166 O O . ALA A 1 307 ? 18.078 12.227 -14.844 1 97.56 307 ALA A O 1
ATOM 2167 N N . GLU A 1 308 ? 18.047 12.695 -12.633 1 95.81 308 GLU A N 1
ATOM 2168 C CA . GLU A 1 308 ? 18.438 11.344 -12.234 1 95.81 308 GLU A CA 1
ATOM 2169 C C . GLU A 1 308 ? 17.359 10.328 -12.625 1 95.81 308 GLU A C 1
ATOM 2171 O O . GLU A 1 308 ? 17.672 9.156 -12.852 1 95.81 308 GLU A O 1
ATOM 2176 N N . LEU A 1 309 ? 16.094 10.797 -12.727 1 96.56 309 LEU A N 1
ATOM 2177 C CA . LEU A 1 309 ? 14.969 9.891 -12.938 1 96.56 309 LEU A CA 1
ATOM 2178 C C . LEU A 1 309 ? 14.477 9.961 -14.383 1 96.56 309 LEU A C 1
ATOM 2180 O O . LEU A 1 309 ? 13.516 9.281 -14.75 1 96.56 309 LEU A O 1
ATOM 2184 N N . ALA A 1 310 ? 15.078 10.664 -15.219 1 96.5 310 ALA A N 1
ATOM 2185 C CA . ALA A 1 310 ? 14.578 11.078 -16.531 1 96.5 310 ALA A CA 1
ATOM 2186 C C . ALA A 1 310 ? 14.43 9.875 -17.469 1 96.5 310 ALA A C 1
ATOM 2188 O O . ALA A 1 310 ? 13.578 9.883 -18.359 1 96.5 310 ALA A O 1
ATOM 2189 N N . GLU A 1 311 ? 15.188 8.82 -17.266 1 94.12 311 GLU A N 1
ATOM 2190 C CA . GLU A 1 311 ? 15.219 7.715 -18.219 1 94.12 311 GLU A CA 1
ATOM 2191 C C . GLU A 1 311 ? 14.281 6.59 -17.781 1 94.12 311 GLU A C 1
ATOM 2193 O O . GLU A 1 311 ? 14.148 5.582 -18.484 1 94.12 311 GLU A O 1
ATOM 2198 N N . LEU A 1 312 ? 13.688 6.801 -16.641 1 93.25 312 LEU A N 1
ATOM 2199 C CA . LEU A 1 312 ? 12.781 5.754 -16.188 1 93.25 312 LEU A CA 1
ATOM 2200 C C . LEU A 1 312 ? 11.562 5.656 -17.109 1 93.25 312 LEU A C 1
ATOM 2202 O O . LEU A 1 312 ? 11.055 6.672 -17.578 1 93.25 312 LEU A O 1
ATOM 2206 N N . ASP A 1 313 ? 11.078 4.398 -17.297 1 88.06 313 ASP A N 1
ATOM 2207 C CA . ASP A 1 313 ? 9.898 4.098 -18.094 1 88.06 313 ASP A CA 1
ATOM 2208 C C . ASP A 1 313 ? 8.945 3.182 -17.344 1 88.06 313 ASP A C 1
ATOM 2210 O O . ASP A 1 313 ? 9.312 2.068 -16.953 1 88.06 313 ASP A O 1
ATOM 2214 N N . PRO A 1 314 ? 7.73 3.701 -17.25 1 89 314 PRO A N 1
ATOM 2215 C CA . PRO A 1 314 ? 7.117 4.973 -17.641 1 89 314 PRO A CA 1
ATOM 2216 C C . PRO A 1 314 ? 7.73 6.168 -16.922 1 89 314 PRO A C 1
ATOM 2218 O O . PRO A 1 314 ? 8.391 6 -15.891 1 89 314 PRO A O 1
ATOM 2221 N N . PRO A 1 315 ? 7.457 7.359 -17.375 1 95 315 PRO A N 1
ATOM 2222 C CA . PRO A 1 315 ? 8.102 8.555 -16.828 1 95 315 PRO A CA 1
ATOM 2223 C C . PRO A 1 315 ? 7.637 8.875 -15.406 1 95 315 PRO A C 1
ATOM 2225 O O . PRO A 1 315 ? 6.52 8.508 -15.023 1 95 315 PRO A O 1
ATOM 2228 N N . VAL A 1 316 ? 8.5 9.57 -14.68 1 97.25 316 VAL A N 1
ATOM 2229 C CA . VAL A 1 316 ? 8.242 10.023 -13.32 1 97.25 316 VAL A CA 1
ATOM 2230 C C . VAL A 1 316 ? 8.18 11.547 -13.273 1 97.25 316 VAL A C 1
ATOM 2232 O O . VAL A 1 316 ? 9.016 12.227 -13.875 1 97.25 316 VAL A O 1
ATOM 2235 N N . THR A 1 317 ? 7.172 12.062 -12.625 1 98.06 317 THR A N 1
ATOM 2236 C CA . THR A 1 317 ? 7.043 13.5 -12.422 1 98.06 317 THR A CA 1
ATOM 2237 C C . THR A 1 317 ? 7.582 13.898 -11.047 1 98.06 317 THR A C 1
ATOM 2239 O O . THR A 1 317 ? 7.25 13.281 -10.039 1 98.06 317 THR A O 1
ATOM 2242 N N . VAL A 1 318 ? 8.492 14.891 -11.039 1 98.5 318 VAL A N 1
ATOM 2243 C CA . VAL A 1 318 ? 9.031 15.422 -9.789 1 98.5 318 VAL A CA 1
ATOM 2244 C C . VAL A 1 318 ? 8.617 16.891 -9.625 1 98.5 318 VAL A C 1
ATOM 2246 O O . VAL A 1 318 ? 8.844 17.703 -10.516 1 98.5 318 VAL A O 1
ATOM 2249 N N . THR A 1 319 ? 7.965 17.219 -8.555 1 97.81 319 THR A N 1
ATOM 2250 C CA . THR A 1 319 ? 7.555 18.578 -8.25 1 97.81 319 THR A CA 1
ATOM 2251 C C . THR A 1 319 ? 8.023 18.984 -6.852 1 97.81 319 THR A C 1
ATOM 2253 O O . THR A 1 319 ? 8.516 18.156 -6.09 1 97.81 319 THR A O 1
ATOM 2256 N N . VAL A 1 320 ? 7.98 20.25 -6.578 1 97.06 320 VAL A N 1
ATOM 2257 C CA . VAL A 1 320 ? 8.211 20.781 -5.238 1 97.06 320 VAL A CA 1
ATOM 2258 C C . VAL A 1 320 ? 6.871 21.062 -4.559 1 97.06 320 VAL A C 1
ATOM 2260 O O . VAL A 1 320 ? 5.906 21.469 -5.211 1 97.06 320 VAL A O 1
ATOM 2263 N N . SER A 1 321 ? 6.875 20.781 -3.307 1 95.94 321 SER A N 1
ATOM 2264 C CA . SER A 1 321 ? 5.652 21.016 -2.549 1 95.94 321 SER A CA 1
ATOM 2265 C C . SER A 1 321 ? 5.191 22.469 -2.688 1 95.94 321 SER A C 1
ATOM 2267 O O . SER A 1 321 ? 6.008 23.391 -2.648 1 95.94 321 SER A O 1
ATOM 2269 N N . ASP A 1 322 ? 3.941 22.578 -2.842 1 88.19 322 ASP A N 1
ATOM 2270 C CA . ASP A 1 322 ? 3.314 23.906 -2.914 1 88.19 322 ASP A CA 1
ATOM 2271 C C . ASP A 1 322 ? 3.377 24.609 -1.566 1 88.19 322 ASP A C 1
ATOM 2273 O O . ASP A 1 322 ? 2.885 24.094 -0.561 1 88.19 322 ASP A O 1
ATOM 2277 N N . PRO A 1 323 ? 3.922 25.781 -1.6 1 80.69 323 PRO A N 1
ATOM 2278 C CA . PRO A 1 323 ? 3.928 26.516 -0.338 1 80.69 323 PRO A CA 1
ATOM 2279 C C . PRO A 1 323 ? 2.529 26.703 0.243 1 80.69 323 PRO A C 1
ATOM 2281 O O . PRO A 1 323 ? 2.361 26.734 1.465 1 80.69 323 PRO A O 1
ATOM 2284 N N . GLY A 1 324 ? 1.535 26.812 -0.585 1 78.75 324 GLY A N 1
ATOM 2285 C CA . GLY A 1 324 ? 0.153 26.969 -0.164 1 78.75 324 GLY A CA 1
ATOM 2286 C C . GLY A 1 324 ? -0.407 25.75 0.533 1 78.75 324 GLY A C 1
ATOM 2287 O O . GLY A 1 324 ? -1.435 25.828 1.209 1 78.75 324 GLY A O 1
ATOM 2288 N N . ALA A 1 325 ? 0.357 24.672 0.497 1 79.94 325 ALA A N 1
ATOM 2289 C CA . ALA A 1 325 ? -0.125 23.438 1.132 1 79.94 325 ALA A CA 1
ATOM 2290 C C . ALA A 1 325 ? 0.047 23.5 2.646 1 79.94 325 ALA A C 1
ATOM 2292 O O . ALA A 1 325 ? -0.7 22.859 3.391 1 79.94 325 ALA A O 1
ATOM 2293 N N . GLY A 1 326 ? 0.992 24.328 3.113 1 81.5 326 GLY A N 1
ATOM 2294 C CA . GLY A 1 326 ? 1.153 24.609 4.531 1 81.5 326 GLY A CA 1
ATOM 2295 C C . GLY A 1 326 ? 1.869 23.5 5.281 1 81.5 326 GLY A C 1
ATOM 2296 O O . GLY A 1 326 ? 1.98 23.547 6.508 1 81.5 326 GLY A O 1
ATOM 2297 N N . GLY A 1 327 ? 2.244 22.438 4.68 1 92.5 327 GLY A N 1
ATOM 2298 C CA . GLY A 1 327 ? 3.131 21.438 5.258 1 92.5 327 GLY A CA 1
ATOM 2299 C C . GLY A 1 327 ? 2.459 20.594 6.32 1 92.5 327 GLY A C 1
ATOM 2300 O O . GLY A 1 327 ? 1.237 20.422 6.309 1 92.5 327 GLY A O 1
ATOM 2301 N N . ALA A 1 328 ? 3.303 20.047 7.211 1 96.88 328 ALA A N 1
ATOM 2302 C CA . ALA A 1 328 ? 2.859 19.109 8.25 1 96.88 328 ALA A CA 1
ATOM 2303 C C . ALA A 1 328 ? 1.93 19.812 9.242 1 96.88 328 ALA A C 1
ATOM 2305 O O . ALA A 1 328 ? 0.942 19.219 9.695 1 96.88 328 ALA A O 1
ATOM 2306 N N . LEU A 1 329 ? 2.238 21.047 9.562 1 97.62 329 LEU A N 1
ATOM 2307 C CA . LEU A 1 329 ? 1.474 21.797 10.539 1 97.62 329 LEU A CA 1
ATOM 2308 C C . LEU A 1 329 ? 0.039 22.016 10.07 1 97.62 329 LEU A C 1
ATOM 2310 O O . LEU A 1 329 ? -0.91 21.703 10.797 1 97.62 329 LEU A O 1
ATOM 2314 N N . ARG A 1 330 ? -0.132 22.469 8.875 1 97.75 330 ARG A N 1
ATOM 2315 C CA . ARG A 1 330 ? -1.472 22.641 8.32 1 97.75 330 ARG A CA 1
ATOM 2316 C C . ARG A 1 330 ? -2.172 21.297 8.156 1 97.75 330 ARG A C 1
ATOM 2318 O O . ARG A 1 330 ? -3.375 21.188 8.391 1 97.75 330 ARG A O 1
ATOM 2325 N N . GLY A 1 331 ? -1.405 20.312 7.691 1 98.25 331 GLY A N 1
ATOM 2326 C CA . GLY A 1 331 ? -1.962 18.969 7.594 1 98.25 331 GLY A CA 1
ATOM 2327 C C . GLY A 1 331 ? -2.525 18.469 8.906 1 98.25 331 GLY A C 1
ATOM 2328 O O . GLY A 1 331 ? -3.578 17.828 8.93 1 98.25 331 GLY A O 1
ATOM 2329 N N . ALA A 1 332 ? -1.832 18.734 9.945 1 98.62 332 ALA A N 1
ATOM 2330 C CA . ALA A 1 332 ? -2.281 18.328 11.281 1 98.62 332 ALA A CA 1
ATOM 2331 C C . ALA A 1 332 ? -3.619 18.969 11.625 1 98.62 332 ALA A C 1
ATOM 2333 O O . ALA A 1 332 ? -4.578 18.281 11.984 1 98.62 332 ALA A O 1
ATOM 2334 N N . ALA A 1 333 ? -3.734 20.266 11.453 1 98.69 333 ALA A N 1
ATOM 2335 C CA . ALA A 1 333 ? -4.969 20.984 11.75 1 98.69 333 ALA A CA 1
ATOM 2336 C C . ALA A 1 333 ? -6.109 20.5 10.852 1 98.69 333 ALA A C 1
ATOM 2338 O O . ALA A 1 333 ? -7.227 20.281 11.32 1 98.69 333 ALA A O 1
ATOM 2339 N N . ALA A 1 334 ? -5.75 20.328 9.625 1 98 334 ALA A N 1
ATOM 2340 C CA . ALA A 1 334 ? -6.762 19.953 8.641 1 98 334 ALA A CA 1
ATOM 2341 C C . ALA A 1 334 ? -7.281 18.547 8.891 1 98 334 ALA A C 1
ATOM 2343 O O . ALA A 1 334 ? -8.43 18.234 8.562 1 98 334 ALA A O 1
ATOM 2344 N N . THR A 1 335 ? -6.457 17.672 9.453 1 97.88 335 THR A N 1
ATOM 2345 C CA . THR A 1 335 ? -6.902 16.344 9.828 1 97.88 335 THR A CA 1
ATOM 2346 C C . THR A 1 335 ? -8.102 16.406 10.766 1 97.88 335 THR A C 1
ATOM 2348 O O . THR A 1 335 ? -9.039 15.617 10.648 1 97.88 335 THR A O 1
ATOM 2351 N N . VAL A 1 336 ? -8.125 17.328 11.641 1 97.75 336 VAL A N 1
ATOM 2352 C CA . VAL A 1 336 ? -9.219 17.516 12.586 1 97.75 336 VAL A CA 1
ATOM 2353 C C . VAL A 1 336 ? -10.477 17.953 11.844 1 97.75 336 VAL A C 1
ATOM 2355 O O . VAL A 1 336 ? -11.555 17.391 12.047 1 97.75 336 VAL A O 1
ATOM 2358 N N . VAL A 1 337 ? -10.297 18.875 10.961 1 96.56 337 VAL A N 1
ATOM 2359 C CA . VAL A 1 337 ? -11.406 19.453 10.203 1 96.56 337 VAL A CA 1
ATOM 2360 C C . VAL A 1 337 ? -12.039 18.375 9.32 1 96.56 337 VAL A C 1
ATOM 2362 O O . VAL A 1 337 ? -13.258 18.281 9.234 1 96.56 337 VAL A O 1
ATOM 2365 N N . ARG A 1 338 ? -11.234 17.656 8.742 1 95.56 338 ARG A N 1
ATOM 2366 C CA . ARG A 1 338 ? -11.734 16.578 7.883 1 95.56 338 ARG A CA 1
ATOM 2367 C C . ARG A 1 338 ? -12.516 15.555 8.688 1 95.56 338 ARG A C 1
ATOM 2369 O O . ARG A 1 338 ? -13.508 15.008 8.203 1 95.56 338 ARG A O 1
ATOM 2376 N N . ALA A 1 339 ? -12.039 15.273 9.852 1 95.56 339 ALA A N 1
ATOM 2377 C CA . ALA A 1 339 ? -12.766 14.352 10.719 1 95.56 339 ALA A CA 1
ATOM 2378 C C . ALA A 1 339 ? -14.148 14.906 11.062 1 95.56 339 ALA A C 1
ATOM 2380 O O . ALA A 1 339 ? -15.133 14.156 11.094 1 95.56 339 ALA A O 1
ATOM 2381 N N . VAL A 1 340 ? -14.242 16.172 11.281 1 95.31 340 VAL A N 1
ATOM 2382 C CA . VAL A 1 340 ? -15.508 16.828 11.586 1 95.31 340 VAL A CA 1
ATOM 2383 C C . VAL A 1 340 ? -16.469 16.688 10.406 1 95.31 340 VAL A C 1
ATOM 2385 O O . VAL A 1 340 ? -17.641 16.359 10.578 1 95.31 340 VAL A O 1
ATOM 2388 N N . ILE A 1 341 ? -15.961 16.906 9.258 1 94.19 341 ILE A N 1
ATOM 2389 C CA . ILE A 1 341 ? -16.781 16.859 8.055 1 94.19 341 ILE A CA 1
ATOM 2390 C C . ILE A 1 341 ? -17.266 15.422 7.816 1 94.19 341 ILE A C 1
ATOM 2392 O O . ILE A 1 341 ? -18.406 15.203 7.406 1 94.19 341 ILE A O 1
ATOM 2396 N N . ARG A 1 342 ? -16.438 14.477 8.125 1 92.75 342 ARG A N 1
ATOM 2397 C CA . ARG A 1 342 ? -16.781 13.07 7.918 1 92.75 342 ARG A CA 1
ATOM 2398 C C . ARG A 1 342 ? -17.781 12.594 8.969 1 92.75 342 ARG A C 1
ATOM 2400 O O . ARG A 1 342 ? -18.594 11.703 8.703 1 92.75 342 ARG A O 1
ATOM 2407 N N . SER A 1 343 ? -17.656 13.242 10.148 1 93.25 343 SER A N 1
ATOM 2408 C CA . SER A 1 343 ? -18.547 12.883 11.25 1 93.25 343 SER A CA 1
ATOM 2409 C C . SER A 1 343 ? -19.094 14.125 11.945 1 93.25 343 SER A C 1
ATOM 2411 O O . SER A 1 343 ? -18.75 14.406 13.094 1 93.25 343 SER A O 1
ATOM 2413 N N . PRO A 1 344 ? -20.078 14.688 11.312 1 92 344 PRO A N 1
ATOM 2414 C CA . PRO A 1 344 ? -20.531 15.992 11.797 1 92 344 PRO A CA 1
ATOM 2415 C C . PRO A 1 344 ? -21.266 15.891 13.133 1 92 344 PRO A C 1
ATOM 2417 O O . PRO A 1 344 ? -21.406 16.906 13.836 1 92 344 PRO A O 1
ATOM 2420 N N . ASP A 1 345 ? -21.688 14.695 13.516 1 81.75 345 ASP A N 1
ATOM 2421 C CA . ASP A 1 345 ? -22.391 14.555 14.789 1 81.75 345 ASP A CA 1
ATOM 2422 C C . ASP A 1 345 ? -21.406 14.25 15.922 1 81.75 345 ASP A C 1
ATOM 2424 O O . ASP A 1 345 ? -21.828 14.078 17.078 1 81.75 345 ASP A O 1
ATOM 2428 N N . GLY A 1 346 ? -20.078 14.422 15.766 1 71.56 346 GLY A N 1
ATOM 2429 C CA . GLY A 1 346 ? -19.078 14.172 16.797 1 71.56 346 GLY A CA 1
ATOM 2430 C C . GLY A 1 346 ? -18.938 12.703 17.141 1 71.56 346 GLY A C 1
ATOM 2431 O O . GLY A 1 346 ? -18.5 12.359 18.234 1 71.56 346 GLY A O 1
ATOM 2432 N N . GLY A 1 347 ? -19.234 11.82 16.188 1 54.88 347 GLY A N 1
ATOM 2433 C CA . GLY A 1 347 ? -19.172 10.406 16.516 1 54.88 347 GLY A CA 1
ATOM 2434 C C . GLY A 1 347 ? -20.109 10.008 17.641 1 54.88 347 GLY A C 1
ATOM 2435 O O . GLY A 1 347 ? -19.938 8.953 18.25 1 54.88 347 GLY A O 1
ATOM 2436 N N . ARG A 1 348 ? -20.953 10.945 18.266 1 42.59 348 ARG A N 1
ATOM 2437 C CA . ARG A 1 348 ? -21.906 10.555 19.297 1 42.59 348 ARG A CA 1
ATOM 2438 C C . ARG A 1 348 ? -23.047 9.742 18.719 1 42.59 348 ARG A C 1
ATOM 2440 O O . ARG A 1 348 ? -23.438 9.945 17.562 1 42.59 348 ARG A O 1
ATOM 2447 N N . MET B 1 1 ? -43 -13.008 -10.891 1 25.19 1 MET B N 1
ATOM 2448 C CA . MET B 1 1 ? -42.656 -11.953 -9.938 1 25.19 1 MET B CA 1
ATOM 2449 C C . MET B 1 1 ? -41.156 -11.781 -9.836 1 25.19 1 MET B C 1
ATOM 2451 O O . MET B 1 1 ? -40.438 -12.727 -9.484 1 25.19 1 MET B O 1
ATOM 2455 N N . ILE B 1 2 ? -40.562 -10.906 -10.625 1 31.98 2 ILE B N 1
ATOM 2456 C CA . ILE B 1 2 ? -39.125 -10.562 -10.664 1 31.98 2 ILE B CA 1
ATOM 2457 C C . ILE B 1 2 ? -38.656 -10.18 -9.266 1 31.98 2 ILE B C 1
ATOM 2459 O O . ILE B 1 2 ? -39.188 -9.242 -8.656 1 31.98 2 ILE B O 1
ATOM 2463 N N . ALA B 1 3 ? -38.25 -11.164 -8.609 1 43.16 3 ALA B N 1
ATOM 2464 C CA . ALA B 1 3 ? -37.75 -10.781 -7.289 1 43.16 3 ALA B CA 1
ATOM 2465 C C . ALA B 1 3 ? -36.969 -9.477 -7.359 1 43.16 3 ALA B C 1
ATOM 2467 O O . ALA B 1 3 ? -36.125 -9.297 -8.25 1 43.16 3 ALA B O 1
ATOM 2468 N N . PRO B 1 4 ? -37.188 -8.523 -6.656 1 47.84 4 PRO B N 1
ATOM 2469 C CA . PRO B 1 4 ? -36.5 -7.223 -6.746 1 47.84 4 PRO B CA 1
ATOM 2470 C C . PRO B 1 4 ? -35 -7.328 -6.574 1 47.84 4 PRO B C 1
ATOM 2472 O O . PRO B 1 4 ? -34.5 -8.281 -5.957 1 47.84 4 PRO B O 1
ATOM 2475 N N . ALA B 1 5 ? -34.125 -6.508 -7.387 1 52.03 5 ALA B N 1
ATOM 2476 C CA . ALA B 1 5 ? -32.688 -6.363 -7.484 1 52.03 5 ALA B CA 1
ATOM 2477 C C . ALA B 1 5 ? -32.031 -6.488 -6.117 1 52.03 5 ALA B C 1
ATOM 2479 O O . ALA B 1 5 ? -30.984 -7.148 -5.973 1 52.03 5 ALA B O 1
ATOM 2480 N N . GLY B 1 6 ? -32.812 -6.164 -5.16 1 63.97 6 GLY B N 1
ATOM 2481 C CA . GLY B 1 6 ? -32.344 -6.207 -3.783 1 63.97 6 GLY B CA 1
ATOM 2482 C C . GLY B 1 6 ? -32.25 -7.617 -3.225 1 63.97 6 GLY B C 1
ATOM 2483 O O . GLY B 1 6 ? -31.297 -7.961 -2.529 1 63.97 6 GLY B O 1
ATOM 2484 N N . HIS B 1 7 ? -33.281 -8.492 -3.686 1 64.56 7 HIS B N 1
ATOM 2485 C CA . HIS B 1 7 ? -33.344 -9.844 -3.133 1 64.56 7 HIS B CA 1
ATOM 2486 C C . HIS B 1 7 ? -32.25 -10.734 -3.734 1 64.56 7 HIS B C 1
ATOM 2488 O O . HIS B 1 7 ? -31.641 -11.523 -3.025 1 64.56 7 HIS B O 1
ATOM 2494 N N . ARG B 1 8 ? -32.062 -10.594 -4.961 1 73.44 8 ARG B N 1
ATOM 2495 C CA . ARG B 1 8 ? -31.062 -11.383 -5.645 1 73.44 8 ARG B CA 1
ATOM 2496 C C . ARG B 1 8 ? -29.656 -11.07 -5.105 1 73.44 8 ARG B C 1
ATOM 2498 O O . ARG B 1 8 ? -28.828 -11.961 -4.977 1 73.44 8 ARG B O 1
ATOM 2505 N N . THR B 1 9 ? -29.531 -9.852 -4.859 1 79.19 9 THR B N 1
ATOM 2506 C CA . THR B 1 9 ? -28.25 -9.414 -4.316 1 79.19 9 THR B CA 1
ATOM 2507 C C . THR B 1 9 ? -28.016 -10 -2.93 1 79.19 9 THR B C 1
ATOM 2509 O O . THR B 1 9 ? -26.922 -10.453 -2.615 1 79.19 9 THR B O 1
ATOM 2512 N N . VAL B 1 10 ? -29.047 -10.086 -2.203 1 82.56 10 VAL B N 1
ATOM 2513 C CA . VAL B 1 10 ? -28.953 -10.625 -0.851 1 82.56 10 VAL B CA 1
ATOM 2514 C C . VAL B 1 10 ? -28.656 -12.125 -0.91 1 82.56 10 VAL B C 1
ATOM 2516 O O . VAL B 1 10 ? -27.812 -12.633 -0.165 1 82.56 10 VAL B O 1
ATOM 2519 N N . ARG B 1 11 ? -29.375 -12.828 -1.79 1 87.81 11 ARG B N 1
ATOM 2520 C CA . ARG B 1 11 ? -29.172 -14.266 -1.917 1 87.81 11 ARG B CA 1
ATOM 2521 C C . ARG B 1 11 ? -27.75 -14.578 -2.357 1 87.81 11 ARG B C 1
ATOM 2523 O O . ARG B 1 11 ? -27.125 -15.508 -1.843 1 87.81 11 ARG B O 1
ATOM 2530 N N . ARG B 1 12 ? -27.328 -13.844 -3.324 1 89.19 12 ARG B N 1
ATOM 2531 C CA . ARG B 1 12 ? -25.953 -14.008 -3.795 1 89.19 12 ARG B CA 1
ATOM 2532 C C . ARG B 1 12 ? -24.953 -13.828 -2.654 1 89.19 12 ARG B C 1
ATOM 2534 O O . ARG B 1 12 ? -24.016 -14.617 -2.518 1 89.19 12 ARG B O 1
ATOM 2541 N N . HIS B 1 13 ? -25.219 -12.875 -1.935 1 90.56 13 HIS B N 1
ATOM 2542 C CA . HIS B 1 13 ? -24.359 -12.617 -0.788 1 90.56 13 HIS B CA 1
ATOM 2543 C C . HIS B 1 13 ? -24.406 -13.766 0.212 1 90.56 13 HIS B C 1
ATOM 2545 O O . HIS B 1 13 ? -23.359 -14.211 0.703 1 90.56 13 HIS B O 1
ATOM 2551 N N . ASN B 1 14 ? -25.578 -14.203 0.443 1 92.19 14 ASN B N 1
ATOM 2552 C CA . ASN B 1 14 ? -25.734 -15.289 1.41 1 92.19 14 ASN B CA 1
ATOM 2553 C C . ASN B 1 14 ? -25.094 -16.578 0.913 1 92.19 14 ASN B C 1
ATOM 2555 O O . ASN B 1 14 ? -24.531 -17.344 1.698 1 92.19 14 ASN B O 1
ATOM 2559 N N . LEU B 1 15 ? -25.25 -16.844 -0.361 1 94.44 15 LEU B N 1
ATOM 2560 C CA . LEU B 1 15 ? -24.609 -18.016 -0.952 1 94.44 15 LEU B CA 1
ATOM 2561 C C . LEU B 1 15 ? -23.109 -17.969 -0.729 1 94.44 15 LEU B C 1
ATOM 2563 O O . LEU B 1 15 ? -22.516 -18.969 -0.321 1 94.44 15 LEU B O 1
ATOM 2567 N N . ALA B 1 16 ? -22.562 -16.844 -0.991 1 94.31 16 ALA B N 1
ATOM 2568 C CA . ALA B 1 16 ? -21.125 -16.672 -0.801 1 94.31 16 ALA B CA 1
ATOM 2569 C C . ALA B 1 16 ? -20.734 -16.859 0.663 1 94.31 16 ALA B C 1
ATOM 2571 O O . ALA B 1 16 ? -19.719 -17.484 0.965 1 94.31 16 ALA B O 1
ATOM 2572 N N . LEU B 1 17 ? -21.516 -16.344 1.519 1 94.12 17 LEU B N 1
ATOM 2573 C CA . LEU B 1 17 ? -21.266 -16.453 2.951 1 94.12 17 LEU B CA 1
ATOM 2574 C C . LEU B 1 17 ? -21.281 -17.906 3.4 1 94.12 17 LEU B C 1
ATOM 2576 O O . LEU B 1 17 ? -20.391 -18.344 4.125 1 94.12 17 LEU B O 1
ATOM 2580 N N . VAL B 1 18 ? -22.234 -18.609 2.969 1 94.88 18 VAL B N 1
ATOM 2581 C CA . VAL B 1 18 ? -22.391 -20.016 3.355 1 94.88 18 VAL B CA 1
ATOM 2582 C C . VAL B 1 18 ? -21.234 -20.844 2.781 1 94.88 18 VAL B C 1
ATOM 2584 O O . VAL B 1 18 ? -20.609 -21.625 3.496 1 94.88 18 VAL B O 1
ATOM 2587 N N . LEU B 1 19 ? -21 -20.703 1.521 1 95.38 19 LEU B N 1
ATOM 2588 C CA . LEU B 1 19 ? -19.922 -21.453 0.896 1 95.38 19 LEU B CA 1
ATOM 2589 C C . LEU B 1 19 ? -18.578 -21.125 1.547 1 95.38 19 LEU B C 1
ATOM 2591 O O . LEU B 1 19 ? -17.75 -22.016 1.756 1 95.38 19 LEU B O 1
ATOM 2595 N N . GLY B 1 20 ? -18.375 -19.828 1.804 1 94.5 20 GLY B N 1
ATOM 2596 C CA . GLY B 1 20 ? -17.172 -19.438 2.512 1 94.5 20 GLY B CA 1
ATOM 2597 C C . GLY B 1 20 ? -17 -20.125 3.848 1 94.5 20 GLY B C 1
ATOM 2598 O O . GLY B 1 20 ? -15.891 -20.547 4.207 1 94.5 20 GLY B O 1
ATOM 2599 N N . CYS B 1 21 ? -18.062 -20.234 4.52 1 93.19 21 CYS B N 1
ATOM 2600 C CA . CYS B 1 21 ? -18.062 -20.906 5.809 1 93.19 21 CYS B CA 1
ATOM 2601 C C . CYS B 1 21 ? -17.656 -22.375 5.648 1 93.19 21 CYS B C 1
ATOM 2603 O O . CYS B 1 21 ? -16.828 -22.875 6.406 1 93.19 21 CYS B O 1
ATOM 2605 N N . VAL B 1 22 ? -18.188 -23.031 4.688 1 93.31 22 VAL B N 1
ATOM 2606 C CA . VAL B 1 22 ? -17.891 -24.438 4.43 1 93.31 22 VAL B CA 1
ATOM 2607 C C . VAL B 1 22 ? -16.438 -24.594 4.02 1 93.31 22 VAL B C 1
ATOM 2609 O O . VAL B 1 22 ? -15.781 -25.578 4.395 1 93.31 22 VAL B O 1
ATOM 2612 N N . ALA B 1 23 ? -15.961 -23.625 3.309 1 93.19 23 ALA B N 1
ATOM 2613 C CA . ALA B 1 23 ? -14.602 -23.688 2.775 1 93.19 23 ALA B CA 1
ATOM 2614 C C . ALA B 1 23 ? -13.57 -23.516 3.889 1 93.19 23 ALA B C 1
ATOM 2616 O O . ALA B 1 23 ? -12.461 -24.047 3.795 1 93.19 23 ALA B O 1
ATOM 2617 N N . GLU B 1 24 ? -13.812 -22.75 4.922 1 86.31 24 GLU B N 1
ATOM 2618 C CA . GLU B 1 24 ? -12.859 -22.391 5.965 1 86.31 24 GLU B CA 1
ATOM 2619 C C . GLU B 1 24 ? -12.805 -23.453 7.059 1 86.31 24 GLU B C 1
ATOM 2621 O O . GLU B 1 24 ? -11.898 -23.438 7.898 1 86.31 24 GLU B O 1
ATOM 2626 N N . ALA B 1 25 ? -13.766 -24.297 7.102 1 76.12 25 ALA B N 1
ATOM 2627 C CA . ALA B 1 25 ? -13.867 -25.156 8.273 1 76.12 25 ALA B CA 1
ATOM 2628 C C . ALA B 1 25 ? -13.852 -26.625 7.863 1 76.12 25 ALA B C 1
ATOM 2630 O O . ALA B 1 25 ? -14.031 -26.953 6.688 1 76.12 25 ALA B O 1
ATOM 2631 N N . GLU B 1 26 ? -13.461 -27.391 8.953 1 76.44 26 GLU B N 1
ATOM 2632 C CA . GLU B 1 26 ? -13.734 -28.812 8.828 1 76.44 26 GLU B CA 1
ATOM 2633 C C . GLU B 1 26 ? -15.219 -29.078 8.57 1 76.44 26 GLU B C 1
ATOM 2635 O O . GLU B 1 26 ? -16.062 -28.203 8.797 1 76.44 26 GLU B O 1
ATOM 2640 N N . PRO B 1 27 ? -15.461 -30.219 8.086 1 80.25 27 PRO B N 1
ATOM 2641 C CA . PRO B 1 27 ? -16.859 -30.5 7.762 1 80.25 27 PRO B CA 1
ATOM 2642 C C . PRO B 1 27 ? -17.828 -30 8.852 1 80.25 27 PRO B C 1
ATOM 2644 O O . PRO B 1 27 ? -17.562 -30.203 10.039 1 80.25 27 PRO B O 1
ATOM 2647 N N . LEU B 1 28 ? -18.719 -29.25 8.406 1 87.06 28 LEU B N 1
ATOM 2648 C CA . LEU B 1 28 ? -19.703 -28.609 9.273 1 87.06 28 LEU B CA 1
ATOM 2649 C C . LEU B 1 28 ? -21.109 -29.125 8.977 1 87.06 28 LEU B C 1
ATOM 2651 O O . LEU B 1 28 ? -21.422 -29.469 7.836 1 87.06 28 LEU B O 1
ATOM 2655 N N . SER B 1 29 ? -21.891 -29.172 10.008 1 89.81 29 SER B N 1
ATOM 2656 C CA . SER B 1 29 ? -23.312 -29.422 9.789 1 89.81 29 SER B CA 1
ATOM 2657 C C . SER B 1 29 ? -24.031 -28.156 9.328 1 89.81 29 SER B C 1
ATOM 2659 O O . SER B 1 29 ? -23.516 -27.047 9.484 1 89.81 29 SER B O 1
ATOM 2661 N N . ARG B 1 30 ? -25.188 -28.328 8.727 1 92.25 30 ARG B N 1
ATOM 2662 C CA . ARG B 1 30 ? -26.031 -27.203 8.359 1 92.25 30 ARG B CA 1
ATOM 2663 C C . ARG B 1 30 ? -26.328 -26.328 9.562 1 92.25 30 ARG B C 1
ATOM 2665 O O . ARG B 1 30 ? -26.344 -25.094 9.461 1 92.25 30 ARG B O 1
ATOM 2672 N N . ALA B 1 31 ? -26.484 -26.953 10.68 1 91.31 31 ALA B N 1
ATOM 2673 C CA . ALA B 1 31 ? -26.797 -26.234 11.906 1 91.31 31 ALA B CA 1
ATOM 2674 C C . ALA B 1 31 ? -25.625 -25.328 12.312 1 91.31 31 ALA B C 1
ATOM 2676 O O . ALA B 1 31 ? -25.828 -24.172 12.695 1 91.31 31 ALA B O 1
ATOM 2677 N N . ARG B 1 32 ? -24.547 -25.859 12.242 1 92 32 ARG B N 1
ATOM 2678 C CA . ARG B 1 32 ? -23.359 -25.094 12.617 1 92 32 ARG B CA 1
ATOM 2679 C C . ARG B 1 32 ? -23.125 -23.938 11.656 1 92 32 ARG B C 1
ATOM 2681 O O . ARG B 1 32 ? -22.688 -22.875 12.062 1 92 32 ARG B O 1
ATOM 2688 N N . VAL B 1 33 ? -23.375 -24.141 10.383 1 94.25 33 VAL B N 1
ATOM 2689 C CA . VAL B 1 33 ? -23.25 -23.062 9.398 1 94.25 33 VAL B CA 1
ATOM 2690 C C . VAL B 1 33 ? -24.219 -21.938 9.734 1 94.25 33 VAL B C 1
ATOM 2692 O O . VAL B 1 33 ? -23.859 -20.766 9.648 1 94.25 33 VAL B O 1
ATOM 2695 N N . ALA B 1 34 ? -25.359 -22.297 10.102 1 94.12 34 ALA B N 1
ATOM 2696 C CA . ALA B 1 34 ? -26.344 -21.281 10.5 1 94.12 34 ALA B CA 1
ATOM 2697 C C . ALA B 1 34 ? -25.859 -20.469 11.688 1 94.12 34 ALA B C 1
ATOM 2699 O O . ALA B 1 34 ? -25.969 -19.234 11.688 1 94.12 34 ALA B O 1
ATOM 2700 N N . GLU B 1 35 ? -25.328 -21.125 12.625 1 93.62 35 GLU B N 1
ATOM 2701 C CA . GLU B 1 35 ? -24.797 -20.469 13.812 1 93.62 35 GLU B CA 1
ATOM 2702 C C . GLU B 1 35 ? -23.672 -19.484 13.445 1 93.62 35 GLU B C 1
ATOM 2704 O O . GLU B 1 35 ? -23.672 -18.344 13.898 1 93.62 35 GLU B O 1
ATOM 2709 N N . ARG B 1 36 ? -22.875 -19.906 12.641 1 92.81 36 ARG B N 1
ATOM 2710 C CA . ARG B 1 36 ? -21.703 -19.109 12.305 1 92.81 36 ARG B CA 1
ATOM 2711 C C . ARG B 1 36 ? -22.062 -17.922 11.414 1 92.81 36 ARG B C 1
ATOM 2713 O O . ARG B 1 36 ? -21.438 -16.875 11.5 1 92.81 36 ARG B O 1
ATOM 2720 N N . THR B 1 37 ? -23 -18.094 10.594 1 93.38 37 THR B N 1
ATOM 2721 C CA . THR B 1 37 ? -23.328 -17.047 9.625 1 93.38 37 THR B CA 1
ATOM 2722 C C . THR B 1 37 ? -24.391 -16.109 10.18 1 93.38 37 THR B C 1
ATOM 2724 O O . THR B 1 37 ? -24.594 -15.016 9.656 1 93.38 37 THR B O 1
ATOM 2727 N N . GLY B 1 38 ? -25.125 -16.578 11.148 1 94 38 GLY B N 1
ATOM 2728 C CA . GLY B 1 38 ? -26.234 -15.805 11.688 1 94 38 GLY B CA 1
ATOM 2729 C C . GLY B 1 38 ? -27.5 -15.93 10.875 1 94 38 GLY B C 1
ATOM 2730 O O . GLY B 1 38 ? -28.484 -15.219 11.133 1 94 38 GLY B O 1
ATOM 2731 N N . LEU B 1 39 ? -27.531 -16.734 9.914 1 93.25 39 LEU B N 1
ATOM 2732 C CA . LEU B 1 39 ? -28.703 -16.984 9.086 1 93.25 39 LEU B CA 1
ATOM 2733 C C . LEU B 1 39 ? -29.625 -18.016 9.742 1 93.25 39 LEU B C 1
ATOM 2735 O O . LEU B 1 39 ? -29.188 -18.766 10.625 1 93.25 39 LEU B O 1
ATOM 2739 N N . THR B 1 40 ? -30.828 -18.047 9.289 1 93.88 40 THR B N 1
ATOM 2740 C CA . THR B 1 40 ? -31.75 -19.047 9.82 1 93.88 40 THR B CA 1
ATOM 2741 C C . THR B 1 40 ? -31.422 -20.422 9.266 1 93.88 40 THR B C 1
ATOM 2743 O O . THR B 1 40 ? -30.844 -20.547 8.188 1 93.88 40 THR B O 1
ATOM 2746 N N . ARG B 1 41 ? -31.844 -21.438 10.008 1 93.81 41 ARG B N 1
ATOM 2747 C CA . ARG B 1 41 ? -31.641 -22.812 9.57 1 93.81 41 ARG B CA 1
ATOM 2748 C C . ARG B 1 41 ? -32.344 -23.078 8.242 1 93.81 41 ARG B C 1
ATOM 2750 O O . ARG B 1 41 ? -31.781 -23.781 7.383 1 93.81 41 ARG B O 1
ATOM 2757 N N . GLY B 1 42 ? -33.438 -22.562 8.086 1 95.12 42 GLY B N 1
ATOM 2758 C CA . GLY B 1 42 ? -34.156 -22.734 6.832 1 95.12 42 GLY B CA 1
ATOM 2759 C C . GLY B 1 42 ? -33.438 -22.125 5.645 1 95.12 42 GLY B C 1
ATOM 2760 O O . GLY B 1 42 ? -33.312 -22.75 4.59 1 95.12 42 GLY B O 1
ATOM 2761 N N . THR B 1 43 ? -32.938 -20.922 5.816 1 94.38 43 THR B N 1
ATOM 2762 C CA . THR B 1 43 ? -32.188 -20.234 4.77 1 94.38 43 THR B CA 1
ATOM 2763 C C . THR B 1 43 ? -30.922 -21.031 4.406 1 94.38 43 THR B C 1
ATOM 2765 O O . THR B 1 43 ? -30.625 -21.234 3.225 1 94.38 43 THR B O 1
ATOM 2768 N N . VAL B 1 44 ? -30.234 -21.453 5.434 1 96.12 44 VAL B N 1
ATOM 2769 C CA . VAL B 1 44 ? -29 -22.203 5.203 1 96.12 44 VAL B CA 1
ATOM 2770 C C . VAL B 1 44 ? -29.312 -23.5 4.461 1 96.12 44 VAL B C 1
ATOM 2772 O O . VAL B 1 44 ? -28.609 -23.875 3.529 1 96.12 44 VAL B O 1
ATOM 2775 N N . SER B 1 45 ? -30.344 -24.156 4.852 1 95.44 45 SER B N 1
ATOM 2776 C CA . SER B 1 45 ? -30.719 -25.406 4.199 1 95.44 45 SER B CA 1
ATOM 2777 C C . SER B 1 45 ? -30.984 -25.188 2.713 1 95.44 45 SER B C 1
ATOM 2779 O O . SER B 1 45 ? -30.5 -25.953 1.875 1 95.44 45 SER B O 1
ATOM 2781 N N . SER B 1 46 ? -31.688 -24.172 2.418 1 96.06 46 SER B N 1
ATOM 2782 C CA . SER B 1 46 ? -32 -23.859 1.026 1 96.06 46 SER B CA 1
ATOM 2783 C C . SER B 1 46 ? -30.734 -23.516 0.246 1 96.06 46 SER B C 1
ATOM 2785 O O . SER B 1 46 ? -30.562 -23.953 -0.889 1 96.06 46 SER B O 1
ATOM 2787 N N . LEU B 1 47 ? -29.938 -22.75 0.816 1 95.88 47 LEU B N 1
ATOM 2788 C CA . LEU B 1 47 ? -28.703 -22.328 0.168 1 95.88 47 LEU B CA 1
ATOM 2789 C C . LEU B 1 47 ? -27.75 -23.5 -0.025 1 95.88 47 LEU B C 1
ATOM 2791 O O . LEU B 1 47 ? -27.109 -23.625 -1.067 1 95.88 47 LEU B O 1
ATOM 2795 N N . VAL B 1 48 ? -27.656 -24.328 0.963 1 95.69 48 VAL B N 1
ATOM 2796 C CA . VAL B 1 48 ? -26.812 -25.516 0.872 1 95.69 48 VAL B CA 1
ATOM 2797 C C . VAL B 1 48 ? -27.297 -26.422 -0.249 1 95.69 48 VAL B C 1
ATOM 2799 O O . VAL B 1 48 ? -26.5 -26.953 -1.026 1 95.69 48 VAL B O 1
ATOM 2802 N N . ASP B 1 49 ? -28.562 -26.594 -0.342 1 96.06 49 ASP B N 1
ATOM 2803 C CA . ASP B 1 49 ? -29.125 -27.391 -1.422 1 96.06 49 ASP B CA 1
ATOM 2804 C C . ASP B 1 49 ? -28.734 -26.844 -2.787 1 96.06 49 ASP B C 1
ATOM 2806 O O . ASP B 1 49 ? -28.391 -27.594 -3.699 1 96.06 49 ASP B O 1
ATOM 2810 N N . GLU B 1 50 ? -28.781 -25.625 -2.875 1 95.75 50 GLU B N 1
ATOM 2811 C CA . GLU B 1 50 ? -28.391 -24.969 -4.121 1 95.75 50 GLU B CA 1
ATOM 2812 C C . GLU B 1 50 ? -26.906 -25.219 -4.422 1 95.75 50 GLU B C 1
ATOM 2814 O O . GLU B 1 50 ? -26.531 -25.484 -5.566 1 95.75 50 GLU B O 1
ATOM 2819 N N . LEU B 1 51 ? -26.094 -25.125 -3.424 1 96.56 51 LEU B N 1
ATOM 2820 C CA . LEU B 1 51 ? -24.656 -25.328 -3.582 1 96.56 51 LEU B CA 1
ATOM 2821 C C . LEU B 1 51 ? -24.359 -26.781 -3.938 1 96.56 51 LEU B C 1
ATOM 2823 O O . LEU B 1 51 ? -23.422 -27.047 -4.699 1 96.56 51 LEU B O 1
ATOM 2827 N N . ILE B 1 52 ? -25.109 -27.703 -3.424 1 95.56 52 ILE B N 1
ATOM 2828 C CA . ILE B 1 52 ? -24.969 -29.125 -3.76 1 95.56 52 ILE B CA 1
ATOM 2829 C C . ILE B 1 52 ? -25.375 -29.344 -5.219 1 95.56 52 ILE B C 1
ATOM 2831 O O . ILE B 1 52 ? -24.656 -30.031 -5.961 1 95.56 52 ILE B O 1
ATOM 2835 N N . THR B 1 53 ? -26.438 -28.734 -5.59 1 95.12 53 THR B N 1
ATOM 2836 C CA . THR B 1 53 ? -26.922 -28.844 -6.961 1 95.12 53 THR B CA 1
ATOM 2837 C C . THR B 1 53 ? -25.891 -28.281 -7.941 1 95.12 53 THR B C 1
ATOM 2839 O O . THR B 1 53 ? -25.688 -28.844 -9.023 1 95.12 53 THR B O 1
ATOM 2842 N N . ALA B 1 54 ? -25.203 -27.281 -7.527 1 95.06 54 ALA B N 1
ATOM 2843 C CA . ALA B 1 54 ? -24.219 -26.625 -8.375 1 95.06 54 ALA B CA 1
ATOM 2844 C C . ALA B 1 54 ? -22.891 -27.375 -8.344 1 95.06 54 ALA B C 1
ATOM 2846 O O . ALA B 1 54 ? -21.938 -27.016 -9.047 1 95.06 54 ALA B O 1
ATOM 2847 N N . GLY B 1 55 ? -22.812 -28.422 -7.504 1 95.44 55 GLY B N 1
ATOM 2848 C CA . GLY B 1 55 ? -21.609 -29.25 -7.434 1 95.44 55 GLY B CA 1
ATOM 2849 C C . GLY B 1 55 ? -20.516 -28.625 -6.578 1 95.44 55 GLY B C 1
ATOM 2850 O O . GLY B 1 55 ? -19.344 -29.031 -6.668 1 95.44 55 GLY B O 1
ATOM 2851 N N . LEU B 1 56 ? -20.828 -27.641 -5.719 1 97 56 LEU B N 1
ATOM 2852 C CA . LEU B 1 56 ? -19.828 -26.922 -4.941 1 97 56 LEU B CA 1
ATOM 2853 C C . LEU B 1 56 ? -19.656 -27.547 -3.559 1 97 56 LEU B C 1
ATOM 2855 O O . LEU B 1 56 ? -18.578 -27.453 -2.953 1 97 56 LEU B O 1
ATOM 2859 N N . VAL B 1 57 ? -20.703 -28.172 -3.082 1 96.25 57 VAL B N 1
ATOM 2860 C CA . VAL B 1 57 ? -20.703 -28.734 -1.742 1 96.25 57 VAL B CA 1
ATOM 2861 C C . VAL B 1 57 ? -21.203 -30.188 -1.803 1 96.25 57 VAL B C 1
ATOM 2863 O O . VAL B 1 57 ? -22.047 -30.531 -2.637 1 96.25 57 VAL B O 1
ATOM 2866 N N . THR B 1 58 ? -20.672 -30.969 -1.01 1 94.62 58 THR B N 1
ATOM 2867 C CA . THR B 1 58 ? -21.156 -32.312 -0.818 1 94.62 58 THR B CA 1
ATOM 2868 C C . THR B 1 58 ? -21.469 -32.594 0.653 1 94.62 58 THR B C 1
ATOM 2870 O O . THR B 1 58 ? -20.891 -31.953 1.536 1 94.62 58 THR B O 1
ATOM 2873 N N . GLU B 1 59 ? -22.406 -33.344 0.815 1 91.44 59 GLU B N 1
ATOM 2874 C CA . GLU B 1 59 ? -22.797 -33.781 2.156 1 91.44 59 GLU B CA 1
ATOM 2875 C C . GLU B 1 59 ? -22.312 -35.188 2.445 1 91.44 59 GLU B C 1
ATOM 2877 O O . GLU B 1 59 ? -22.531 -36.094 1.647 1 91.44 59 GLU B O 1
ATOM 2882 N N . LEU B 1 60 ? -21.578 -35.25 3.504 1 86.56 60 LEU B N 1
ATOM 2883 C CA . LEU B 1 60 ? -21.078 -36.531 3.904 1 86.56 60 LEU B CA 1
ATOM 2884 C C . LEU B 1 60 ? -22.125 -37.312 4.672 1 86.56 60 LEU B C 1
ATOM 2886 O O . LEU B 1 60 ? -23.156 -36.781 5.082 1 86.56 60 LEU B O 1
ATOM 2890 N N . ALA B 1 61 ? -21.828 -38.719 4.754 1 79.81 61 ALA B N 1
ATOM 2891 C CA . ALA B 1 61 ? -22.734 -39.562 5.512 1 79.81 61 ALA B CA 1
ATOM 2892 C C . ALA B 1 61 ? -22.734 -39.188 6.988 1 79.81 61 ALA B C 1
ATOM 2894 O O . ALA B 1 61 ? -21.703 -38.812 7.547 1 79.81 61 ALA B O 1
ATOM 2895 N N . ALA B 1 62 ? -24 -39.094 7.523 1 73.31 62 ALA B N 1
ATOM 2896 C CA . ALA B 1 62 ? -24.172 -38.75 8.938 1 73.31 62 ALA B CA 1
ATOM 2897 C C . ALA B 1 62 ? -23.422 -39.719 9.836 1 73.31 62 ALA B C 1
ATOM 2899 O O . ALA B 1 62 ? -23.375 -40.938 9.547 1 73.31 62 ALA B O 1
ATOM 2900 N N . GLU B 1 63 ? -22.406 -39.219 10.625 1 61.72 63 GLU B N 1
ATOM 2901 C CA . GLU B 1 63 ? -21.766 -40.125 11.586 1 61.72 63 GLU B CA 1
ATOM 2902 C C . GLU B 1 63 ? -22.75 -40.531 12.672 1 61.72 63 GLU B C 1
ATOM 2904 O O . GLU B 1 63 ? -23.547 -39.719 13.148 1 61.72 63 GLU B O 1
ATOM 2909 N N . ARG B 1 64 ? -23.125 -41.781 12.688 1 58.66 64 ARG B N 1
ATOM 2910 C CA . ARG B 1 64 ? -24.078 -42.406 13.594 1 58.66 64 ARG B CA 1
ATOM 2911 C C . ARG B 1 64 ? -23.719 -42.156 15.055 1 58.66 64 ARG B C 1
ATOM 2913 O O . ARG B 1 64 ? -24.344 -42.688 15.969 1 58.66 64 ARG B O 1
ATOM 2920 N N . GLY B 1 65 ? -22.844 -41.281 15.383 1 50.5 65 GLY B N 1
ATOM 2921 C CA . GLY B 1 65 ? -22.547 -41.531 16.781 1 50.5 65 GLY B CA 1
ATOM 2922 C C . GLY B 1 65 ? -23.672 -41.156 17.719 1 50.5 65 GLY B C 1
ATOM 2923 O O . GLY B 1 65 ? -24.438 -42 18.172 1 50.5 65 GLY B O 1
ATOM 2924 N N . GLY B 1 66 ? -23.609 -39.875 18.5 1 51.03 66 GLY B N 1
ATOM 2925 C CA . GLY B 1 66 ? -24.266 -39.594 19.766 1 51.03 66 GLY B CA 1
ATOM 2926 C C . GLY B 1 66 ? -25.766 -39.344 19.609 1 51.03 66 GLY B C 1
ATOM 2927 O O . GLY B 1 66 ? -26.297 -39.406 18.5 1 51.03 66 GLY B O 1
ATOM 2928 N N . PRO B 1 67 ? -26.547 -39.219 20.781 1 47.81 67 PRO B N 1
ATOM 2929 C CA . PRO B 1 67 ? -27.953 -38.844 20.906 1 47.81 67 PRO B CA 1
ATOM 2930 C C . PRO B 1 67 ? -28.297 -37.562 20.172 1 47.81 67 PRO B C 1
ATOM 2932 O O . PRO B 1 67 ? -27.562 -36.562 20.297 1 47.81 67 PRO B O 1
ATOM 2935 N N . GLY B 1 68 ? -28.938 -37.594 19 1 53.72 68 GLY B N 1
ATOM 2936 C CA . GLY B 1 68 ? -29.484 -36.562 18.156 1 53.72 68 GLY B CA 1
ATOM 2937 C C . GLY B 1 68 ? -29.328 -36.844 16.672 1 53.72 68 GLY B C 1
ATOM 2938 O O . GLY B 1 68 ? -28.703 -37.844 16.281 1 53.72 68 GLY B O 1
ATOM 2939 N N . ARG B 1 69 ? -30.188 -36.375 15.852 1 54.53 69 ARG B N 1
ATOM 2940 C CA . ARG B 1 69 ? -30.141 -36.562 14.406 1 54.53 69 ARG B CA 1
ATOM 2941 C C . ARG B 1 69 ? -28.734 -36.344 13.859 1 54.53 69 ARG B C 1
ATOM 2943 O O . ARG B 1 69 ? -28.141 -35.281 14.094 1 54.53 69 ARG B O 1
ATOM 2950 N N . PRO B 1 70 ? -28.078 -37.375 13.562 1 59.19 70 PRO B N 1
ATOM 2951 C CA . PRO B 1 70 ? -26.703 -37.281 13.047 1 59.19 70 PRO B CA 1
ATOM 2952 C C . PRO B 1 70 ? -26.594 -36.281 11.898 1 59.19 70 PRO B C 1
ATOM 2954 O O . PRO B 1 70 ? -27.438 -36.25 11 1 59.19 70 PRO B O 1
ATOM 2957 N N . ALA B 1 71 ? -26.062 -35.031 12.109 1 67.19 71 ALA B N 1
ATOM 2958 C CA . ALA B 1 71 ? -25.984 -34.031 11.055 1 67.19 71 ALA B CA 1
ATOM 2959 C C . ALA B 1 71 ? -24.875 -34.375 10.055 1 67.19 71 ALA B C 1
ATOM 2961 O O . ALA B 1 71 ? -23.797 -34.812 10.453 1 67.19 71 ALA B O 1
ATOM 2962 N N . ALA B 1 72 ? -25.297 -34.625 8.797 1 78.31 72 ALA B N 1
ATOM 2963 C CA . ALA B 1 72 ? -24.375 -34.875 7.707 1 78.31 72 ALA B CA 1
ATOM 2964 C C . ALA B 1 72 ? -23.438 -33.688 7.469 1 78.31 72 ALA B C 1
ATOM 2966 O O . ALA B 1 72 ? -23.906 -32.594 7.148 1 78.31 72 ALA B O 1
ATOM 2967 N N . PRO B 1 73 ? -22.109 -33.938 7.75 1 91.06 73 PRO B N 1
ATOM 2968 C CA . PRO B 1 73 ? -21.188 -32.812 7.602 1 91.06 73 PRO B CA 1
ATOM 2969 C C . PRO B 1 73 ? -21.047 -32.344 6.152 1 91.06 73 PRO B C 1
ATOM 2971 O O . PRO B 1 73 ? -21.125 -33.156 5.23 1 91.06 73 PRO B O 1
ATOM 2974 N N . LEU B 1 74 ? -20.984 -31.109 5.957 1 94.12 74 LEU B N 1
ATOM 2975 C CA . LEU B 1 74 ? -20.781 -30.469 4.656 1 94.12 74 LEU B CA 1
ATOM 2976 C C . LEU B 1 74 ? -19.297 -30.266 4.387 1 94.12 74 LEU B C 1
ATOM 2978 O O . LEU B 1 74 ? -18.531 -29.938 5.297 1 94.12 74 LEU B O 1
ATOM 2982 N N . GLN B 1 75 ? -18.891 -30.469 3.133 1 94.62 75 GLN B N 1
ATOM 2983 C CA . GLN B 1 75 ? -17.562 -30.109 2.678 1 94.62 75 GLN B CA 1
ATOM 2984 C C . GLN B 1 75 ? -17.562 -29.672 1.22 1 94.62 75 GLN B C 1
ATOM 2986 O O . GLN B 1 75 ? -18.531 -29.906 0.498 1 94.62 75 GLN B O 1
ATOM 2991 N N . LEU B 1 76 ? -16.531 -29.031 0.878 1 95.88 76 LEU B N 1
ATOM 2992 C CA . LEU B 1 76 ? -16.406 -28.688 -0.534 1 95.88 76 LEU B CA 1
ATOM 2993 C C . LEU B 1 76 ? -16.375 -29.938 -1.398 1 95.88 76 LEU B C 1
ATOM 2995 O O . LEU B 1 76 ? -15.742 -30.938 -1.025 1 95.88 76 LEU B O 1
ATOM 2999 N N . ASN B 1 77 ? -17.031 -29.875 -2.49 1 95.38 77 ASN B N 1
ATOM 3000 C CA . ASN B 1 77 ? -17.031 -30.984 -3.426 1 95.38 77 ASN B CA 1
ATOM 3001 C C . ASN B 1 77 ? -15.695 -31.109 -4.168 1 95.38 77 ASN B C 1
ATOM 3003 O O . ASN B 1 77 ? -15.398 -30.281 -5.039 1 95.38 77 ASN B O 1
ATOM 3007 N N . ARG B 1 78 ? -14.898 -32.094 -3.947 1 95.31 78 ARG B N 1
ATOM 3008 C CA . ARG B 1 78 ? -13.586 -32.25 -4.543 1 95.31 78 ARG B CA 1
ATOM 3009 C C . ARG B 1 78 ? -13.695 -32.562 -6.035 1 95.31 78 ARG B C 1
ATOM 3011 O O . ARG B 1 78 ? -12.703 -32.5 -6.766 1 95.31 78 ARG B O 1
ATOM 3018 N N . ASN B 1 79 ? -14.883 -32.938 -6.438 1 96.56 79 ASN B N 1
ATOM 3019 C CA . ASN B 1 79 ? -15.094 -33.25 -7.848 1 96.56 79 ASN B CA 1
ATOM 3020 C C . ASN B 1 79 ? -15.898 -32.156 -8.555 1 96.56 79 ASN B C 1
ATOM 3022 O O . ASN B 1 79 ? -16.391 -32.375 -9.656 1 96.56 79 ASN B O 1
ATOM 3026 N N . GLY B 1 80 ? -16.031 -31.047 -7.828 1 96.62 80 GLY B N 1
ATOM 3027 C CA . GLY B 1 80 ? -16.734 -29.922 -8.406 1 96.62 80 GLY B CA 1
ATOM 3028 C C . GLY B 1 80 ? -15.875 -29.125 -9.383 1 96.62 80 GLY B C 1
ATOM 3029 O O . GLY B 1 80 ? -14.852 -29.625 -9.859 1 96.62 80 GLY B O 1
ATOM 3030 N N . PRO B 1 81 ? -16.391 -27.922 -9.734 1 96.94 81 PRO B N 1
ATOM 3031 C CA . PRO B 1 81 ? -15.648 -27.062 -10.664 1 96.94 81 PRO B CA 1
ATOM 3032 C C . PRO B 1 81 ? -14.227 -26.766 -10.188 1 96.94 81 PRO B C 1
ATOM 3034 O O . PRO B 1 81 ? -14.016 -26.516 -9 1 96.94 81 PRO B O 1
ATOM 3037 N N . ALA B 1 82 ? -13.281 -26.875 -11.117 1 98.38 82 ALA B N 1
ATOM 3038 C CA . ALA B 1 82 ? -11.867 -26.719 -10.805 1 98.38 82 ALA B CA 1
ATOM 3039 C C . ALA B 1 82 ? -11.273 -25.5 -11.5 1 98.38 82 ALA B C 1
ATOM 3041 O O . ALA B 1 82 ? -11.906 -24.906 -12.383 1 98.38 82 ALA B O 1
ATOM 3042 N N . GLY B 1 83 ? -10.141 -25.109 -11 1 98.75 83 GLY B N 1
ATOM 3043 C CA . GLY B 1 83 ? -9.391 -24.047 -11.633 1 98.75 83 GLY B CA 1
ATOM 3044 C C . GLY B 1 83 ? -8.227 -24.547 -12.477 1 98.75 83 GLY B C 1
ATOM 3045 O O . GLY B 1 83 ? -7.539 -25.484 -12.086 1 98.75 83 GLY B O 1
ATOM 3046 N N . LEU B 1 84 ? -8.07 -23.891 -13.594 1 98.88 84 LEU B N 1
ATOM 3047 C CA . LEU B 1 84 ? -6.941 -24.188 -14.477 1 98.88 84 LEU B CA 1
ATOM 3048 C C . LEU B 1 84 ? -5.891 -23.078 -14.398 1 98.88 84 LEU B C 1
ATOM 3050 O O . LEU B 1 84 ? -6.199 -21.906 -14.625 1 98.88 84 LEU B O 1
ATOM 3054 N N . GLY B 1 85 ? -4.703 -23.469 -14.008 1 98.81 85 GLY B N 1
ATOM 3055 C CA . GLY B 1 85 ? -3.568 -22.562 -14.008 1 98.81 85 GLY B CA 1
ATOM 3056 C C . GLY B 1 85 ? -2.605 -22.812 -15.156 1 98.81 85 GLY B C 1
ATOM 3057 O O . GLY B 1 85 ? -2.342 -23.953 -15.516 1 98.81 85 GLY B O 1
ATOM 3058 N N . LEU B 1 86 ? -2.15 -21.734 -15.727 1 98.75 86 LEU B N 1
ATOM 3059 C CA . LEU B 1 86 ? -1.139 -21.766 -16.781 1 98.75 86 LEU B CA 1
ATOM 3060 C C . LEU B 1 86 ? 0.041 -20.875 -16.422 1 98.75 86 LEU B C 1
ATOM 3062 O O . LEU B 1 86 ? -0.116 -19.891 -15.695 1 98.75 86 LEU B O 1
ATOM 3066 N N . GLU B 1 87 ? 1.201 -21.203 -16.953 1 98.12 87 GLU B N 1
ATOM 3067 C CA . GLU B 1 87 ? 2.398 -20.406 -16.719 1 98.12 87 GLU B CA 1
ATOM 3068 C C . GLU B 1 87 ? 3.244 -20.297 -17.969 1 98.12 87 GLU B C 1
ATOM 3070 O O . GLU B 1 87 ? 3.588 -21.297 -18.594 1 98.12 87 GLU B O 1
ATOM 3075 N N . LEU B 1 88 ? 3.414 -19.141 -18.438 1 97.19 88 LEU B N 1
ATOM 3076 C CA . LEU B 1 88 ? 4.426 -18.797 -19.422 1 97.19 88 LEU B CA 1
ATOM 3077 C C . LEU B 1 88 ? 5.691 -18.281 -18.75 1 97.19 88 LEU B C 1
ATOM 3079 O O . LEU B 1 88 ? 5.766 -17.109 -18.359 1 97.19 88 LEU B O 1
ATOM 3083 N N . GLY B 1 89 ? 6.637 -19.172 -18.484 1 94.62 89 GLY B N 1
ATOM 3084 C CA . GLY B 1 89 ? 7.949 -18.766 -17.984 1 94.62 89 GLY B CA 1
ATOM 3085 C C . GLY B 1 89 ? 8.906 -18.375 -19.094 1 94.62 89 GLY B C 1
ATOM 3086 O O . GLY B 1 89 ? 8.562 -18.453 -20.281 1 94.62 89 GLY B O 1
ATOM 3087 N N . VAL B 1 90 ? 10.031 -17.984 -18.703 1 91.06 90 VAL B N 1
ATOM 3088 C CA . VAL B 1 90 ? 11.039 -17.609 -19.688 1 91.06 90 VAL B CA 1
ATOM 3089 C C . VAL B 1 90 ? 11.562 -18.859 -20.391 1 91.06 90 VAL B C 1
ATOM 3091 O O . VAL B 1 90 ? 11.781 -18.844 -21.609 1 91.06 90 VAL B O 1
ATOM 3094 N N . ASP B 1 91 ? 11.648 -19.953 -19.641 1 91.88 91 ASP B N 1
ATOM 3095 C CA . ASP B 1 91 ? 12.266 -21.156 -20.203 1 91.88 91 ASP B CA 1
ATOM 3096 C C . ASP B 1 91 ? 11.398 -22.391 -19.953 1 91.88 91 ASP B C 1
ATOM 3098 O O . ASP B 1 91 ? 11.883 -23.516 -20.016 1 91.88 91 ASP B O 1
ATOM 3102 N N . ARG B 1 92 ? 10.188 -22.156 -19.609 1 95 92 ARG B N 1
ATOM 3103 C CA . ARG B 1 92 ? 9.305 -23.281 -19.328 1 95 92 ARG B CA 1
ATOM 3104 C C . ARG B 1 92 ? 7.848 -22.906 -19.547 1 95 92 ARG B C 1
ATOM 3106 O O . ARG B 1 92 ? 7.504 -21.719 -19.547 1 95 92 ARG B O 1
ATOM 3113 N N . LEU B 1 93 ? 7.031 -23.859 -19.734 1 97.81 93 LEU B N 1
ATOM 3114 C CA . LEU B 1 93 ? 5.578 -23.766 -19.766 1 97.81 93 LEU B CA 1
ATOM 3115 C C . LEU B 1 93 ? 4.949 -24.719 -18.75 1 97.81 93 LEU B C 1
ATOM 3117 O O . LEU B 1 93 ? 5.492 -25.781 -18.469 1 97.81 93 LEU B O 1
ATOM 3121 N N . GLY B 1 94 ? 3.854 -24.281 -18.172 1 98.25 94 GLY B N 1
ATOM 3122 C CA . GLY B 1 94 ? 3.201 -25.109 -17.172 1 98.25 94 GLY B CA 1
ATOM 3123 C C . GLY B 1 94 ? 1.687 -25.031 -17.234 1 98.25 94 GLY B C 1
ATOM 3124 O O . GLY B 1 94 ? 1.128 -24.047 -17.719 1 98.25 94 GLY B O 1
ATOM 3125 N N . ALA B 1 95 ? 1.058 -26.078 -16.734 1 98.75 95 ALA B N 1
ATOM 3126 C CA . ALA B 1 95 ? -0.388 -26.156 -16.547 1 98.75 95 ALA B CA 1
ATOM 3127 C C . ALA B 1 95 ? -0.735 -27.016 -15.336 1 98.75 95 ALA B C 1
ATOM 3129 O O . ALA B 1 95 ? -0.032 -27.984 -15.031 1 98.75 95 ALA B O 1
ATOM 3130 N N . CYS B 1 96 ? -1.767 -26.625 -14.68 1 98.5 96 CYS B N 1
ATOM 3131 C CA . CYS B 1 96 ? -2.23 -27.469 -13.586 1 98.5 96 CYS B CA 1
ATOM 3132 C C . CYS B 1 96 ? -3.725 -27.297 -13.352 1 98.5 96 CYS B C 1
ATOM 3134 O O . CYS B 1 96 ? -4.305 -26.281 -13.773 1 98.5 96 CYS B O 1
ATOM 3136 N N . VAL B 1 97 ? -4.328 -28.25 -12.789 1 98.81 97 VAL B N 1
ATOM 3137 C CA . VAL B 1 97 ? -5.719 -28.203 -12.359 1 98.81 97 VAL B CA 1
ATOM 3138 C C . VAL B 1 97 ? -5.797 -28.312 -10.844 1 98.81 97 VAL B C 1
ATOM 3140 O O . VAL B 1 97 ? -5.176 -29.203 -10.25 1 98.81 97 VAL B O 1
ATOM 3143 N N . VAL B 1 98 ? -6.508 -27.391 -10.234 1 98.38 98 VAL B N 1
ATOM 3144 C CA . VAL B 1 98 ? -6.719 -27.406 -8.797 1 98.38 98 VAL B CA 1
ATOM 3145 C C . VAL B 1 98 ? -8.211 -27.516 -8.492 1 98.38 98 VAL B C 1
ATOM 3147 O O . VAL B 1 98 ? -9.031 -26.859 -9.133 1 98.38 98 VAL B O 1
ATOM 3150 N N . ASP B 1 99 ? -8.547 -28.422 -7.539 1 97.94 99 ASP B N 1
ATOM 3151 C CA . ASP B 1 99 ? -9.953 -28.562 -7.207 1 97.94 99 ASP B CA 1
ATOM 3152 C C . ASP B 1 99 ? -10.406 -27.5 -6.215 1 97.94 99 ASP B C 1
ATOM 3154 O O . ASP B 1 99 ? -9.648 -26.578 -5.891 1 97.94 99 ASP B O 1
ATOM 3158 N N . LEU B 1 100 ? -11.617 -27.578 -5.727 1 96.5 100 LEU B N 1
ATOM 3159 C CA . LEU B 1 100 ? -12.203 -26.531 -4.898 1 96.5 100 LEU B CA 1
ATOM 3160 C C . LEU B 1 100 ? -11.477 -26.422 -3.564 1 96.5 100 LEU B C 1
ATOM 3162 O O . LEU B 1 100 ? -11.492 -25.359 -2.924 1 96.5 100 LEU B O 1
ATOM 3166 N N . THR B 1 101 ? -10.805 -27.453 -3.125 1 93.5 101 THR B N 1
ATOM 3167 C CA . THR B 1 101 ? -10.109 -27.453 -1.844 1 93.5 101 THR B CA 1
ATOM 3168 C C . THR B 1 101 ? -8.719 -26.844 -1.985 1 93.5 101 THR B C 1
ATOM 3170 O O . THR B 1 101 ? -8.047 -26.578 -0.986 1 93.5 101 THR B O 1
ATOM 3173 N N . GLY B 1 102 ? -8.289 -26.688 -3.209 1 94.75 102 GLY B N 1
ATOM 3174 C CA . GLY B 1 102 ? -6.953 -26.172 -3.445 1 94.75 102 GLY B CA 1
ATOM 3175 C C . GLY B 1 102 ? -5.941 -27.266 -3.742 1 94.75 102 GLY B C 1
ATOM 3176 O O . GLY B 1 102 ? -4.77 -26.969 -4.008 1 94.75 102 GLY B O 1
ATOM 3177 N N . ALA B 1 103 ? -6.367 -28.469 -3.785 1 95.69 103 ALA B N 1
ATOM 3178 C CA . ALA B 1 103 ? -5.469 -29.578 -4.066 1 95.69 103 ALA B CA 1
ATOM 3179 C C . ALA B 1 103 ? -5.16 -29.672 -5.559 1 95.69 103 ALA B C 1
ATOM 3181 O O . ALA B 1 103 ? -6.055 -29.531 -6.395 1 95.69 103 ALA B O 1
ATOM 3182 N N . VAL B 1 104 ? -3.91 -29.969 -5.879 1 97.75 104 VAL B N 1
ATOM 3183 C CA . VAL B 1 104 ? -3.5 -30.172 -7.266 1 97.75 104 VAL B CA 1
ATOM 3184 C C . VAL B 1 104 ? -3.932 -31.562 -7.738 1 97.75 104 VAL B C 1
ATOM 3186 O O . VAL B 1 104 ? -3.561 -32.562 -7.137 1 97.75 104 VAL B O 1
ATOM 3189 N N . ARG B 1 105 ? -4.68 -31.594 -8.797 1 98.31 105 ARG B N 1
ATOM 3190 C CA . ARG B 1 105 ? -5.207 -32.844 -9.32 1 98.31 105 ARG B CA 1
ATOM 3191 C C . ARG B 1 105 ? -4.371 -33.344 -10.5 1 98.31 105 ARG B C 1
ATOM 3193 O O . ARG B 1 105 ? -4.301 -34.531 -10.758 1 98.31 105 ARG B O 1
ATOM 3200 N N . ALA B 1 106 ? -3.812 -32.438 -11.211 1 98.56 106 ALA B N 1
ATOM 3201 C CA . ALA B 1 106 ? -2.918 -32.719 -12.328 1 98.56 106 ALA B CA 1
ATOM 3202 C C . ALA B 1 106 ? -1.984 -31.531 -12.586 1 98.56 106 ALA B C 1
ATOM 3204 O O . ALA B 1 106 ? -2.363 -30.375 -12.383 1 98.56 106 ALA B O 1
ATOM 3205 N N . GLN B 1 107 ? -0.837 -31.859 -13 1 98.19 107 GLN B N 1
ATOM 3206 C CA . GLN B 1 107 ? 0.148 -30.812 -13.258 1 98.19 107 GLN B CA 1
ATOM 3207 C C . GLN B 1 107 ? 1.189 -31.281 -14.273 1 98.19 107 GLN B C 1
ATOM 3209 O O . GLN B 1 107 ? 1.61 -32.438 -14.25 1 98.19 107 GLN B O 1
ATOM 3214 N N . ARG B 1 108 ? 1.569 -30.391 -15.094 1 97.81 108 ARG B N 1
ATOM 3215 C CA . ARG B 1 108 ? 2.658 -30.594 -16.047 1 97.81 108 ARG B CA 1
ATOM 3216 C C . ARG B 1 108 ? 3.482 -29.328 -16.219 1 97.81 108 ARG B C 1
ATOM 3218 O O . ARG B 1 108 ? 2.928 -28.234 -16.359 1 97.81 108 ARG B O 1
ATOM 3225 N N . ILE B 1 109 ? 4.742 -29.469 -16.094 1 96.62 109 ILE B N 1
ATOM 3226 C CA . ILE B 1 109 ? 5.699 -28.406 -16.406 1 96.62 109 ILE B CA 1
ATOM 3227 C C . ILE B 1 109 ? 6.746 -28.922 -17.391 1 96.62 109 ILE B C 1
ATOM 3229 O O . ILE B 1 109 ? 7.375 -29.953 -17.156 1 96.62 109 ILE B O 1
ATOM 3233 N N . VAL B 1 110 ? 6.965 -28.188 -18.484 1 97.19 110 VAL B N 1
ATOM 3234 C CA . VAL B 1 110 ? 7.891 -28.656 -19.5 1 97.19 110 VAL B CA 1
ATOM 3235 C C . VAL B 1 110 ? 8.906 -27.562 -19.828 1 97.19 110 VAL B C 1
ATOM 3237 O O . VAL B 1 110 ? 8.555 -26.391 -19.875 1 97.19 110 VAL B O 1
ATOM 3240 N N . PRO B 1 111 ? 10.148 -27.953 -19.953 1 95.94 111 PRO B N 1
ATOM 3241 C CA . PRO B 1 111 ? 11.094 -26.984 -20.5 1 95.94 111 PRO B CA 1
ATOM 3242 C C . PRO B 1 111 ? 10.711 -26.516 -21.891 1 95.94 111 PRO B C 1
ATOM 3244 O O . PRO B 1 111 ? 10.156 -27.281 -22.688 1 95.94 111 PRO B O 1
ATOM 3247 N N . SER B 1 112 ? 10.93 -25.234 -22.156 1 94.56 112 SER B N 1
ATOM 3248 C CA . SER B 1 112 ? 10.562 -24.672 -23.453 1 94.56 112 SER B CA 1
ATOM 3249 C C . SER B 1 112 ? 11.516 -23.562 -23.859 1 94.56 112 SER B C 1
ATOM 3251 O O . SER B 1 112 ? 11.836 -22.688 -23.047 1 94.56 112 SER B O 1
ATOM 3253 N N . GLU B 1 113 ? 12.086 -23.641 -25.062 1 92.56 113 GLU B N 1
ATOM 3254 C CA . GLU B 1 113 ? 12.867 -22.562 -25.656 1 92.56 113 GLU B CA 1
ATOM 3255 C C . GLU B 1 113 ? 12.008 -21.703 -26.578 1 92.56 113 GLU B C 1
ATOM 3257 O O . GLU B 1 113 ? 11.828 -22.047 -27.75 1 92.56 113 GLU B O 1
ATOM 3262 N N . HIS B 1 114 ? 11.5 -20.594 -26.031 1 93.31 114 HIS B N 1
ATOM 3263 C CA . HIS B 1 114 ? 10.531 -19.859 -26.828 1 93.31 114 HIS B CA 1
ATOM 3264 C C . HIS B 1 114 ? 10.828 -18.359 -26.812 1 93.31 114 HIS B C 1
ATOM 3266 O O . HIS B 1 114 ? 9.945 -17.547 -27.094 1 93.31 114 HIS B O 1
ATOM 3272 N N . VAL B 1 115 ? 11.992 -17.938 -26.484 1 89.94 115 VAL B N 1
ATOM 3273 C CA . VAL B 1 115 ? 12.359 -16.531 -26.359 1 89.94 115 VAL B CA 1
ATOM 3274 C C . VAL B 1 115 ? 12.086 -15.82 -27.688 1 89.94 115 VAL B C 1
ATOM 3276 O O . VAL B 1 115 ? 11.57 -14.703 -27.703 1 89.94 115 VAL B O 1
ATOM 3279 N N . ASP B 1 116 ? 12.328 -16.516 -28.75 1 91.88 116 ASP B N 1
ATOM 3280 C CA . ASP B 1 116 ? 12.164 -15.891 -30.062 1 91.88 116 ASP B CA 1
ATOM 3281 C C . ASP B 1 116 ? 10.977 -16.484 -30.812 1 91.88 116 ASP B C 1
ATOM 3283 O O . ASP B 1 116 ? 10.781 -16.219 -32 1 91.88 116 ASP B O 1
ATOM 3287 N N . ALA B 1 117 ? 10.211 -17.281 -30.109 1 93.12 117 ALA B N 1
ATOM 3288 C CA . ALA B 1 117 ? 9.102 -17.969 -30.766 1 93.12 117 ALA B CA 1
ATOM 3289 C C . ALA B 1 117 ? 7.926 -17.031 -31 1 93.12 117 ALA B C 1
ATOM 3291 O O . ALA B 1 117 ? 7.812 -15.992 -30.344 1 93.12 117 ALA B O 1
ATOM 3292 N N . ASP B 1 118 ? 7.137 -17.375 -31.969 1 95.12 118 ASP B N 1
ATOM 3293 C CA . ASP B 1 118 ? 5.871 -16.672 -32.188 1 95.12 118 ASP B CA 1
ATOM 3294 C C . ASP B 1 118 ? 4.906 -16.891 -31.031 1 95.12 118 ASP B C 1
ATOM 3296 O O . ASP B 1 118 ? 4.641 -18.047 -30.656 1 95.12 118 ASP B O 1
ATOM 3300 N N . PRO B 1 119 ? 4.328 -15.797 -30.531 1 96.62 119 PRO B N 1
ATOM 3301 C CA . PRO B 1 119 ? 3.404 -15.922 -29.406 1 96.62 119 PRO B CA 1
ATOM 3302 C C . PRO B 1 119 ? 2.244 -16.875 -29.688 1 96.62 119 PRO B C 1
ATOM 3304 O O . PRO B 1 119 ? 1.83 -17.625 -28.812 1 96.62 119 PRO B O 1
ATOM 3307 N N . GLU B 1 120 ? 1.742 -16.859 -30.859 1 97.06 120 GLU B N 1
ATOM 3308 C CA . GLU B 1 120 ? 0.616 -17.719 -31.203 1 97.06 120 GLU B CA 1
ATOM 3309 C C . GLU B 1 120 ? 0.982 -19.188 -31.062 1 97.06 120 GLU B C 1
ATOM 3311 O O . GLU B 1 120 ? 0.182 -20 -30.578 1 97.06 120 GLU B O 1
ATOM 3316 N N . GLY B 1 121 ? 2.162 -19.453 -31.5 1 97.31 121 GLY B N 1
ATOM 3317 C CA . GLY B 1 121 ? 2.629 -20.812 -31.344 1 97.31 121 GLY B CA 1
ATOM 3318 C C . GLY B 1 121 ? 2.779 -21.234 -29.891 1 97.31 121 GLY B C 1
ATOM 3319 O O . GLY B 1 121 ? 2.482 -22.375 -29.531 1 97.31 121 GLY B O 1
ATOM 3320 N N . VAL B 1 122 ? 3.221 -20.375 -29.109 1 97.88 122 VAL B N 1
ATOM 3321 C CA . VAL B 1 122 ? 3.393 -20.656 -27.688 1 97.88 122 VAL B CA 1
ATOM 3322 C C . VAL B 1 122 ? 2.027 -20.812 -27.031 1 97.88 122 VAL B C 1
ATOM 3324 O O . VAL B 1 122 ? 1.847 -21.688 -26.172 1 97.88 122 VAL B O 1
ATOM 3327 N N . LEU B 1 123 ? 1.088 -20 -27.438 1 97.94 123 LEU B N 1
ATOM 3328 C CA . LEU B 1 123 ? -0.269 -20.125 -26.922 1 97.94 123 LEU B CA 1
ATOM 3329 C C . LEU B 1 123 ? -0.867 -21.484 -27.281 1 97.94 123 LEU B C 1
ATOM 3331 O O . LEU B 1 123 ? -1.584 -22.078 -26.484 1 97.94 123 LEU B O 1
ATOM 3335 N N . ASP B 1 124 ? -0.553 -21.922 -28.469 1 98.56 124 ASP B N 1
ATOM 3336 C CA . ASP B 1 124 ? -0.995 -23.25 -28.875 1 98.56 124 ASP B CA 1
ATOM 3337 C C . ASP B 1 124 ? -0.395 -24.328 -27.984 1 98.56 124 ASP B C 1
ATOM 3339 O O . ASP B 1 124 ? -1.093 -25.266 -27.578 1 98.56 124 ASP B O 1
ATOM 3343 N N . ALA B 1 125 ? 0.848 -24.188 -27.734 1 98.38 125 ALA B N 1
ATOM 3344 C CA . ALA B 1 125 ? 1.535 -25.156 -26.875 1 98.38 125 ALA B CA 1
ATOM 3345 C C . ALA B 1 125 ? 0.931 -25.172 -25.469 1 98.38 125 ALA B C 1
ATOM 3347 O O . ALA B 1 125 ? 0.743 -26.234 -24.875 1 98.38 125 ALA B O 1
ATOM 3348 N N . LEU B 1 126 ? 0.647 -24.047 -24.938 1 98.69 126 LEU B N 1
ATOM 3349 C CA . LEU B 1 126 ? 0.016 -23.938 -23.625 1 98.69 126 LEU B CA 1
ATOM 3350 C C . LEU B 1 126 ? -1.361 -24.594 -23.625 1 98.69 126 LEU B C 1
ATOM 3352 O O . LEU B 1 126 ? -1.728 -25.281 -22.672 1 98.69 126 LEU B O 1
ATOM 3356 N N . ALA B 1 127 ? -2.096 -24.359 -24.688 1 98.69 127 ALA B N 1
ATOM 3357 C CA . ALA B 1 127 ? -3.426 -24.953 -24.812 1 98.69 127 ALA B CA 1
ATOM 3358 C C . ALA B 1 127 ? -3.344 -26.469 -24.844 1 98.69 127 ALA B C 1
ATOM 3360 O O . ALA B 1 127 ? -4.195 -27.156 -24.266 1 98.69 127 ALA B O 1
ATOM 3361 N N . GLU B 1 128 ? -2.369 -26.953 -25.5 1 98.56 128 GLU B N 1
ATOM 3362 C CA . GLU B 1 128 ? -2.166 -28.391 -25.547 1 98.56 128 GLU B CA 1
ATOM 3363 C C . GLU B 1 128 ? -1.847 -28.953 -24.156 1 98.56 128 GLU B C 1
ATOM 3365 O O . GLU B 1 128 ? -2.387 -29.984 -23.766 1 98.56 128 GLU B O 1
ATOM 3370 N N . LEU B 1 129 ? -0.996 -28.281 -23.484 1 98.5 129 LEU B N 1
ATOM 3371 C CA . LEU B 1 129 ? -0.67 -28.688 -22.125 1 98.5 129 LEU B CA 1
ATOM 3372 C C . LEU B 1 129 ? -1.909 -28.656 -21.234 1 98.5 129 LEU B C 1
ATOM 3374 O O . LEU B 1 129 ? -2.117 -29.547 -20.422 1 98.5 129 LEU B O 1
ATOM 3378 N N . ALA B 1 130 ? -2.633 -27.609 -21.422 1 98.81 130 ALA B N 1
ATOM 3379 C CA . ALA B 1 130 ? -3.879 -27.453 -20.672 1 98.81 130 ALA B CA 1
ATOM 3380 C C . ALA B 1 130 ? -4.824 -28.609 -20.922 1 98.81 130 ALA B C 1
ATOM 3382 O O . ALA B 1 130 ? -5.434 -29.156 -20 1 98.81 130 ALA B O 1
ATOM 3383 N N . ALA B 1 131 ? -4.965 -28.969 -22.156 1 98.5 131 ALA B N 1
ATOM 3384 C CA . ALA B 1 131 ? -5.84 -30.078 -22.531 1 98.5 131 ALA B CA 1
ATOM 3385 C C . ALA B 1 131 ? -5.402 -31.375 -21.859 1 98.5 131 ALA B C 1
ATOM 3387 O O . ALA B 1 131 ? -6.234 -32.156 -21.391 1 98.5 131 ALA B O 1
ATOM 3388 N N . ALA B 1 132 ? -4.16 -31.578 -21.797 1 98.56 132 ALA B N 1
ATOM 3389 C CA . ALA B 1 132 ? -3.615 -32.781 -21.203 1 98.56 132 ALA B CA 1
ATOM 3390 C C . ALA B 1 132 ? -3.949 -32.875 -19.719 1 98.56 132 ALA B C 1
ATOM 3392 O O . ALA B 1 132 ? -4.43 -33.906 -19.234 1 98.56 132 ALA B O 1
ATOM 3393 N N . VAL B 1 133 ? -3.729 -31.781 -19.016 1 98.75 133 VAL B N 1
ATOM 3394 C CA . VAL B 1 133 ? -3.959 -31.828 -17.578 1 98.75 133 VAL B CA 1
ATOM 3395 C C . VAL B 1 133 ? -5.461 -31.844 -17.297 1 98.75 133 VAL B C 1
ATOM 3397 O O . VAL B 1 133 ? -5.906 -32.438 -16.312 1 98.75 133 VAL B O 1
ATOM 3400 N N . ARG B 1 134 ? -6.195 -31.188 -18.078 1 98.38 134 ARG B N 1
ATOM 3401 C CA . ARG B 1 134 ? -7.648 -31.219 -17.938 1 98.38 134 ARG B CA 1
ATOM 3402 C C . ARG B 1 134 ? -8.164 -32.656 -18.078 1 98.38 134 ARG B C 1
ATOM 3404 O O . ARG B 1 134 ? -9.008 -33.094 -17.297 1 98.38 134 ARG B O 1
ATOM 3411 N N . ALA B 1 135 ? -7.691 -33.344 -19.047 1 98.31 135 ALA B N 1
ATOM 3412 C CA . ALA B 1 135 ? -8.102 -34.719 -19.281 1 98.31 135 ALA B CA 1
ATOM 3413 C C . ALA B 1 135 ? -7.715 -35.625 -18.109 1 98.31 135 ALA B C 1
ATOM 3415 O O . ALA B 1 135 ? -8.492 -36.469 -17.688 1 98.31 135 ALA B O 1
ATOM 3416 N N . GLU B 1 136 ? -6.582 -35.375 -17.625 1 98.5 136 GLU B N 1
ATOM 3417 C CA . GLU B 1 136 ? -6.082 -36.188 -16.516 1 98.5 136 GLU B CA 1
ATOM 3418 C C . GLU B 1 136 ? -6.898 -35.938 -15.25 1 98.5 136 GLU B C 1
ATOM 3420 O O . GLU B 1 136 ? -7.242 -36.875 -14.531 1 98.5 136 GLU B O 1
ATOM 3425 N N . ALA B 1 137 ? -7.145 -34.688 -14.953 1 98.31 137 ALA B N 1
ATOM 3426 C CA . ALA B 1 137 ? -7.883 -34.312 -13.75 1 98.31 137 ALA B CA 1
ATOM 3427 C C . ALA B 1 137 ? -9.336 -34.781 -13.836 1 98.31 137 ALA B C 1
ATOM 3429 O O . ALA B 1 137 ? -9.953 -35.094 -12.812 1 98.31 137 ALA B O 1
ATOM 3430 N N . ALA B 1 138 ? -9.93 -34.719 -15.039 1 98.06 138 ALA B N 1
ATOM 3431 C CA . ALA B 1 138 ? -11.297 -35.156 -15.32 1 98.06 138 ALA B CA 1
ATOM 3432 C C . ALA B 1 138 ? -12.305 -34.406 -14.453 1 98.06 138 ALA B C 1
ATOM 3434 O O . ALA B 1 138 ? -13.203 -35 -13.859 1 98.06 138 ALA B O 1
ATOM 3435 N N . LEU B 1 139 ? -12.117 -33.125 -14.305 1 97.88 139 LEU B N 1
ATOM 3436 C CA . LEU B 1 139 ? -13.016 -32.219 -13.594 1 97.88 139 LEU B CA 1
ATOM 3437 C C . LEU B 1 139 ? -13.531 -31.109 -14.508 1 97.88 139 LEU B C 1
ATOM 3439 O O . LEU B 1 139 ? -12.852 -30.734 -15.469 1 97.88 139 LEU B O 1
ATOM 3443 N N . PRO B 1 140 ? -14.719 -30.672 -14.219 1 97.25 140 PRO B N 1
ATOM 3444 C CA . PRO B 1 140 ? -15.156 -29.484 -14.953 1 97.25 140 PRO B CA 1
ATOM 3445 C C . PRO B 1 140 ? -14.297 -28.25 -14.656 1 97.25 140 PRO B C 1
ATOM 3447 O O . PRO B 1 140 ? -13.906 -28.031 -13.5 1 97.25 140 PRO B O 1
ATOM 3450 N N . ILE B 1 141 ? -13.969 -27.469 -15.648 1 98.12 141 ILE B N 1
ATOM 3451 C CA . ILE B 1 141 ? -13.117 -26.297 -15.484 1 98.12 141 ILE B CA 1
ATOM 3452 C C . ILE B 1 141 ? -13.977 -25.031 -15.406 1 98.12 141 ILE B C 1
ATOM 3454 O O . ILE B 1 141 ? -14.75 -24.75 -16.312 1 98.12 141 ILE B O 1
ATOM 3458 N N . ALA B 1 142 ? -13.828 -24.312 -14.312 1 97.5 142 ALA B N 1
ATOM 3459 C CA . ALA B 1 142 ? -14.594 -23.094 -14.109 1 97.5 142 ALA B CA 1
ATOM 3460 C C . ALA B 1 142 ? -13.953 -21.906 -14.828 1 97.5 142 ALA B C 1
ATOM 3462 O O . ALA B 1 142 ? -14.617 -20.922 -15.125 1 97.5 142 ALA B O 1
ATOM 3463 N N . GLY B 1 143 ? -12.711 -21.953 -15.086 1 98.25 143 GLY B N 1
ATOM 3464 C CA . GLY B 1 143 ? -11.922 -20.906 -15.711 1 98.25 143 GLY B CA 1
ATOM 3465 C C . GLY B 1 143 ? -10.43 -21.172 -15.656 1 98.25 143 GLY B C 1
ATOM 3466 O O . GLY B 1 143 ? -9.992 -22.219 -15.148 1 98.25 143 GLY B O 1
ATOM 3467 N N . ALA B 1 144 ? -9.688 -20.234 -16.219 1 98.62 144 ALA B N 1
ATOM 3468 C CA . ALA B 1 144 ? -8.234 -20.359 -16.25 1 98.62 144 ALA B CA 1
ATOM 3469 C C . ALA B 1 144 ? -7.559 -19.031 -15.906 1 98.62 144 ALA B C 1
ATOM 3471 O O . ALA B 1 144 ? -8.18 -17.969 -15.977 1 98.62 144 ALA B O 1
ATOM 3472 N N . HIS B 1 145 ? -6.383 -19.109 -15.492 1 98.5 145 HIS B N 1
ATOM 3473 C CA . HIS B 1 145 ? -5.539 -17.953 -15.25 1 98.5 145 HIS B CA 1
ATOM 3474 C C . HIS B 1 145 ? -4.105 -18.203 -15.703 1 98.5 145 HIS B C 1
ATOM 3476 O O . HIS B 1 145 ? -3.561 -19.281 -15.469 1 98.5 145 HIS B O 1
ATOM 3482 N N . LEU B 1 146 ? -3.516 -17.203 -16.281 1 98.06 146 LEU B N 1
ATOM 3483 C CA . LEU B 1 146 ? -2.166 -17.312 -16.828 1 98.06 146 LEU B CA 1
ATOM 3484 C C . LEU B 1 146 ? -1.181 -16.484 -16 1 98.06 146 LEU B C 1
ATOM 3486 O O . LEU B 1 146 ? -1.413 -15.305 -15.75 1 98.06 146 LEU B O 1
ATOM 3490 N N . ALA B 1 147 ? -0.134 -17.125 -15.57 1 97.75 147 ALA B N 1
ATOM 3491 C CA . ALA B 1 147 ? 0.994 -16.469 -14.93 1 97.75 147 ALA B CA 1
ATOM 3492 C C . ALA B 1 147 ? 2.068 -16.094 -15.945 1 97.75 147 ALA B C 1
ATOM 3494 O O . ALA B 1 147 ? 2.479 -16.938 -16.75 1 97.75 147 ALA B O 1
ATOM 3495 N N . VAL B 1 148 ? 2.502 -14.883 -15.914 1 96.44 148 VAL B N 1
ATOM 3496 C CA . VAL B 1 148 ? 3.555 -14.453 -16.828 1 96.44 148 VAL B CA 1
ATOM 3497 C C . VAL B 1 148 ? 4.613 -13.656 -16.062 1 96.44 148 VAL B C 1
ATOM 3499 O O . VAL B 1 148 ? 4.305 -13 -15.07 1 96.44 148 VAL B O 1
ATOM 3502 N N . PRO B 1 149 ? 5.852 -13.641 -16.547 1 93.75 149 PRO B N 1
ATOM 3503 C CA . PRO B 1 149 ? 6.941 -12.922 -15.883 1 93.75 149 PRO B CA 1
ATOM 3504 C C . PRO B 1 149 ? 7.066 -11.469 -16.344 1 93.75 149 PRO B C 1
ATOM 3506 O O . PRO B 1 149 ? 8.094 -11.086 -16.922 1 93.75 149 PRO B O 1
ATOM 3509 N N . GLY B 1 150 ? 6.051 -10.664 -15.977 1 92.44 150 GLY B N 1
ATOM 3510 C CA . GLY B 1 150 ? 6.141 -9.281 -16.422 1 92.44 150 GLY B CA 1
ATOM 3511 C C . GLY B 1 150 ? 4.938 -8.445 -16.016 1 92.44 150 GLY B C 1
ATOM 3512 O O . GLY B 1 150 ? 4.238 -8.781 -15.062 1 92.44 150 GLY B O 1
ATOM 3513 N N . ILE B 1 151 ? 4.816 -7.371 -16.734 1 90.88 151 ILE B N 1
ATOM 3514 C CA . ILE B 1 151 ? 3.77 -6.395 -16.453 1 90.88 151 ILE B CA 1
ATOM 3515 C C . ILE B 1 151 ? 2.541 -6.699 -17.312 1 90.88 151 ILE B C 1
ATOM 3517 O O . ILE B 1 151 ? 2.652 -6.887 -18.516 1 90.88 151 ILE B O 1
ATOM 3521 N N . VAL B 1 152 ? 1.431 -6.742 -16.594 1 91.75 152 VAL B N 1
ATOM 3522 C CA . VAL B 1 152 ? 0.215 -7.109 -17.312 1 91.75 152 VAL B CA 1
ATOM 3523 C C . VAL B 1 152 ? -0.858 -6.047 -17.094 1 91.75 152 VAL B C 1
ATOM 3525 O O . VAL B 1 152 ? -0.823 -5.324 -16.094 1 91.75 152 VAL B O 1
ATOM 3528 N N . GLY B 1 153 ? -1.675 -5.871 -18.047 1 83.81 153 GLY B N 1
ATOM 3529 C CA . GLY B 1 153 ? -2.908 -5.117 -17.891 1 83.81 153 GLY B CA 1
ATOM 3530 C C . GLY B 1 153 ? -4.098 -5.984 -17.531 1 83.81 153 GLY B C 1
ATOM 3531 O O . GLY B 1 153 ? -3.951 -6.98 -16.828 1 83.81 153 GLY B O 1
ATOM 3532 N N . GLU B 1 154 ? -5.25 -5.5 -17.875 1 76.81 154 GLU B N 1
ATOM 3533 C CA . GLU B 1 154 ? -6.465 -6.258 -17.594 1 76.81 154 GLU B CA 1
ATOM 3534 C C . GLU B 1 154 ? -6.488 -7.57 -18.375 1 76.81 154 GLU B C 1
ATOM 3536 O O . GLU B 1 154 ? -6.836 -8.617 -17.828 1 76.81 154 GLU B O 1
ATOM 3541 N N . SER B 1 155 ? -6.105 -7.508 -19.609 1 76.19 155 SER B N 1
ATOM 3542 C CA . SER B 1 155 ? -6.164 -8.727 -20.422 1 76.19 155 SER B CA 1
ATOM 3543 C C . SER B 1 155 ? -4.891 -8.906 -21.234 1 76.19 155 SER B C 1
ATOM 3545 O O . SER B 1 155 ? -4.594 -10.016 -21.688 1 76.19 155 SER B O 1
ATOM 3547 N N . ALA B 1 156 ? -4.164 -7.805 -21.281 1 83 156 ALA B N 1
ATOM 3548 C CA . ALA B 1 156 ? -3.043 -7.852 -22.219 1 83 156 ALA B CA 1
ATOM 3549 C C . ALA B 1 156 ? -1.71 -7.758 -21.484 1 83 156 ALA B C 1
ATOM 3551 O O . ALA B 1 156 ? -1.639 -7.203 -20.375 1 83 156 ALA B O 1
ATOM 3552 N N . ILE B 1 157 ? -0.795 -8.383 -22.156 1 85.31 157 ILE B N 1
ATOM 3553 C CA . ILE B 1 157 ? 0.583 -8.258 -21.688 1 85.31 157 ILE B CA 1
ATOM 3554 C C . ILE B 1 157 ? 1.132 -6.887 -22.062 1 85.31 157 ILE B C 1
ATOM 3556 O O . ILE B 1 157 ? 1.079 -6.488 -23.234 1 85.31 157 ILE B O 1
ATOM 3560 N N . VAL B 1 158 ? 1.583 -6.211 -21.109 1 85.44 158 VAL B N 1
ATOM 3561 C CA . VAL B 1 158 ? 2.203 -4.91 -21.359 1 85.44 158 VAL B CA 1
ATOM 3562 C C . VAL B 1 158 ? 3.674 -5.102 -21.719 1 85.44 158 VAL B C 1
ATOM 3564 O O . VAL B 1 158 ? 4.145 -4.574 -22.734 1 85.44 158 VAL B O 1
ATOM 3567 N N . ARG B 1 159 ? 4.301 -5.906 -20.938 1 87.31 159 ARG B N 1
ATOM 3568 C CA . ARG B 1 159 ? 5.723 -6.129 -21.188 1 87.31 159 ARG B CA 1
ATOM 3569 C C . ARG B 1 159 ? 6.211 -7.387 -20.469 1 87.31 159 ARG B C 1
ATOM 3571 O O . ARG B 1 159 ? 5.867 -7.617 -19.312 1 87.31 159 ARG B O 1
ATOM 3578 N N . LEU B 1 160 ? 6.891 -8.164 -21.266 1 88.81 160 LEU B N 1
ATOM 3579 C CA . LEU B 1 160 ? 7.707 -9.242 -20.719 1 88.81 160 LEU B CA 1
ATOM 3580 C C . LEU B 1 160 ? 9.188 -9 -21.016 1 88.81 160 LEU B C 1
ATOM 3582 O O . LEU B 1 160 ? 9.648 -9.25 -22.125 1 88.81 160 LEU B O 1
ATOM 3586 N N . PRO B 1 161 ? 9.914 -8.578 -20.016 1 80.81 161 PRO B N 1
ATOM 3587 C CA . PRO B 1 161 ? 11.273 -8.086 -20.266 1 80.81 161 PRO B CA 1
ATOM 3588 C C . PRO B 1 161 ? 12.141 -9.109 -20.984 1 80.81 161 PRO B C 1
ATOM 3590 O O . PRO B 1 161 ? 12.953 -8.742 -21.844 1 80.81 161 PRO B O 1
ATOM 3593 N N . ASN B 1 162 ? 11.969 -10.383 -20.734 1 82.56 162 ASN B N 1
ATOM 3594 C CA . ASN B 1 162 ? 12.812 -11.406 -21.344 1 82.56 162 ASN B CA 1
ATOM 3595 C C . ASN B 1 162 ? 12.125 -12.078 -22.516 1 82.56 162 ASN B C 1
ATOM 3597 O O . ASN B 1 162 ? 12.672 -13.016 -23.109 1 82.56 162 ASN B O 1
ATOM 3601 N N . LEU B 1 163 ? 10.938 -11.625 -22.859 1 89 163 LEU B N 1
ATOM 3602 C CA . LEU B 1 163 ? 10.133 -12.125 -23.969 1 89 163 LEU B CA 1
ATOM 3603 C C . LEU B 1 163 ? 9.531 -10.977 -24.766 1 89 163 LEU B C 1
ATOM 3605 O O . LEU B 1 163 ? 8.328 -10.734 -24.703 1 89 163 LEU B O 1
ATOM 3609 N N . SER B 1 164 ? 10.352 -10.375 -25.578 1 86.31 164 SER B N 1
ATOM 3610 C CA . SER B 1 164 ? 10.055 -9.07 -26.156 1 86.31 164 SER B CA 1
ATOM 3611 C C . SER B 1 164 ? 8.93 -9.164 -27.188 1 86.31 164 SER B C 1
ATOM 3613 O O . SER B 1 164 ? 8.227 -8.18 -27.438 1 86.31 164 SER B O 1
ATOM 3615 N N . ARG B 1 165 ? 8.648 -10.367 -27.688 1 91.19 165 ARG B N 1
ATOM 3616 C CA . ARG B 1 165 ? 7.656 -10.508 -28.75 1 91.19 165 ARG B CA 1
ATOM 3617 C C . ARG B 1 165 ? 6.242 -10.492 -28.188 1 91.19 165 ARG B C 1
ATOM 3619 O O . ARG B 1 165 ? 5.266 -10.492 -28.938 1 91.19 165 ARG B O 1
ATOM 3626 N N . TRP B 1 166 ? 6.184 -10.367 -26.953 1 93.69 166 TRP B N 1
ATOM 3627 C CA . TRP B 1 166 ? 4.883 -10.547 -26.312 1 93.69 166 TRP B CA 1
ATOM 3628 C C . TRP B 1 166 ? 4.234 -9.195 -26.016 1 93.69 166 TRP B C 1
ATOM 3630 O O . TRP B 1 166 ? 3.08 -9.141 -25.578 1 93.69 166 TRP B O 1
ATOM 3640 N N . ALA B 1 167 ? 4.941 -8.094 -26.219 1 90.31 167 ALA B N 1
ATOM 3641 C CA . ALA B 1 167 ? 4.387 -6.766 -25.938 1 90.31 167 ALA B CA 1
ATOM 3642 C C . ALA B 1 167 ? 3.125 -6.516 -26.75 1 90.31 167 ALA B C 1
ATOM 3644 O O . ALA B 1 167 ? 3.129 -6.664 -27.969 1 90.31 167 ALA B O 1
ATOM 3645 N N . GLY B 1 168 ? 2.018 -6.27 -26.016 1 91.56 168 GLY B N 1
ATOM 3646 C CA . GLY B 1 168 ? 0.767 -5.941 -26.688 1 91.56 168 GLY B CA 1
ATOM 3647 C C . GLY B 1 168 ? -0.07 -7.164 -27.016 1 91.56 168 GLY B C 1
ATOM 3648 O O . GLY B 1 168 ? -1.207 -7.035 -27.484 1 91.56 168 GLY B O 1
ATOM 3649 N N . VAL B 1 169 ? 0.423 -8.344 -26.766 1 94.5 169 VAL B N 1
ATOM 3650 C CA . VAL B 1 169 ? -0.277 -9.578 -27.109 1 94.5 169 VAL B CA 1
ATOM 3651 C C . VAL B 1 169 ? -1.418 -9.812 -26.109 1 94.5 169 VAL B C 1
ATOM 3653 O O . VAL B 1 169 ? -1.226 -9.719 -24.906 1 94.5 169 VAL B O 1
ATOM 3656 N N . ASP B 1 170 ? -2.6 -10.039 -26.641 1 95.81 170 ASP B N 1
ATOM 3657 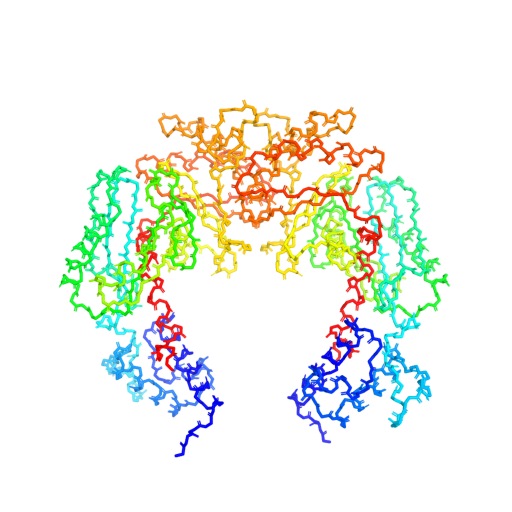C CA . ASP B 1 170 ? -3.736 -10.43 -25.812 1 95.81 170 ASP B CA 1
ATOM 3658 C C . ASP B 1 170 ? -3.693 -11.922 -25.484 1 95.81 170 ASP B C 1
ATOM 3660 O O . ASP B 1 170 ? -4.477 -12.703 -26.031 1 95.81 170 ASP B O 1
ATOM 3664 N N . ALA B 1 171 ? -2.828 -12.289 -24.609 1 96.25 171 ALA B N 1
ATOM 3665 C CA . ALA B 1 171 ? -2.58 -13.688 -24.266 1 96.25 171 ALA B CA 1
ATOM 3666 C C . ALA B 1 171 ? -3.801 -14.312 -23.609 1 96.25 171 ALA B C 1
ATOM 3668 O O . ALA B 1 171 ? -4.156 -15.461 -23.906 1 96.25 171 ALA B O 1
ATOM 3669 N N . ALA B 1 172 ? -4.41 -13.609 -22.734 1 96.81 172 ALA B N 1
ATOM 3670 C CA . ALA B 1 172 ? -5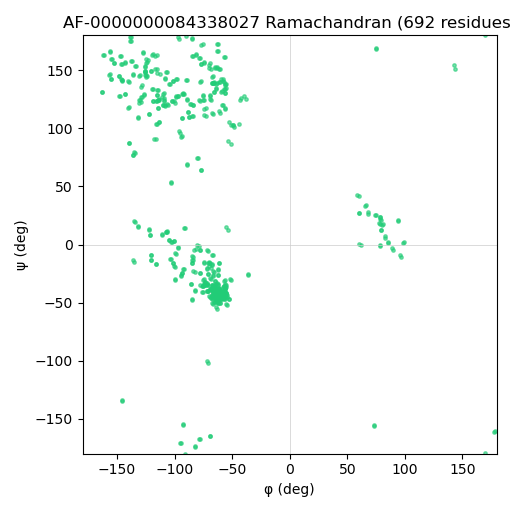.586 -14.133 -22.047 1 96.81 172 ALA B CA 1
ATOM 3671 C C . ALA B 1 172 ? -6.715 -14.414 -23.031 1 96.81 172 ALA B C 1
ATOM 3673 O O . ALA B 1 172 ? -7.324 -15.492 -23 1 96.81 172 ALA B O 1
ATOM 3674 N N . GLY B 1 173 ? -7 -13.453 -23.844 1 96.38 173 GLY B N 1
ATOM 3675 C CA . GLY B 1 173 ? -8.016 -13.656 -24.875 1 96.38 173 GLY B CA 1
ATOM 3676 C C . GLY B 1 173 ? -7.699 -14.805 -25.812 1 96.38 173 GLY B C 1
ATOM 3677 O O . GLY B 1 173 ? -8.578 -15.609 -26.141 1 96.38 173 GLY B O 1
ATOM 3678 N N . GLY B 1 174 ? -6.457 -14.836 -26.234 1 96.88 174 GLY B N 1
ATOM 3679 C CA . GLY B 1 174 ? -6.027 -15.938 -27.094 1 96.88 174 GLY B CA 1
ATOM 3680 C C . GLY B 1 174 ? -6.223 -17.297 -26.453 1 96.88 174 GLY B C 1
ATOM 3681 O O . GLY B 1 174 ? -6.648 -18.25 -27.125 1 96.88 174 GLY B O 1
ATOM 3682 N N . LEU B 1 175 ? -5.895 -17.375 -25.219 1 97.81 175 LEU B N 1
ATOM 3683 C CA . LEU B 1 175 ? -6.059 -18.641 -24.516 1 97.81 175 LEU B CA 1
ATOM 3684 C C . LEU B 1 175 ? -7.535 -18.938 -24.281 1 97.81 175 LEU B C 1
ATOM 3686 O O . LEU B 1 175 ? -7.961 -20.094 -24.359 1 97.81 175 LEU B O 1
ATOM 3690 N N . ALA B 1 176 ? -8.289 -17.922 -23.938 1 97.81 176 ALA B N 1
ATOM 3691 C CA . ALA B 1 176 ? -9.719 -18.109 -23.734 1 97.81 176 ALA B CA 1
ATOM 3692 C C . ALA B 1 176 ? -10.367 -18.75 -24.969 1 97.81 176 ALA B C 1
ATOM 3694 O O . ALA B 1 176 ? -11.188 -19.656 -24.844 1 97.81 176 ALA B O 1
ATOM 3695 N N . ALA B 1 177 ? -9.992 -18.281 -26.094 1 97.62 177 ALA B N 1
ATOM 3696 C CA . ALA B 1 177 ? -10.531 -18.797 -27.359 1 97.62 177 ALA B CA 1
ATOM 3697 C C . ALA B 1 177 ? -10.148 -20.266 -27.562 1 97.62 177 ALA B C 1
ATOM 3699 O O . ALA B 1 177 ? -10.953 -21.062 -28.047 1 97.62 177 ALA B O 1
ATOM 3700 N N . ARG B 1 178 ? -8.984 -20.609 -27.203 1 98.06 178 ARG B N 1
ATOM 3701 C CA . ARG B 1 178 ? -8.461 -21.953 -27.422 1 98.06 178 ARG B CA 1
ATOM 3702 C C . ARG B 1 178 ? -9.031 -22.922 -26.391 1 98.06 178 ARG B C 1
ATOM 3704 O O . ARG B 1 178 ? -9.258 -24.094 -26.703 1 98.06 178 ARG B O 1
ATOM 3711 N N . LEU B 1 179 ? -9.234 -22.438 -25.219 1 98.19 179 LEU B N 1
ATOM 3712 C CA . LEU B 1 179 ? -9.602 -23.297 -24.094 1 98.19 179 LEU B CA 1
ATOM 3713 C C . LEU B 1 179 ? -11.117 -23.375 -23.938 1 98.19 179 LEU B C 1
ATOM 3715 O O . LEU B 1 179 ? -11.633 -24.281 -23.281 1 98.19 179 LEU B O 1
ATOM 3719 N N . GLY B 1 180 ? -11.828 -22.375 -24.406 1 97.38 180 GLY B N 1
ATOM 3720 C CA . GLY B 1 180 ? -13.281 -22.328 -24.297 1 97.38 180 GLY B CA 1
ATOM 3721 C C . GLY B 1 180 ? -13.758 -21.922 -22.906 1 97.38 180 GLY B C 1
ATOM 3722 O O . GLY B 1 180 ? -14.812 -22.359 -22.453 1 97.38 180 GLY B O 1
ATOM 3723 N N . CYS B 1 181 ? -12.977 -21.266 -22.188 1 96.62 181 CYS B N 1
ATOM 3724 C CA . CYS B 1 181 ? -13.352 -20.766 -20.875 1 96.62 181 CYS B CA 1
ATOM 3725 C C . CYS B 1 181 ? -12.695 -19.422 -20.578 1 96.62 181 CYS B C 1
ATOM 3727 O O . CYS B 1 181 ? -11.719 -19.047 -21.234 1 96.62 181 CYS B O 1
ATOM 3729 N N . ALA B 1 182 ? -13.336 -18.656 -19.688 1 96.44 182 ALA B N 1
ATOM 3730 C CA . ALA B 1 182 ? -12.781 -17.359 -19.297 1 96.44 182 ALA B CA 1
ATOM 3731 C C . ALA B 1 182 ? -11.352 -17.531 -18.766 1 96.44 182 ALA B C 1
ATOM 3733 O O . ALA B 1 182 ? -11.062 -18.453 -18.016 1 96.44 182 ALA B O 1
ATOM 3734 N N . THR B 1 183 ? -10.477 -16.672 -19.234 1 97.62 183 THR B N 1
ATOM 3735 C CA . THR B 1 183 ? -9.07 -16.75 -18.859 1 97.62 183 THR B CA 1
ATOM 3736 C C . THR B 1 183 ? -8.547 -15.391 -18.406 1 97.62 183 THR B C 1
ATOM 3738 O O . THR B 1 183 ? -8.711 -14.391 -19.109 1 97.62 183 THR B O 1
ATOM 3741 N N . GL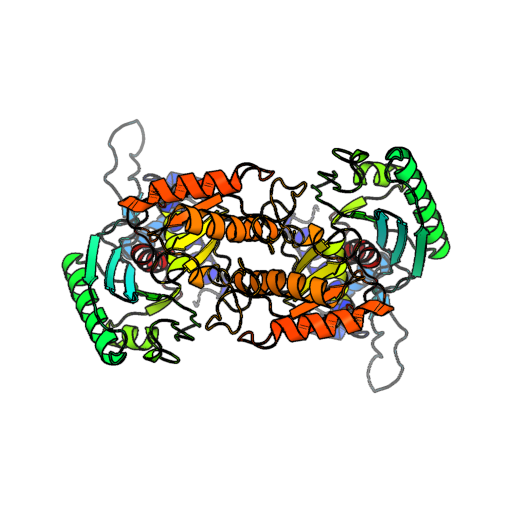Y B 1 184 ? -8.047 -15.344 -17.188 1 97.25 184 GLY B N 1
ATOM 3742 C CA . GLY B 1 184 ? -7.375 -14.156 -16.703 1 97.25 184 GLY B CA 1
ATOM 3743 C C . GLY B 1 184 ? -5.863 -14.219 -16.828 1 97.25 184 GLY B C 1
ATOM 3744 O O . GLY B 1 184 ? -5.316 -15.234 -17.266 1 97.25 184 GLY B O 1
ATOM 3745 N N . ILE B 1 185 ? -5.172 -13.156 -16.438 1 97.25 185 ILE B N 1
ATOM 3746 C CA . ILE B 1 185 ? -3.719 -13.062 -16.531 1 97.25 185 ILE B CA 1
ATOM 3747 C C . ILE B 1 185 ? -3.176 -12.242 -15.367 1 97.25 185 ILE B C 1
ATOM 3749 O O . ILE B 1 185 ? -3.814 -11.289 -14.922 1 97.25 185 ILE B O 1
ATOM 3753 N N . ALA B 1 186 ? -2.049 -12.633 -14.844 1 96.69 186 ALA B N 1
ATOM 3754 C CA . ALA B 1 186 ? -1.4 -11.891 -13.758 1 96.69 186 ALA B CA 1
ATOM 3755 C C . ALA B 1 186 ? 0.098 -12.18 -13.727 1 96.69 186 ALA B C 1
ATOM 3757 O O . ALA B 1 186 ? 0.582 -13.086 -14.406 1 96.69 186 ALA B O 1
ATOM 3758 N N . ASN B 1 187 ? 0.799 -11.383 -13.008 1 96.31 187 ASN B N 1
ATOM 3759 C CA . ASN B 1 187 ? 2.232 -11.539 -12.789 1 96.31 187 ASN B CA 1
ATOM 3760 C C . ASN B 1 187 ? 2.539 -12.789 -11.961 1 96.31 187 ASN B C 1
ATOM 3762 O O . ASN B 1 187 ? 1.841 -13.078 -10.984 1 96.31 187 ASN B O 1
ATOM 3766 N N . GLU B 1 188 ? 3.551 -13.461 -12.336 1 96.75 188 GLU B N 1
ATOM 3767 C CA . GLU B 1 188 ? 3.887 -14.734 -11.711 1 96.75 188 GLU B CA 1
ATOM 3768 C C . GLU B 1 188 ? 4.254 -14.539 -10.242 1 96.75 188 GLU B C 1
ATOM 3770 O O . GLU B 1 188 ? 3.914 -15.367 -9.391 1 96.75 188 GLU B O 1
ATOM 3775 N N . ALA B 1 189 ? 4.984 -13.461 -9.906 1 97.12 189 ALA B N 1
ATOM 3776 C CA . ALA B 1 189 ? 5.352 -13.219 -8.516 1 97.12 189 ALA B CA 1
ATOM 3777 C C . ALA B 1 189 ? 4.113 -12.953 -7.664 1 97.12 189 ALA B C 1
ATOM 3779 O O . ALA B 1 189 ? 4.027 -13.406 -6.52 1 97.12 189 ALA B O 1
ATOM 3780 N N . ASP B 1 190 ? 3.197 -12.227 -8.211 1 97.56 190 ASP B N 1
ATOM 3781 C CA . ASP B 1 190 ? 1.933 -11.977 -7.523 1 97.56 190 ASP B CA 1
ATOM 3782 C C . ASP B 1 190 ? 1.189 -13.281 -7.25 1 97.56 190 ASP B C 1
ATOM 3784 O O . ASP B 1 190 ? 0.711 -13.508 -6.137 1 97.56 190 ASP B O 1
ATOM 3788 N N . LEU B 1 191 ? 1.121 -14.102 -8.234 1 97.88 191 LEU B N 1
ATOM 3789 C CA . LEU B 1 191 ? 0.395 -15.359 -8.094 1 97.88 191 LEU B CA 1
ATOM 3790 C C . LEU B 1 191 ? 1.105 -16.297 -7.121 1 97.88 191 LEU B C 1
ATOM 3792 O O . LEU B 1 191 ? 0.457 -17.031 -6.375 1 97.88 191 LEU B O 1
ATOM 3796 N N . ALA B 1 192 ? 2.414 -16.281 -7.164 1 97.75 192 ALA B N 1
ATOM 3797 C CA . ALA B 1 192 ? 3.168 -17.062 -6.195 1 97.75 192 ALA B CA 1
ATOM 3798 C C . ALA B 1 192 ? 2.922 -16.578 -4.773 1 97.75 192 ALA B C 1
ATOM 3800 O O . ALA B 1 192 ? 2.795 -17.375 -3.844 1 97.75 192 ALA B O 1
ATOM 3801 N N . ALA B 1 193 ? 2.887 -15.297 -4.594 1 98.19 193 ALA B N 1
ATOM 3802 C CA . ALA B 1 193 ? 2.572 -14.727 -3.285 1 98.19 193 ALA B CA 1
ATOM 3803 C C . ALA B 1 193 ? 1.193 -15.18 -2.807 1 98.19 193 ALA B C 1
ATOM 3805 O O . ALA B 1 193 ? 1.018 -15.523 -1.638 1 98.19 193 ALA B O 1
ATOM 3806 N N . LEU B 1 194 ? 0.269 -15.172 -3.693 1 97.62 194 LEU B N 1
ATOM 3807 C CA . LEU B 1 194 ? -1.078 -15.617 -3.348 1 97.62 194 LEU B CA 1
ATOM 3808 C C . LEU B 1 194 ? -1.083 -17.094 -2.957 1 97.62 194 LEU B C 1
ATOM 3810 O O . LEU B 1 194 ? -1.764 -17.484 -2.006 1 97.62 194 LEU B O 1
ATOM 3814 N N . ALA B 1 195 ? -0.342 -17.875 -3.699 1 97.44 195 ALA B N 1
ATOM 3815 C CA . ALA B 1 195 ? -0.228 -19.281 -3.336 1 97.44 195 ALA B CA 1
ATOM 3816 C C . ALA B 1 195 ? 0.327 -19.438 -1.923 1 97.44 195 ALA B C 1
ATOM 3818 O O . ALA B 1 195 ? -0.173 -20.25 -1.142 1 97.44 195 ALA B O 1
ATOM 3819 N N . GLU B 1 196 ? 1.374 -18.641 -1.645 1 97.12 196 GLU B N 1
ATOM 3820 C CA . GLU B 1 196 ? 1.947 -18.672 -0.302 1 97.12 196 GLU B CA 1
ATOM 3821 C C . GLU B 1 196 ? 0.911 -18.281 0.747 1 97.12 196 GLU B C 1
ATOM 3823 O O . GLU B 1 196 ? 0.837 -18.891 1.814 1 97.12 196 GLU B O 1
ATOM 3828 N N . LEU B 1 197 ? 0.15 -17.266 0.434 1 96.44 197 LEU B N 1
ATOM 3829 C CA . LEU B 1 197 ? -0.888 -16.781 1.337 1 96.44 197 LEU B CA 1
ATOM 3830 C C . LEU B 1 197 ? -1.927 -17.859 1.604 1 96.44 197 LEU B C 1
ATOM 3832 O O . LEU B 1 197 ? -2.33 -18.078 2.75 1 96.44 197 LEU B O 1
ATOM 3836 N N . TRP B 1 198 ? -2.309 -18.547 0.576 1 94.56 198 TRP B N 1
ATOM 3837 C CA . TRP B 1 198 ? -3.453 -19.453 0.652 1 94.56 198 TRP B CA 1
ATOM 3838 C C . TRP B 1 198 ? -3.031 -20.812 1.166 1 94.56 198 TRP B C 1
ATOM 3840 O O . TRP B 1 198 ? -3.805 -21.5 1.84 1 94.56 198 TRP B O 1
ATOM 3850 N N . PHE B 1 199 ? -1.851 -21.234 0.83 1 93.75 199 PHE B N 1
ATOM 3851 C CA . PHE B 1 199 ? -1.495 -22.609 1.091 1 93.75 199 PHE B CA 1
ATOM 3852 C C . PHE B 1 199 ? -0.277 -22.703 2.002 1 93.75 199 PHE B C 1
ATOM 3854 O O . PHE B 1 199 ? 0.035 -23.766 2.531 1 93.75 199 PHE B O 1
ATOM 3861 N N . GLY B 1 200 ? 0.32 -21.578 2.102 1 90.44 200 GLY B N 1
ATOM 3862 C CA . GLY B 1 200 ? 1.5 -21.578 2.951 1 90.44 200 GLY B CA 1
ATOM 3863 C C . GLY B 1 200 ? 1.189 -21.25 4.402 1 90.44 200 GLY B C 1
ATOM 3864 O O . GLY B 1 200 ? 0.027 -21.266 4.809 1 90.44 200 GLY B O 1
ATOM 3865 N N . ARG B 1 201 ? 2.133 -21.219 5.305 1 86.12 201 ARG B N 1
ATOM 3866 C CA . ARG B 1 201 ? 2.043 -20.766 6.691 1 86.12 201 ARG B CA 1
ATOM 3867 C C . ARG B 1 201 ? 2.652 -19.391 6.863 1 86.12 201 ARG B C 1
ATOM 3869 O O . ARG B 1 201 ? 3.545 -19.188 7.688 1 86.12 201 ARG B O 1
ATOM 3876 N N . THR B 1 202 ? 2.131 -18.484 5.996 1 90.81 202 THR B N 1
ATOM 3877 C CA . THR B 1 202 ? 2.674 -17.125 5.977 1 90.81 202 THR B CA 1
ATOM 3878 C C . THR B 1 202 ? 1.681 -16.141 6.578 1 90.81 202 THR B C 1
ATOM 3880 O O . THR B 1 202 ? 0.467 -16.297 6.434 1 90.81 202 THR B O 1
ATOM 3883 N N . PRO B 1 203 ? 2.154 -15.156 7.301 1 94 203 PRO B N 1
ATOM 3884 C CA . PRO B 1 203 ? 1.268 -14.133 7.859 1 94 203 PRO B CA 1
ATOM 3885 C C . PRO B 1 203 ? 0.553 -13.32 6.781 1 94 203 PRO B C 1
ATOM 3887 O O . PRO B 1 203 ? 0.833 -13.484 5.594 1 94 203 PRO B O 1
ATOM 3890 N N . ALA B 1 204 ? -0.372 -12.484 7.219 1 96.81 204 ALA B N 1
ATOM 3891 C CA . ALA B 1 204 ? -1.215 -11.703 6.32 1 96.81 204 ALA B CA 1
ATOM 3892 C C . ALA B 1 204 ? -0.429 -10.555 5.695 1 96.81 204 ALA B C 1
ATOM 3894 O O . ALA B 1 204 ? -0.892 -9.93 4.742 1 96.81 204 ALA B O 1
ATOM 3895 N N . ASP B 1 205 ? 0.719 -10.25 6.254 1 98.31 205 ASP B N 1
ATOM 3896 C CA . ASP B 1 205 ? 1.597 -9.211 5.719 1 98.31 205 ASP B CA 1
ATOM 3897 C C . ASP B 1 205 ? 2.98 -9.781 5.398 1 98.31 205 ASP B C 1
ATOM 3899 O O . ASP B 1 205 ? 3.721 -10.172 6.305 1 98.31 205 ASP B O 1
ATOM 3903 N N . PHE B 1 206 ? 3.303 -9.828 4.109 1 98.38 206 PHE B N 1
ATOM 3904 C CA . PHE B 1 206 ? 4.617 -10.336 3.734 1 98.38 206 PHE B CA 1
ATOM 3905 C C . PHE B 1 206 ? 4.977 -9.914 2.314 1 98.38 206 PHE B C 1
ATOM 3907 O O . PHE B 1 206 ? 4.125 -9.406 1.577 1 98.38 206 PHE B O 1
ATOM 3914 N N . LEU B 1 207 ? 6.246 -10.016 2.035 1 98.69 207 LEU B N 1
ATOM 3915 C CA . LEU B 1 207 ? 6.781 -9.82 0.691 1 98.69 207 LEU B CA 1
ATOM 3916 C C . LEU B 1 207 ? 7.363 -11.117 0.143 1 98.69 207 LEU B C 1
ATOM 3918 O O . LEU B 1 207 ? 8.227 -11.734 0.774 1 98.69 207 LEU B O 1
ATOM 3922 N N . TYR B 1 208 ? 6.797 -11.602 -0.919 1 98.56 208 TYR B N 1
ATOM 3923 C CA . TYR B 1 208 ? 7.352 -12.742 -1.646 1 98.56 208 TYR B CA 1
ATOM 3924 C C . TYR B 1 208 ? 8.352 -12.281 -2.701 1 98.56 208 TYR B C 1
ATOM 3926 O O . TYR B 1 208 ? 7.977 -11.609 -3.668 1 98.56 208 TYR B O 1
ATOM 3934 N N . ALA B 1 209 ? 9.578 -12.594 -2.553 1 98.44 209 ALA B N 1
ATOM 3935 C CA . ALA B 1 209 ? 10.617 -12.289 -3.535 1 98.44 209 ALA B CA 1
ATOM 3936 C C . ALA B 1 209 ? 10.82 -13.461 -4.492 1 98.44 209 ALA B C 1
ATOM 3938 O O . ALA B 1 209 ? 11.32 -14.516 -4.094 1 98.44 209 ALA B O 1
ATOM 3939 N N . SER B 1 210 ? 10.391 -13.258 -5.691 1 96.62 210 SER B N 1
ATOM 3940 C CA . SER B 1 210 ? 10.609 -14.25 -6.738 1 96.62 210 SER B CA 1
ATOM 3941 C C . SER B 1 210 ? 11.977 -14.078 -7.387 1 96.62 210 SER B C 1
ATOM 3943 O O . SER B 1 210 ? 12.211 -13.109 -8.117 1 96.62 210 SER B O 1
ATOM 3945 N N . ILE B 1 211 ? 12.844 -15.023 -7.141 1 95.12 211 ILE B N 1
ATOM 3946 C CA . ILE B 1 211 ? 14.219 -14.922 -7.613 1 95.12 211 ILE B CA 1
ATOM 3947 C C . ILE B 1 211 ? 14.492 -16 -8.656 1 95.12 211 ILE B C 1
ATOM 3949 O O . ILE B 1 211 ? 14.586 -17.188 -8.32 1 95.12 211 ILE B O 1
ATOM 3953 N N . GLY B 1 212 ? 14.578 -15.719 -9.875 1 87.69 212 GLY B N 1
ATOM 3954 C CA . GLY B 1 212 ? 14.891 -16.578 -11.008 1 87.69 212 GLY B CA 1
ATOM 3955 C C . GLY B 1 212 ? 15.68 -15.883 -12.094 1 87.69 212 GLY B C 1
ATOM 3956 O O . GLY B 1 212 ? 16.703 -15.25 -11.82 1 87.69 212 GLY B O 1
ATOM 3957 N N . ILE B 1 213 ? 15.305 -16.062 -13.375 1 80.5 213 ILE B N 1
ATOM 3958 C CA . ILE B 1 213 ? 15.93 -15.328 -14.469 1 80.5 213 ILE B CA 1
ATOM 3959 C C . ILE B 1 213 ? 15.672 -13.828 -14.312 1 80.5 213 ILE B C 1
ATOM 3961 O O . ILE B 1 213 ? 16.562 -13.016 -14.539 1 80.5 213 ILE B O 1
ATOM 3965 N N . GLY B 1 214 ? 14.578 -13.461 -13.789 1 86.81 214 GLY B N 1
ATOM 3966 C CA . GLY B 1 214 ? 14.234 -12.133 -13.32 1 86.81 214 GLY B CA 1
ATOM 3967 C C . GLY B 1 214 ? 13.906 -12.086 -11.836 1 86.81 214 GLY B C 1
ATOM 3968 O O . GLY B 1 214 ? 13.781 -13.125 -11.195 1 86.81 214 GLY B O 1
ATOM 3969 N N . ILE B 1 215 ? 13.93 -10.883 -11.305 1 94.56 215 ILE B N 1
ATOM 3970 C CA . ILE B 1 215 ? 13.594 -10.734 -9.898 1 94.56 215 ILE B CA 1
ATOM 3971 C C . ILE B 1 215 ? 12.367 -9.828 -9.758 1 94.56 215 ILE B C 1
ATOM 3973 O O . ILE B 1 215 ? 12.344 -8.719 -10.305 1 94.56 215 ILE B O 1
ATOM 3977 N N . GLY B 1 216 ? 11.328 -10.289 -9.133 1 95.94 216 GLY B N 1
ATOM 3978 C CA . GLY B 1 216 ? 10.125 -9.547 -8.797 1 95.94 216 GLY B CA 1
ATOM 3979 C C . GLY B 1 216 ? 9.602 -9.852 -7.406 1 95.94 216 GLY B C 1
ATOM 3980 O O . GLY B 1 216 ? 10.203 -10.641 -6.676 1 95.94 216 GLY B O 1
ATOM 3981 N N . ALA B 1 217 ? 8.547 -9.18 -7.078 1 98.12 217 ALA B N 1
ATOM 3982 C CA . ALA B 1 217 ? 7.977 -9.445 -5.762 1 98.12 217 ALA B CA 1
ATOM 3983 C C . ALA B 1 217 ? 6.453 -9.328 -5.793 1 98.12 217 ALA B C 1
ATOM 3985 O O . ALA B 1 217 ? 5.898 -8.539 -6.555 1 98.12 217 ALA B O 1
ATOM 3986 N N . GLY B 1 218 ? 5.828 -10.172 -5.109 1 98.44 218 GLY B N 1
ATOM 3987 C CA . GLY B 1 218 ? 4.449 -10 -4.688 1 98.44 218 GLY B CA 1
ATOM 3988 C C . GLY B 1 218 ? 4.32 -9.5 -3.26 1 98.44 218 GLY B C 1
ATOM 3989 O O . GLY B 1 218 ? 4.922 -10.062 -2.342 1 98.44 218 GLY B O 1
ATOM 3990 N N . VAL B 1 219 ? 3.58 -8.438 -3.096 1 98.62 219 VAL B N 1
ATOM 3991 C CA . VAL B 1 219 ? 3.418 -7.84 -1.775 1 98.62 219 VAL B CA 1
ATOM 3992 C C . VAL B 1 219 ? 1.997 -8.078 -1.271 1 98.62 219 VAL B C 1
ATOM 3994 O O . VAL B 1 219 ? 1.026 -7.77 -1.968 1 98.62 219 VAL B O 1
ATOM 3997 N N . VAL B 1 220 ? 1.933 -8.68 -0.115 1 98.5 220 VAL B N 1
ATOM 3998 C CA . VAL B 1 220 ? 0.64 -8.93 0.513 1 98.5 220 VAL B CA 1
ATOM 3999 C C . VAL B 1 220 ? 0.524 -8.117 1.801 1 98.5 220 VAL B C 1
ATOM 4001 O O . VAL B 1 220 ? 1.396 -8.195 2.67 1 98.5 220 VAL B O 1
ATOM 4004 N N . ILE B 1 221 ? -0.46 -7.355 1.878 1 98 221 ILE B N 1
ATOM 4005 C CA . ILE B 1 221 ? -0.764 -6.539 3.047 1 98 221 ILE B CA 1
ATOM 4006 C C . ILE B 1 221 ? -2.215 -6.762 3.471 1 98 221 ILE B C 1
ATOM 4008 O O . ILE B 1 221 ? -3.131 -6.625 2.658 1 98 221 ILE B O 1
ATOM 4012 N N . GLY B 1 222 ? -2.432 -7.09 4.719 1 96.69 222 GLY B N 1
ATOM 4013 C CA . GLY B 1 222 ? -3.777 -7.379 5.188 1 96.69 222 GLY B CA 1
ATOM 4014 C C . GLY B 1 222 ? -4.426 -8.547 4.469 1 96.69 222 GLY B C 1
ATOM 4015 O O . GLY B 1 222 ? -5.633 -8.539 4.223 1 96.69 222 GLY B O 1
ATOM 4016 N N . GLY B 1 223 ? -3.631 -9.375 4.023 1 96.88 223 GLY B N 1
ATOM 4017 C CA . GLY B 1 223 ? -4.133 -10.562 3.344 1 96.88 223 GLY B CA 1
ATOM 4018 C C . GLY B 1 223 ? -4.555 -10.289 1.912 1 96.88 223 GLY B C 1
ATOM 4019 O O . GLY B 1 223 ? -5.254 -11.102 1.304 1 96.88 223 GLY B O 1
ATOM 4020 N N . GLU B 1 224 ? -4.199 -9.172 1.42 1 96.69 224 GLU B N 1
ATOM 4021 C CA . GLU B 1 224 ? -4.531 -8.812 0.045 1 96.69 224 GLU B CA 1
ATOM 4022 C C . GLU B 1 224 ? -3.281 -8.422 -0.74 1 96.69 224 GLU B C 1
ATOM 4024 O O . GLU B 1 224 ? -2.354 -7.832 -0.185 1 96.69 224 GLU B O 1
ATOM 4029 N N . LEU B 1 225 ? -3.35 -8.703 -2.01 1 97.12 225 LEU B N 1
ATOM 4030 C CA . LEU B 1 225 ? -2.242 -8.32 -2.877 1 97.12 225 LEU B CA 1
ATOM 4031 C C . LEU B 1 225 ? -2.182 -6.801 -3.031 1 97.12 225 LEU B C 1
ATOM 4033 O O . LEU B 1 225 ? -3.199 -6.16 -3.297 1 97.12 225 LEU B O 1
ATOM 4037 N N . PHE B 1 226 ? -1.046 -6.273 -2.791 1 97.75 226 PHE B N 1
ATOM 4038 C CA . PHE B 1 226 ? -0.792 -4.867 -3.076 1 97.75 226 PHE B CA 1
ATOM 4039 C C . PHE B 1 226 ? -0.321 -4.68 -4.512 1 97.75 226 PHE B C 1
ATOM 4041 O O . PHE B 1 226 ? 0.833 -4.973 -4.836 1 97.75 226 PHE B O 1
ATOM 4048 N N . ARG B 1 227 ? -1.099 -4.113 -5.355 1 95.06 227 ARG B N 1
ATOM 4049 C CA . ARG B 1 227 ? -0.803 -4.07 -6.785 1 95.06 227 ARG B CA 1
ATOM 4050 C C . ARG B 1 227 ? -0.251 -2.707 -7.188 1 95.06 227 ARG B C 1
ATOM 4052 O O . ARG B 1 227 ? 0.357 -2.568 -8.25 1 95.06 227 ARG B O 1
ATOM 4059 N N . GLY B 1 228 ? -0.455 -1.688 -6.258 1 94.75 228 GLY B N 1
ATOM 4060 C CA . GLY B 1 228 ? -0.149 -0.321 -6.652 1 94.75 228 GLY B CA 1
ATOM 4061 C C . GLY B 1 228 ? -1.183 0.277 -7.586 1 94.75 228 GLY B C 1
ATOM 4062 O O . GLY B 1 228 ? -2.061 -0.432 -8.086 1 94.75 228 GLY B O 1
ATOM 4063 N N . PRO B 1 229 ? -1.129 1.561 -7.809 1 93.62 229 PRO B N 1
ATOM 4064 C CA . PRO B 1 229 ? -2.162 2.236 -8.594 1 93.62 229 PRO B CA 1
ATOM 4065 C C . PRO B 1 229 ? -2.191 1.77 -10.047 1 93.62 229 PRO B C 1
ATOM 4067 O O . PRO B 1 229 ? -3.258 1.739 -10.672 1 93.62 229 PRO B O 1
ATOM 4070 N N . GLY B 1 230 ? -1.087 1.405 -10.602 1 90.75 230 GLY B N 1
ATOM 4071 C CA . GLY B 1 230 ? -1.024 0.977 -11.992 1 90.75 230 GLY B CA 1
ATOM 4072 C C . GLY B 1 230 ? -0.924 -0.529 -12.148 1 90.75 230 GLY B C 1
ATOM 4073 O O . GLY B 1 230 ? -0.763 -1.033 -13.258 1 90.75 230 GLY B O 1
ATOM 4074 N N . GLY B 1 231 ? -0.957 -1.18 -11.039 1 91.88 231 GLY B N 1
ATOM 4075 C CA . GLY B 1 231 ? -0.872 -2.631 -11.078 1 91.88 231 GLY B CA 1
ATOM 4076 C C . GLY B 1 231 ? 0.543 -3.141 -11.273 1 91.88 231 GLY B C 1
ATOM 4077 O O . GLY B 1 231 ? 0.744 -4.277 -11.703 1 91.88 231 GLY B O 1
ATOM 4078 N N . ARG B 1 232 ? 1.573 -2.373 -10.977 1 92.62 232 ARG B N 1
ATOM 4079 C CA . ARG B 1 232 ? 2.955 -2.727 -11.281 1 92.62 232 ARG B CA 1
ATOM 4080 C C . ARG B 1 232 ? 3.805 -2.76 -10.016 1 92.62 232 ARG B C 1
ATOM 4082 O O . ARG B 1 232 ? 5.035 -2.711 -10.086 1 92.62 232 ARG B O 1
ATOM 4089 N N . ALA B 1 233 ? 3.16 -2.744 -8.891 1 96.12 233 ALA B N 1
ATOM 4090 C CA . ALA B 1 233 ? 3.926 -2.75 -7.648 1 96.12 233 ALA B CA 1
ATOM 4091 C C . ALA B 1 233 ? 4.773 -4.012 -7.531 1 96.12 233 ALA B C 1
ATOM 4093 O O . ALA B 1 233 ? 4.438 -5.051 -8.109 1 96.12 233 ALA B O 1
ATOM 4094 N N . GLY B 1 234 ? 5.879 -3.895 -6.836 1 97.06 234 GLY B N 1
ATOM 4095 C CA . GLY B 1 234 ? 6.668 -5.07 -6.496 1 97.06 234 GLY B CA 1
ATOM 4096 C C . GLY B 1 234 ? 7.777 -5.348 -7.492 1 97.06 234 GLY B C 1
ATOM 4097 O O . GLY B 1 234 ? 8.281 -6.469 -7.566 1 97.06 234 GLY B O 1
ATOM 4098 N N . GLU B 1 235 ? 8.172 -4.363 -8.242 1 95.69 235 GLU B N 1
ATOM 4099 C CA . GLU B 1 235 ? 9.297 -4.535 -9.156 1 95.69 235 GLU B CA 1
ATOM 4100 C C . GLU B 1 235 ? 10.625 -4.484 -8.414 1 95.69 235 GLU B C 1
ATOM 4102 O O . GLU B 1 235 ? 11.469 -3.635 -8.695 1 95.69 235 GLU B O 1
ATOM 4107 N N . LEU B 1 236 ? 10.789 -5.426 -7.574 1 97.31 236 LEU B N 1
ATOM 4108 C CA . LEU B 1 236 ? 11.93 -5.527 -6.668 1 97.31 236 LEU B CA 1
ATOM 4109 C C . LEU B 1 236 ? 13.242 -5.539 -7.449 1 97.31 236 LEU B C 1
ATOM 4111 O O . LEU B 1 236 ? 14.25 -4.992 -6.992 1 97.31 236 LEU B O 1
ATOM 4115 N N . GLY B 1 237 ? 13.273 -6.141 -8.586 1 96.31 237 GLY B N 1
ATOM 4116 C CA . GLY B 1 237 ? 14.469 -6.262 -9.406 1 96.31 237 GLY B CA 1
ATOM 4117 C C . GLY B 1 237 ? 15.016 -4.922 -9.852 1 96.31 237 GLY B C 1
ATOM 4118 O O . GLY B 1 237 ? 16.188 -4.828 -10.25 1 96.31 237 GLY B O 1
ATOM 4119 N N . HIS B 1 238 ? 14.242 -3.885 -9.75 1 94.62 238 HIS B N 1
ATOM 4120 C CA . HIS B 1 238 ? 14.648 -2.582 -10.258 1 94.62 238 HIS B CA 1
ATOM 4121 C C . HIS B 1 238 ? 14.984 -1.626 -9.117 1 94.62 238 HIS B C 1
ATOM 4123 O O . HIS B 1 238 ? 15.164 -0.426 -9.344 1 94.62 238 HIS B O 1
ATOM 4129 N N . MET B 1 239 ? 15.07 -2.168 -7.961 1 95.38 239 MET B N 1
ATOM 4130 C CA . MET B 1 239 ? 15.672 -1.396 -6.879 1 95.38 239 MET B CA 1
ATOM 4131 C C . MET B 1 239 ? 17.156 -1.159 -7.141 1 95.38 239 MET B C 1
ATOM 4133 O O . MET B 1 239 ? 17.859 -2.068 -7.57 1 95.38 239 MET B O 1
ATOM 4137 N N . VAL B 1 240 ? 17.594 0.023 -6.844 1 94.81 240 VAL B N 1
ATOM 4138 C CA . VAL B 1 240 ? 19 0.351 -7.078 1 94.81 240 VAL B CA 1
ATOM 4139 C C . VAL B 1 240 ? 19.828 -0.074 -5.875 1 94.81 240 VAL B C 1
ATOM 4141 O O . VAL B 1 240 ? 19.609 0.396 -4.758 1 94.81 240 VAL B O 1
ATOM 4144 N N . VAL B 1 241 ? 20.75 -0.913 -6.113 1 94.44 241 VAL B N 1
ATOM 4145 C CA . VAL B 1 241 ? 21.578 -1.38 -5.008 1 94.44 241 VAL B CA 1
ATOM 4146 C C . VAL B 1 241 ? 23.031 -1.047 -5.281 1 94.44 241 VAL B C 1
ATOM 4148 O O . VAL B 1 241 ? 23.891 -1.212 -4.406 1 94.44 241 VAL B O 1
ATOM 4151 N N . GLU B 1 242 ? 23.328 -0.612 -6.406 1 92.75 242 GLU B N 1
ATOM 4152 C CA . GLU B 1 242 ? 24.641 -0.103 -6.77 1 92.75 242 GLU B CA 1
ATOM 4153 C C . GLU B 1 242 ? 24.531 1.133 -7.66 1 92.75 242 GLU B C 1
ATOM 4155 O O . GLU B 1 242 ? 24.656 1.037 -8.883 1 92.75 242 GLU B O 1
ATOM 4160 N N . PRO B 1 243 ? 24.438 2.262 -6.945 1 87.62 243 PRO B N 1
ATOM 4161 C CA . PRO B 1 243 ? 24.375 3.479 -7.758 1 87.62 243 PRO B CA 1
ATOM 4162 C C . PRO B 1 243 ? 25.562 3.623 -8.703 1 87.62 243 PRO B C 1
ATOM 4164 O O . PRO B 1 243 ? 26.719 3.4 -8.297 1 87.62 243 PRO B O 1
ATOM 4167 N N . GLY B 1 244 ? 25.312 3.891 -9.953 1 87.06 244 GLY B N 1
ATOM 4168 C CA . GLY B 1 244 ? 26.359 3.977 -10.953 1 87.06 244 GLY B CA 1
ATOM 4169 C C . GLY B 1 244 ? 26.734 2.629 -11.547 1 87.06 244 GLY B C 1
ATOM 4170 O O . GLY B 1 244 ? 27.688 2.529 -12.328 1 87.06 244 GLY B O 1
ATOM 4171 N N . GLY B 1 245 ? 26.062 1.608 -11.141 1 92.25 245 GLY B N 1
ATOM 4172 C CA . GLY B 1 245 ? 26.297 0.269 -11.656 1 92.25 245 GLY B CA 1
ATOM 4173 C C . GLY B 1 245 ? 25.859 0.102 -13.094 1 92.25 245 GLY B C 1
ATOM 4174 O O . GLY B 1 245 ? 25.75 1.084 -13.836 1 92.25 245 GLY B O 1
ATOM 4175 N N . PRO B 1 246 ? 25.734 -1.099 -13.57 1 94.25 246 PRO B N 1
ATOM 4176 C CA . PRO B 1 246 ? 25.422 -1.365 -14.977 1 94.25 246 PRO B CA 1
ATOM 4177 C C . PRO B 1 246 ? 24.047 -0.826 -15.383 1 94.25 246 PRO B C 1
ATOM 4179 O O . PRO B 1 246 ? 23.156 -0.696 -14.539 1 94.25 246 PRO B O 1
ATOM 4182 N N . PRO B 1 247 ? 23.906 -0.519 -16.656 1 93.12 247 PRO B N 1
ATOM 4183 C CA . PRO B 1 247 ? 22.594 -0.076 -17.141 1 93.12 247 PRO B CA 1
ATOM 4184 C C . PRO B 1 247 ? 21.531 -1.171 -17.047 1 93.12 247 PRO B C 1
ATOM 4186 O O . PRO B 1 247 ? 21.859 -2.359 -17.094 1 93.12 247 PRO B O 1
ATOM 4189 N N . CYS B 1 248 ? 20.391 -0.745 -16.922 1 91.5 248 CYS B N 1
ATOM 4190 C CA . CYS B 1 248 ? 19.234 -1.64 -16.844 1 91.5 248 CYS B CA 1
ATOM 4191 C C . CYS B 1 248 ? 18.203 -1.282 -17.906 1 91.5 248 CYS B C 1
ATOM 4193 O O . CYS B 1 248 ? 18.125 -0.131 -18.344 1 91.5 248 CYS B O 1
ATOM 4195 N N . ARG B 1 249 ? 17.375 -2.193 -18.297 1 84.12 249 ARG B N 1
ATOM 4196 C CA . ARG B 1 249 ? 16.359 -1.979 -19.312 1 84.12 249 ARG B CA 1
ATOM 4197 C C . ARG B 1 249 ? 15.281 -1.012 -18.812 1 84.12 249 ARG B C 1
ATOM 4199 O O . ARG B 1 249 ? 14.516 -0.459 -19.609 1 84.12 249 ARG B O 1
ATOM 4206 N N . CYS B 1 250 ? 15.195 -0.788 -17.531 1 83.38 250 CYS B N 1
ATOM 4207 C CA . CYS B 1 250 ? 14.195 0.12 -16.984 1 83.38 250 CYS B CA 1
ATOM 4208 C C . CYS B 1 250 ? 14.617 1.573 -17.172 1 83.38 250 CYS B C 1
ATOM 4210 O O . CYS B 1 250 ? 13.828 2.488 -16.922 1 83.38 250 CYS B O 1
ATOM 4212 N N . GLY B 1 251 ? 15.836 1.781 -17.703 1 86.25 251 GLY B N 1
ATOM 4213 C CA . GLY B 1 251 ? 16.359 3.123 -17.875 1 86.25 251 GLY B CA 1
ATOM 4214 C C . GLY B 1 251 ? 17.266 3.557 -16.75 1 86.25 251 GLY B C 1
ATOM 4215 O O . GLY B 1 251 ? 17.984 4.551 -16.859 1 86.25 251 GLY B O 1
ATOM 4216 N N . GLY B 1 252 ? 17.281 2.766 -15.672 1 87.12 252 GLY B N 1
ATOM 4217 C CA . GLY B 1 252 ? 18.141 3.064 -14.547 1 87.12 252 GLY B CA 1
ATOM 4218 C C . GLY B 1 252 ? 19.469 2.334 -14.609 1 87.12 252 GLY B C 1
ATOM 4219 O O . GLY B 1 252 ? 19.875 1.836 -15.664 1 87.12 252 GLY B O 1
ATOM 4220 N N . ARG B 1 253 ? 20.172 2.459 -13.492 1 91.94 253 ARG B N 1
ATOM 4221 C CA . ARG B 1 253 ? 21.469 1.797 -13.352 1 91.94 253 ARG B CA 1
ATOM 4222 C C . ARG B 1 253 ? 21.594 1.134 -11.984 1 91.94 253 ARG B C 1
ATOM 4224 O O . ARG B 1 253 ? 21.078 1.644 -10.992 1 91.94 253 ARG B O 1
ATOM 4231 N N . GLY B 1 254 ? 22.312 0.027 -12.008 1 94.38 254 GLY B N 1
ATOM 4232 C CA . GLY B 1 254 ? 22.656 -0.605 -10.742 1 94.38 254 GLY B CA 1
ATOM 4233 C C . GLY B 1 254 ? 21.484 -1.31 -10.086 1 94.38 254 GLY B C 1
ATOM 4234 O O . GLY B 1 254 ? 21.453 -1.459 -8.867 1 94.38 254 GLY B O 1
ATOM 4235 N N . CYS B 1 255 ? 20.531 -1.714 -10.891 1 95.12 255 CYS B N 1
ATOM 4236 C CA . CYS B 1 255 ? 19.344 -2.406 -10.367 1 95.12 255 CYS B CA 1
ATOM 4237 C C . CYS B 1 255 ? 19.719 -3.797 -9.867 1 95.12 255 CYS B C 1
ATOM 4239 O O . CYS B 1 255 ? 20.641 -4.43 -10.383 1 95.12 255 CYS B O 1
ATOM 4241 N N . LEU B 1 256 ? 19 -4.254 -8.945 1 96.56 256 LEU B N 1
ATOM 4242 C CA . LEU B 1 256 ? 19.219 -5.523 -8.266 1 96.56 256 LEU B CA 1
ATOM 4243 C C . LEU B 1 256 ? 19.344 -6.664 -9.266 1 96.56 256 LEU B C 1
ATOM 4245 O O . LEU B 1 256 ? 20.266 -7.484 -9.172 1 96.56 256 LEU B O 1
ATOM 4249 N N . GLU B 1 257 ? 18.453 -6.73 -10.227 1 94.06 257 GLU B N 1
ATOM 4250 C CA . GLU B 1 257 ? 18.406 -7.855 -11.164 1 94.06 257 GLU B CA 1
ATOM 4251 C C . GLU B 1 257 ? 19.688 -7.953 -11.984 1 94.06 257 GLU B C 1
ATOM 4253 O O . GLU B 1 257 ? 20.016 -9.023 -12.492 1 94.06 257 GLU B O 1
ATOM 4258 N N . ARG B 1 258 ? 20.422 -6.848 -12.094 1 92.75 258 ARG B N 1
ATOM 4259 C CA . ARG B 1 258 ? 21.656 -6.824 -12.852 1 92.75 258 ARG B CA 1
ATOM 4260 C C . ARG B 1 258 ? 22.828 -7.328 -12.016 1 92.75 258 ARG B C 1
ATOM 4262 O O . ARG B 1 258 ? 23.906 -7.598 -12.539 1 92.75 258 ARG B O 1
ATOM 4269 N N . LEU B 1 259 ? 22.594 -7.488 -10.734 1 94.12 259 LEU B N 1
ATOM 4270 C CA . LEU B 1 259 ? 23.719 -7.742 -9.844 1 94.12 259 LEU B CA 1
ATOM 4271 C C . LEU B 1 259 ? 23.609 -9.125 -9.211 1 94.12 259 LEU B C 1
ATOM 4273 O O . LEU B 1 259 ? 24.594 -9.648 -8.672 1 94.12 259 LEU B O 1
ATOM 4277 N N . VAL B 1 260 ? 22.516 -9.711 -9.242 1 94.31 260 VAL B N 1
ATOM 4278 C CA . VAL B 1 260 ? 22.312 -11 -8.594 1 94.31 260 VAL B CA 1
ATOM 4279 C C . VAL B 1 260 ? 22.766 -12.125 -9.523 1 94.31 260 VAL B C 1
ATOM 4281 O O . VAL B 1 260 ? 22.312 -12.203 -10.672 1 94.31 260 VAL B O 1
ATOM 4284 N N . ASP B 1 261 ? 23.688 -12.875 -9.117 1 92.62 261 ASP B N 1
ATOM 4285 C CA . ASP B 1 261 ? 24.172 -14.125 -9.703 1 92.62 261 ASP B CA 1
ATOM 4286 C C . ASP B 1 261 ? 24.297 -15.211 -8.633 1 92.62 261 ASP B C 1
ATOM 4288 O O . ASP B 1 261 ? 25.234 -15.203 -7.832 1 92.62 261 ASP B O 1
ATOM 4292 N N . LEU B 1 262 ? 23.469 -16.156 -8.695 1 91.88 262 LEU B N 1
ATOM 4293 C CA . LEU B 1 262 ? 23.312 -17.109 -7.594 1 91.88 262 LEU B CA 1
ATOM 4294 C C . LEU B 1 262 ? 24.516 -18.047 -7.52 1 91.88 262 LEU B C 1
ATOM 4296 O O . LEU B 1 262 ? 24.641 -18.844 -6.582 1 91.88 262 LEU B O 1
ATOM 4300 N N . ARG B 1 263 ? 25.453 -17.969 -8.461 1 92.5 263 ARG B N 1
ATOM 4301 C CA . ARG B 1 263 ? 26.734 -18.656 -8.344 1 92.5 263 ARG B CA 1
ATOM 4302 C C . ARG B 1 263 ? 27.625 -17.984 -7.297 1 92.5 263 ARG B C 1
ATOM 4304 O O . ARG B 1 263 ? 28.578 -18.594 -6.805 1 92.5 263 ARG B O 1
ATOM 4311 N N . ASP B 1 264 ? 27.312 -16.75 -7.008 1 94.69 264 ASP B N 1
ATOM 4312 C CA . ASP B 1 264 ? 27.969 -15.992 -5.938 1 94.69 264 ASP B CA 1
ATOM 4313 C C . ASP B 1 264 ? 26.953 -15.602 -4.859 1 94.69 264 ASP B C 1
ATOM 4315 O O . ASP B 1 264 ? 26.406 -14.5 -4.891 1 94.69 264 ASP B O 1
ATOM 4319 N N . LEU B 1 265 ? 26.828 -16.422 -3.92 1 95.06 265 LEU B N 1
ATOM 4320 C CA . LEU B 1 265 ? 25.766 -16.281 -2.926 1 95.06 265 LEU B CA 1
ATOM 4321 C C . LEU B 1 265 ? 26.016 -15.07 -2.031 1 95.06 265 LEU B C 1
ATOM 4323 O O . LEU B 1 265 ? 25.078 -14.352 -1.675 1 95.06 265 LEU B O 1
ATOM 4327 N N . ASP B 1 266 ? 27.25 -14.852 -1.71 1 95.06 266 ASP B N 1
ATOM 4328 C CA . ASP B 1 266 ? 27.578 -13.742 -0.817 1 95.06 266 ASP B CA 1
ATOM 4329 C C . ASP B 1 266 ? 27.25 -12.398 -1.464 1 95.06 266 ASP B C 1
ATOM 4331 O O . ASP B 1 266 ? 26.625 -11.547 -0.843 1 95.06 266 ASP B O 1
ATOM 4335 N N . ARG B 1 267 ? 27.703 -12.266 -2.65 1 94.75 267 ARG B N 1
ATOM 4336 C CA . ARG B 1 267 ? 27.422 -11.031 -3.373 1 94.75 267 ARG B CA 1
ATOM 4337 C C . ARG B 1 267 ? 25.922 -10.844 -3.588 1 94.75 267 ARG B C 1
ATOM 4339 O O . ARG B 1 267 ? 25.406 -9.734 -3.438 1 94.75 267 ARG B O 1
ATOM 4346 N N . SER B 1 268 ? 25.281 -11.922 -3.939 1 96.44 268 SER B N 1
ATOM 4347 C CA . SER B 1 268 ? 23.844 -11.875 -4.156 1 96.44 268 SER B CA 1
ATOM 4348 C C . SER B 1 268 ? 23.109 -11.523 -2.873 1 96.44 268 SER B C 1
ATOM 4350 O O . SER B 1 268 ? 22.172 -10.711 -2.889 1 96.44 268 SER B O 1
ATOM 4352 N N . ALA B 1 269 ? 23.531 -12.078 -1.812 1 97.12 269 ALA B N 1
ATOM 4353 C CA . ALA B 1 269 ? 22.891 -11.828 -0.524 1 97.12 269 ALA B CA 1
ATOM 4354 C C . ALA B 1 269 ? 23.062 -10.367 -0.104 1 97.12 269 ALA B C 1
ATOM 4356 O O . ALA B 1 269 ? 22.141 -9.766 0.457 1 97.12 269 ALA B O 1
ATOM 4357 N N . ARG B 1 270 ? 24.203 -9.836 -0.358 1 95.69 270 ARG B N 1
ATOM 4358 C CA . ARG B 1 270 ? 24.453 -8.43 -0.042 1 95.69 270 ARG B CA 1
ATOM 4359 C C . ARG B 1 270 ? 23.531 -7.52 -0.851 1 95.69 270 ARG B C 1
ATOM 4361 O O . ARG B 1 270 ? 22.922 -6.598 -0.303 1 95.69 270 ARG B O 1
ATOM 4368 N N . ALA B 1 271 ? 23.453 -7.832 -2.109 1 96.38 271 ALA B N 1
ATOM 4369 C CA . ALA B 1 271 ? 22.578 -7.047 -2.984 1 96.38 271 ALA B CA 1
ATOM 4370 C C . ALA B 1 271 ? 21.125 -7.188 -2.568 1 96.38 271 ALA B C 1
ATOM 4372 O O . ALA B 1 271 ? 20.406 -6.188 -2.449 1 96.38 271 ALA B O 1
ATOM 4373 N N . LEU B 1 272 ? 20.719 -8.383 -2.34 1 97.75 272 LEU B N 1
ATOM 4374 C CA . LEU B 1 272 ? 19.359 -8.648 -1.901 1 97.75 272 LEU B CA 1
ATOM 4375 C C . LEU B 1 272 ? 19.078 -7.984 -0.556 1 97.75 272 LEU B C 1
ATOM 4377 O O . LEU B 1 272 ? 18.016 -7.406 -0.349 1 97.75 272 LEU B O 1
ATOM 4381 N N . GLY B 1 273 ? 20.047 -8.102 0.356 1 96.88 273 GLY B N 1
ATOM 4382 C CA . GLY B 1 273 ? 19.891 -7.473 1.659 1 96.88 273 GLY B CA 1
ATOM 4383 C C . GLY B 1 273 ? 19.641 -5.98 1.575 1 96.88 273 GLY B C 1
ATOM 4384 O O . GLY B 1 273 ? 18.781 -5.453 2.275 1 96.88 273 GLY B O 1
ATOM 4385 N N . ALA B 1 274 ? 20.391 -5.324 0.732 1 96.25 274 ALA B N 1
ATOM 4386 C CA . ALA B 1 274 ? 20.219 -3.887 0.537 1 96.25 274 ALA B CA 1
ATOM 4387 C C . ALA B 1 274 ? 18.828 -3.568 0.001 1 96.25 274 ALA B C 1
ATOM 4389 O O . ALA B 1 274 ? 18.141 -2.689 0.525 1 96.25 274 ALA B O 1
ATOM 4390 N N . ALA B 1 275 ? 18.406 -4.309 -1.025 1 97.44 275 ALA B N 1
ATOM 4391 C CA . ALA B 1 275 ? 17.094 -4.09 -1.633 1 97.44 275 ALA B CA 1
ATOM 4392 C C . ALA B 1 275 ? 15.977 -4.352 -0.631 1 97.44 275 ALA B C 1
ATOM 4394 O O . ALA B 1 275 ? 15.031 -3.564 -0.519 1 97.44 275 ALA B O 1
ATOM 4395 N N . LEU B 1 276 ? 16.109 -5.41 0.098 1 97.88 276 LEU B N 1
ATOM 4396 C CA . LEU B 1 276 ? 15.047 -5.816 1.021 1 97.88 276 LEU B CA 1
ATOM 4397 C C . LEU B 1 276 ? 15 -4.891 2.232 1 97.88 276 LEU B C 1
ATOM 4399 O O . LEU B 1 276 ? 13.922 -4.645 2.785 1 97.88 276 LEU B O 1
ATOM 4403 N N . THR B 1 277 ? 16.141 -4.352 2.67 1 96.62 277 THR B N 1
ATOM 4404 C CA . THR B 1 277 ? 16.125 -3.311 3.689 1 96.62 277 THR B CA 1
ATOM 4405 C C . THR B 1 277 ? 15.266 -2.133 3.254 1 96.62 277 THR B C 1
ATOM 4407 O O . THR B 1 277 ? 14.438 -1.648 4.023 1 96.62 277 THR B O 1
ATOM 4410 N N . GLY B 1 278 ? 15.438 -1.749 2.039 1 95.94 278 GLY B N 1
ATOM 4411 C CA . GLY B 1 278 ? 14.625 -0.676 1.494 1 95.94 278 GLY B CA 1
ATOM 4412 C C . GLY B 1 278 ? 13.148 -1.028 1.414 1 95.94 278 GLY B C 1
ATOM 4413 O O . GLY B 1 278 ? 12.289 -0.204 1.733 1 95.94 278 GLY B O 1
ATOM 4414 N N . ALA B 1 279 ? 12.891 -2.242 0.974 1 97.75 279 ALA B N 1
ATOM 4415 C CA . ALA B 1 279 ? 11.5 -2.688 0.859 1 97.75 279 ALA B CA 1
ATOM 4416 C C . ALA B 1 279 ? 10.805 -2.676 2.219 1 97.75 279 ALA B C 1
ATOM 4418 O O . ALA B 1 279 ? 9.664 -2.227 2.334 1 97.75 279 ALA B O 1
ATOM 4419 N N . VAL B 1 280 ? 11.477 -3.141 3.227 1 97 280 VAL B N 1
ATOM 4420 C CA . VAL B 1 280 ? 10.953 -3.154 4.59 1 97 280 VAL B CA 1
ATOM 4421 C C . VAL B 1 280 ? 10.672 -1.727 5.051 1 97 280 VAL B C 1
ATOM 4423 O O . VAL B 1 280 ? 9.602 -1.444 5.605 1 97 280 VAL B O 1
ATOM 4426 N N . ALA B 1 281 ? 11.586 -0.866 4.77 1 95.56 281 ALA B N 1
ATOM 4427 C CA . ALA B 1 281 ? 11.469 0.525 5.199 1 95.56 281 ALA B CA 1
ATOM 4428 C C . ALA B 1 281 ? 10.297 1.218 4.504 1 95.56 281 ALA B C 1
ATOM 4430 O O . ALA B 1 281 ? 9.547 1.961 5.137 1 95.56 281 ALA B O 1
ATOM 4431 N N . LEU B 1 282 ? 10.094 0.958 3.291 1 97 282 LEU B N 1
ATOM 4432 C CA . LEU B 1 282 ? 9.094 1.664 2.5 1 97 282 LEU B CA 1
ATOM 4433 C C . LEU B 1 282 ? 7.707 1.072 2.727 1 97 282 LEU B C 1
ATOM 4435 O O . LEU B 1 282 ? 6.723 1.807 2.826 1 97 282 LEU B O 1
ATOM 4439 N N . LEU B 1 283 ? 7.648 -0.284 2.834 1 97.88 283 LEU B N 1
ATOM 4440 C CA . LEU B 1 283 ? 6.359 -0.965 2.805 1 97.88 283 LEU B CA 1
ATOM 4441 C C . LEU B 1 283 ? 5.91 -1.338 4.215 1 97.88 283 LEU B C 1
ATOM 4443 O O . LEU B 1 283 ? 4.746 -1.683 4.426 1 97.88 283 LEU B O 1
ATOM 4447 N N . ASP B 1 284 ? 6.797 -1.359 5.129 1 96.5 284 ASP B N 1
ATOM 4448 C CA . ASP B 1 284 ? 6.48 -1.736 6.5 1 96.5 284 ASP B CA 1
ATOM 4449 C C . ASP B 1 284 ? 6.059 -3.201 6.586 1 96.5 284 ASP B C 1
ATOM 4451 O O . ASP B 1 284 ? 5.109 -3.539 7.297 1 96.5 284 ASP B O 1
ATOM 4455 N N . VAL B 1 285 ? 6.656 -4.059 5.723 1 97.31 285 VAL B N 1
ATOM 4456 C CA . VAL B 1 285 ? 6.445 -5.5 5.77 1 97.31 285 VAL B CA 1
ATOM 4457 C C . VAL B 1 285 ? 7.711 -6.191 6.262 1 97.31 285 VAL B C 1
ATOM 4459 O O . VAL B 1 285 ? 8.797 -5.977 5.715 1 97.31 285 VAL B O 1
ATOM 4462 N N . ARG B 1 286 ? 7.566 -7.098 7.27 1 96.69 286 ARG B N 1
ATOM 4463 C CA . ARG B 1 286 ? 8.781 -7.574 7.914 1 96.69 286 ARG B CA 1
ATOM 4464 C C . ARG B 1 286 ? 8.906 -9.086 7.812 1 96.69 286 ARG B C 1
ATOM 4466 O O . ARG B 1 286 ? 9.734 -9.695 8.492 1 96.69 286 ARG B O 1
ATOM 4473 N N . THR B 1 287 ? 8.07 -9.688 7.086 1 98.25 287 THR B N 1
ATOM 4474 C CA . THR B 1 287 ? 8.219 -11.078 6.691 1 98.25 287 THR B CA 1
ATOM 4475 C C . THR B 1 287 ? 8.531 -11.188 5.203 1 98.25 287 THR B C 1
ATOM 4477 O O . THR B 1 287 ? 7.77 -10.711 4.359 1 98.25 287 THR B O 1
ATOM 4480 N N . ILE B 1 288 ? 9.695 -11.789 4.934 1 98.62 288 ILE B N 1
ATOM 4481 C CA . ILE B 1 288 ? 10.172 -11.969 3.568 1 98.62 288 ILE B CA 1
ATOM 4482 C C . ILE B 1 288 ? 10.195 -13.461 3.227 1 98.62 288 ILE B C 1
ATOM 4484 O O . ILE B 1 288 ? 10.773 -14.266 3.965 1 98.62 288 ILE B O 1
ATOM 4488 N N . VAL B 1 289 ? 9.539 -13.797 2.178 1 98.56 289 VAL B N 1
ATOM 4489 C CA . VAL B 1 289 ? 9.555 -15.164 1.666 1 98.56 289 VAL B CA 1
ATOM 4490 C C . VAL B 1 289 ? 10.367 -15.219 0.371 1 98.56 289 VAL B C 1
ATOM 4492 O O . VAL B 1 289 ? 10.039 -14.531 -0.601 1 98.56 289 VAL B O 1
ATOM 4495 N N . LEU B 1 290 ? 11.438 -16 0.352 1 98.19 290 LEU B N 1
ATOM 4496 C CA . LEU B 1 290 ? 12.219 -16.203 -0.863 1 98.19 290 LEU B CA 1
ATOM 4497 C C . LEU B 1 290 ? 11.68 -17.375 -1.669 1 98.19 290 LEU B C 1
ATOM 4499 O O . LEU B 1 290 ? 11.492 -18.469 -1.129 1 98.19 290 LEU B O 1
ATOM 4503 N N . GLY B 1 291 ? 11.367 -17.109 -2.896 1 96.44 291 GLY B N 1
ATOM 4504 C CA . GLY B 1 291 ? 10.867 -18.156 -3.775 1 96.44 291 GLY B CA 1
ATOM 4505 C C . GLY B 1 291 ? 11.453 -18.094 -5.172 1 96.44 291 GLY B C 1
ATOM 4506 O O . GLY B 1 291 ? 12.25 -17.203 -5.477 1 96.44 291 GLY B O 1
ATOM 4507 N N . GLY B 1 292 ? 11.109 -19.109 -6.035 1 92.31 292 GLY B N 1
ATOM 4508 C CA . GLY B 1 292 ? 11.617 -19.203 -7.395 1 92.31 292 GLY B CA 1
ATOM 4509 C C . GLY B 1 292 ? 13.031 -19.75 -7.465 1 92.31 292 GLY B C 1
ATOM 4510 O O . GLY B 1 292 ? 13.711 -19.594 -8.484 1 92.31 292 GLY B O 1
ATOM 4511 N N . LEU B 1 293 ? 13.477 -20.359 -6.453 1 92.88 293 LEU B N 1
ATOM 4512 C CA . LEU B 1 293 ? 14.875 -20.766 -6.312 1 92.88 293 LEU B CA 1
ATOM 4513 C C . LEU B 1 293 ? 15.016 -22.281 -6.488 1 92.88 293 LEU B C 1
ATOM 4515 O O . LEU B 1 293 ? 14.102 -23.031 -6.145 1 92.88 293 LEU B O 1
ATOM 4519 N N . ASP B 1 294 ? 16.156 -22.578 -7.016 1 89.94 294 ASP B N 1
ATOM 4520 C CA . ASP B 1 294 ? 16.562 -23.984 -6.914 1 89.94 294 ASP B CA 1
ATOM 4521 C C . ASP B 1 294 ? 16.641 -24.422 -5.457 1 89.94 294 ASP B C 1
ATOM 4523 O O . ASP B 1 294 ? 17.234 -23.734 -4.625 1 89.94 294 ASP B O 1
ATOM 4527 N N . PRO B 1 295 ? 16.047 -25.547 -5.168 1 89.62 295 PRO B N 1
ATOM 4528 C CA . PRO B 1 295 ? 16.047 -26.031 -3.787 1 89.62 295 PRO B CA 1
ATOM 4529 C C . PRO B 1 295 ? 17.453 -26.078 -3.186 1 89.62 295 PRO B C 1
ATOM 4531 O O . PRO B 1 295 ? 17.625 -25.844 -1.985 1 89.62 295 PRO B O 1
ATOM 4534 N N . ALA B 1 296 ? 18.438 -26.297 -4.027 1 92 296 ALA B N 1
ATOM 4535 C CA . ALA B 1 296 ? 19.797 -26.453 -3.535 1 92 296 ALA B CA 1
ATOM 4536 C C . ALA B 1 296 ? 20.359 -25.125 -3.035 1 92 296 ALA B C 1
ATOM 4538 O O . ALA B 1 296 ? 21.234 -25.094 -2.176 1 92 296 ALA B O 1
AT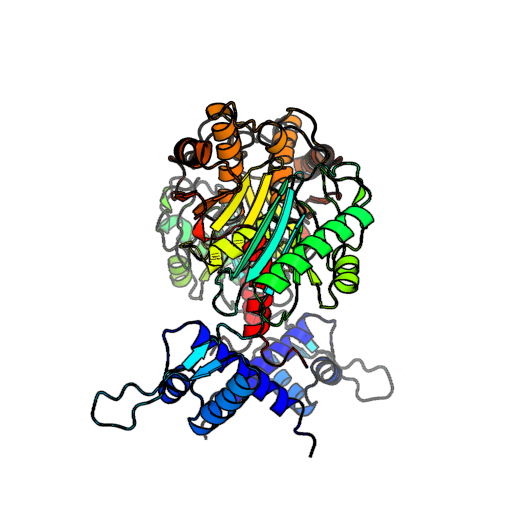OM 4539 N N . VAL B 1 297 ? 19.859 -24.047 -3.545 1 95.25 297 VAL B N 1
ATOM 4540 C CA . VAL B 1 297 ? 20.406 -22.734 -3.232 1 95.25 297 VAL B CA 1
ATOM 4541 C C . VAL B 1 297 ? 19.5 -22.016 -2.24 1 95.25 297 VAL B C 1
ATOM 4543 O O . VAL B 1 297 ? 19.906 -21.031 -1.612 1 95.25 297 VAL B O 1
ATOM 4546 N N . ALA B 1 298 ? 18.328 -22.531 -2.037 1 95.75 298 ALA B N 1
ATOM 4547 C CA . ALA B 1 298 ? 17.281 -21.797 -1.328 1 95.75 298 ALA B CA 1
ATOM 4548 C C . ALA B 1 298 ? 17.672 -21.531 0.117 1 95.75 298 ALA B C 1
ATOM 4550 O O . ALA B 1 298 ? 17.766 -20.359 0.533 1 95.75 298 ALA B O 1
ATOM 4551 N N . GLU B 1 299 ? 18.031 -22.531 0.847 1 96.94 299 GLU B N 1
ATOM 4552 C CA . GLU B 1 299 ? 18.312 -22.359 2.268 1 96.94 299 GLU B CA 1
ATOM 4553 C C . GLU B 1 299 ? 19.625 -21.609 2.48 1 96.94 299 GLU B C 1
ATOM 4555 O O . GLU B 1 299 ? 19.703 -20.703 3.322 1 96.94 299 GLU B O 1
ATOM 4560 N N . PRO B 1 300 ? 20.641 -21.906 1.679 1 97.94 300 PRO B N 1
ATOM 4561 C CA . PRO B 1 300 ? 21.875 -21.125 1.812 1 97.94 300 PRO B CA 1
ATOM 4562 C C . PRO B 1 300 ? 21.656 -19.641 1.542 1 97.94 300 PRO B C 1
ATOM 4564 O O . PRO B 1 300 ? 22.172 -18.781 2.27 1 97.94 300 PRO B O 1
ATOM 4567 N N . LEU B 1 301 ? 20.906 -19.328 0.53 1 97.81 301 LEU B N 1
ATOM 4568 C CA . LEU B 1 301 ? 20.625 -17.938 0.233 1 97.81 301 LEU B CA 1
ATOM 4569 C C . LEU B 1 301 ? 19.797 -17.297 1.347 1 97.81 301 LEU B C 1
ATOM 4571 O O . LEU B 1 301 ? 20.062 -16.156 1.748 1 97.81 301 LEU B O 1
ATOM 4575 N N . ARG B 1 302 ? 18.828 -18.016 1.817 1 98.19 302 ARG B N 1
ATOM 4576 C CA . ARG B 1 302 ? 18 -17.531 2.916 1 98.19 302 ARG B CA 1
ATOM 4577 C C . ARG B 1 302 ? 18.859 -17.125 4.113 1 98.19 302 ARG B C 1
ATOM 4579 O O . ARG B 1 302 ? 18.688 -16.047 4.68 1 98.19 302 ARG B O 1
ATOM 4586 N N . ALA B 1 303 ? 19.719 -18.031 4.531 1 98.44 303 ALA B N 1
ATOM 4587 C CA . ALA B 1 303 ? 20.578 -17.781 5.684 1 98.44 303 ALA B CA 1
ATOM 4588 C C . ALA B 1 303 ? 21.453 -16.547 5.461 1 98.44 303 ALA B C 1
ATOM 4590 O O . ALA B 1 303 ? 21.609 -15.719 6.359 1 98.44 303 ALA B O 1
ATOM 4591 N N . ALA B 1 304 ? 22 -16.438 4.289 1 98.12 304 ALA B N 1
ATOM 4592 C CA . ALA B 1 304 ? 22.875 -15.312 3.961 1 98.12 304 ALA B CA 1
ATOM 4593 C C . ALA B 1 304 ? 22.094 -14 3.951 1 98.12 304 ALA B C 1
ATOM 4595 O O . ALA B 1 304 ? 22.578 -12.977 4.453 1 98.12 304 ALA B O 1
ATOM 4596 N N . VAL B 1 305 ? 20.922 -14 3.379 1 98.25 305 VAL B N 1
ATOM 4597 C CA . VAL B 1 305 ? 20.094 -12.805 3.336 1 98.25 305 VAL B CA 1
ATOM 4598 C C . VAL B 1 305 ? 19.656 -12.43 4.75 1 98.25 305 VAL B C 1
ATOM 4600 O O . VAL B 1 305 ? 19.672 -11.25 5.113 1 98.25 305 VAL B O 1
ATOM 4603 N N . ALA B 1 306 ? 19.266 -13.43 5.539 1 98.44 306 ALA B N 1
ATOM 4604 C CA . ALA B 1 306 ? 18.875 -13.18 6.926 1 98.44 306 ALA B CA 1
ATOM 4605 C C . ALA B 1 306 ? 20.016 -12.508 7.695 1 98.44 306 ALA B C 1
ATOM 4607 O O . ALA B 1 306 ? 19.766 -11.625 8.516 1 98.44 306 ALA B O 1
ATOM 4608 N N . ALA B 1 307 ? 21.172 -12.93 7.457 1 97.62 307 ALA B N 1
ATOM 4609 C CA . ALA B 1 307 ? 22.344 -12.336 8.117 1 97.62 307 ALA B CA 1
ATOM 4610 C C . ALA B 1 307 ? 22.484 -10.867 7.738 1 97.62 307 ALA B C 1
ATOM 4612 O O . ALA B 1 307 ? 22.844 -10.039 8.578 1 97.62 307 ALA B O 1
ATOM 4613 N N . GLU B 1 308 ? 22.266 -10.531 6.465 1 95.94 308 GLU B N 1
ATOM 4614 C CA . GLU B 1 308 ? 22.344 -9.156 6 1 95.94 308 GLU B CA 1
ATOM 4615 C C . GLU B 1 308 ? 21.297 -8.273 6.688 1 95.94 308 GLU B C 1
ATOM 4617 O O . GLU B 1 308 ? 21.5 -7.07 6.844 1 95.94 308 GLU B O 1
ATOM 4622 N N . LEU B 1 309 ? 20.188 -8.898 7.129 1 96.69 309 LEU B N 1
ATOM 4623 C CA . LEU B 1 309 ? 19.062 -8.141 7.664 1 96.69 309 LEU B CA 1
ATOM 4624 C C . LEU B 1 309 ? 19 -8.25 9.188 1 96.69 309 LEU B C 1
ATOM 4626 O O . LEU B 1 309 ? 18.109 -7.691 9.82 1 96.69 309 LEU B O 1
ATOM 4630 N N . ALA B 1 310 ? 19.891 -8.859 9.812 1 96.56 310 ALA B N 1
ATOM 4631 C CA . ALA B 1 310 ? 19.844 -9.312 11.203 1 96.56 310 ALA B CA 1
ATOM 4632 C C . ALA B 1 310 ? 19.812 -8.125 12.164 1 96.56 310 ALA B C 1
ATOM 4634 O O . ALA B 1 310 ? 19.25 -8.219 13.258 1 96.56 310 ALA B O 1
ATOM 4635 N N . GLU B 1 311 ? 20.344 -6.98 11.781 1 94.25 311 GLU B N 1
ATOM 4636 C CA . GLU B 1 311 ? 20.5 -5.863 12.711 1 94.25 311 GLU B CA 1
ATOM 4637 C C . GLU B 1 311 ? 19.344 -4.871 12.578 1 94.25 311 GLU B C 1
ATOM 4639 O O . GLU B 1 311 ? 19.297 -3.875 13.297 1 94.25 311 GLU B O 1
ATOM 4644 N N . LEU B 1 312 ? 18.484 -5.18 11.648 1 93.5 312 LEU B N 1
ATOM 4645 C CA . LEU B 1 312 ? 17.375 -4.266 11.477 1 93.5 312 LEU B CA 1
ATOM 4646 C C . LEU B 1 312 ? 16.453 -4.301 12.695 1 93.5 312 LEU B C 1
ATOM 4648 O O . LEU B 1 312 ? 16.219 -5.363 13.273 1 93.5 312 LEU B O 1
ATOM 4652 N N . ASP B 1 313 ? 15.898 -3.105 13.039 1 88.12 313 ASP B N 1
ATOM 4653 C CA . ASP B 1 313 ? 14.953 -2.936 14.141 1 88.12 313 ASP B CA 1
ATOM 4654 C C . ASP B 1 313 ? 13.711 -2.162 13.688 1 88.12 313 ASP B C 1
ATOM 4656 O O . ASP B 1 313 ? 13.82 -1.019 13.234 1 88.12 313 ASP B O 1
ATOM 4660 N N . PRO B 1 314 ? 12.602 -2.834 13.93 1 88.94 314 PRO B N 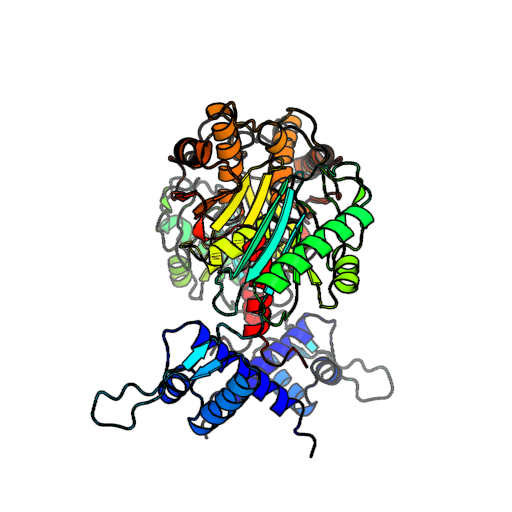1
ATOM 4661 C CA . PRO B 1 314 ? 12.289 -4.164 14.453 1 88.94 314 PRO B CA 1
ATOM 4662 C C . PRO B 1 314 ? 12.82 -5.289 13.562 1 88.94 314 PRO B C 1
ATOM 4664 O O . PRO B 1 314 ? 13.141 -5.059 12.398 1 88.94 314 PRO B O 1
ATOM 4667 N N . PRO B 1 315 ? 12.836 -6.496 14.062 1 95 315 PRO B N 1
ATOM 4668 C CA . PRO B 1 315 ? 13.445 -7.609 13.328 1 95 315 PRO B CA 1
ATOM 4669 C C . PRO B 1 315 ? 12.648 -8.008 12.086 1 95 315 PRO B C 1
ATOM 4671 O O . PRO B 1 315 ? 11.438 -7.793 12.031 1 95 315 PRO B O 1
ATOM 4674 N N . VAL B 1 316 ? 13.359 -8.617 11.148 1 97.31 316 VAL B N 1
ATOM 4675 C CA . VAL B 1 316 ? 12.789 -9.117 9.898 1 97.31 316 VAL B CA 1
ATOM 4676 C C . VAL B 1 316 ? 12.914 -10.633 9.852 1 97.31 316 VAL B C 1
ATOM 4678 O O . VAL B 1 316 ? 13.961 -11.195 10.18 1 97.31 316 VAL B O 1
ATOM 4681 N N . THR B 1 317 ? 11.844 -11.289 9.492 1 98.06 317 THR B N 1
ATOM 4682 C CA . THR B 1 317 ? 11.844 -12.734 9.312 1 98.06 317 THR B CA 1
ATOM 4683 C C . THR B 1 317 ? 12.031 -13.086 7.836 1 98.06 317 THR B C 1
ATOM 4685 O O . THR B 1 317 ? 11.352 -12.531 6.969 1 98.06 317 THR B O 1
ATOM 4688 N N . VAL B 1 318 ? 13.016 -13.969 7.547 1 98.5 318 VAL B N 1
ATOM 4689 C CA . VAL B 1 318 ? 13.25 -14.445 6.188 1 98.5 318 VAL B CA 1
ATOM 4690 C C . VAL B 1 318 ? 12.992 -15.953 6.121 1 98.5 318 VAL B C 1
ATOM 4692 O O . VAL B 1 318 ? 13.562 -16.719 6.898 1 98.5 318 VAL B O 1
ATOM 4695 N N . THR B 1 319 ? 12.117 -16.375 5.266 1 97.88 319 THR B N 1
ATOM 4696 C CA . THR B 1 319 ? 11.812 -17.797 5.062 1 97.88 319 THR B CA 1
ATOM 4697 C C . THR B 1 319 ? 11.922 -18.156 3.584 1 97.88 319 THR B C 1
ATOM 4699 O O . THR B 1 319 ? 12.062 -17.281 2.729 1 97.88 319 THR B O 1
ATOM 4702 N N . VAL B 1 320 ? 11.977 -19.438 3.32 1 97.06 320 VAL B N 1
ATOM 4703 C CA . VAL B 1 320 ? 11.883 -19.953 1.959 1 97.06 320 VAL B CA 1
ATOM 4704 C C . VAL B 1 320 ? 10.453 -20.406 1.678 1 97.06 320 VAL B C 1
ATOM 4706 O O . VAL B 1 320 ? 9.773 -20.922 2.568 1 97.06 320 VAL B O 1
ATOM 4709 N N . SER B 1 321 ? 10.07 -20.156 0.48 1 95.94 321 SER B N 1
ATOM 4710 C CA . SER B 1 321 ? 8.719 -20.562 0.094 1 95.94 321 SER B CA 1
ATOM 4711 C C . SER B 1 321 ? 8.508 -22.047 0.326 1 95.94 321 SER B C 1
ATOM 4713 O O . SER B 1 321 ? 9.391 -22.859 0.039 1 95.94 321 SER B O 1
ATOM 4715 N N . ASP B 1 322 ? 7.379 -22.328 0.829 1 88.31 322 ASP B N 1
ATOM 4716 C CA . ASP B 1 322 ? 6.965 -23.703 1.047 1 88.31 322 ASP B CA 1
ATOM 4717 C C . ASP B 1 322 ? 6.738 -24.438 -0.28 1 88.31 322 ASP B C 1
ATOM 4719 O O . ASP B 1 322 ? 5.93 -23.984 -1.102 1 88.31 322 ASP B O 1
ATOM 4723 N N . PRO B 1 323 ? 7.41 -25.516 -0.424 1 80.88 323 PRO B N 1
ATOM 4724 C CA . PRO B 1 323 ? 7.156 -26.266 -1.65 1 80.88 323 PRO B CA 1
ATOM 4725 C C . PRO B 1 323 ? 5.684 -26.641 -1.822 1 80.88 323 PRO B C 1
ATOM 4727 O O . PRO B 1 323 ? 5.188 -26.703 -2.951 1 80.88 323 PRO B O 1
ATOM 4730 N N . GLY B 1 324 ? 4.98 -26.844 -0.752 1 78.81 324 GLY B N 1
ATOM 4731 C CA . GLY B 1 324 ? 3.562 -27.172 -0.775 1 78.81 324 GLY B CA 1
ATOM 4732 C C . GLY B 1 324 ? 2.691 -26.031 -1.271 1 78.81 324 GLY B C 1
ATOM 4733 O O . GLY B 1 324 ? 1.533 -26.25 -1.635 1 78.81 324 GLY B O 1
ATOM 4734 N N . ALA B 1 325 ? 3.299 -24.875 -1.433 1 80.12 325 ALA B N 1
ATOM 4735 C CA . ALA B 1 325 ? 2.52 -23.734 -1.893 1 80.12 325 ALA B CA 1
ATOM 4736 C C . ALA B 1 325 ? 2.275 -23.797 -3.398 1 80.12 325 ALA B C 1
ATOM 4738 O O . ALA B 1 325 ? 1.278 -23.266 -3.896 1 80.12 325 ALA B O 1
ATOM 4739 N N . GLY B 1 326 ? 3.148 -24.5 -4.121 1 81.62 326 GLY B N 1
ATOM 4740 C CA . GLY B 1 326 ? 2.949 -24.797 -5.535 1 81.62 326 GLY B CA 1
ATOM 4741 C C . GLY B 1 326 ? 3.275 -23.625 -6.438 1 81.62 326 GLY B C 1
ATOM 4742 O O . GLY B 1 326 ? 3.053 -23.672 -7.648 1 81.62 326 GLY B O 1
ATOM 4743 N N . GLY B 1 327 ? 3.672 -22.5 -5.941 1 92.5 327 GLY B N 1
ATOM 4744 C CA . GLY B 1 327 ? 4.227 -21.406 -6.727 1 92.5 327 GLY B CA 1
ATOM 4745 C C . GLY B 1 327 ? 3.182 -20.672 -7.547 1 92.5 327 GLY B C 1
ATOM 4746 O O . GLY B 1 327 ? 2 -20.672 -7.199 1 92.5 327 GLY B O 1
ATOM 4747 N N . ALA B 1 328 ? 3.668 -20.031 -8.633 1 96.94 328 ALA B N 1
ATOM 4748 C CA . ALA B 1 328 ? 2.84 -19.203 -9.492 1 96.94 328 ALA B CA 1
ATOM 4749 C C . ALA B 1 328 ? 1.768 -20.031 -10.195 1 96.94 328 ALA B C 1
ATOM 4751 O O . ALA B 1 328 ? 0.626 -19.578 -10.336 1 96.94 328 ALA B O 1
ATOM 4752 N N . LEU B 1 329 ? 2.127 -21.219 -10.602 1 97.62 329 LEU B N 1
ATOM 4753 C CA . LEU B 1 329 ? 1.223 -22.078 -11.352 1 97.62 329 LEU B CA 1
ATOM 4754 C C . LEU B 1 329 ? 0.015 -22.469 -10.5 1 97.62 329 LEU B C 1
ATOM 4756 O O . LEU B 1 329 ? -1.129 -22.297 -10.93 1 97.62 329 LEU B O 1
ATOM 4760 N N . ARG B 1 330 ? 0.248 -22.906 -9.312 1 97.81 330 ARG B N 1
ATOM 4761 C CA . ARG B 1 330 ? -0.852 -23.25 -8.414 1 97.81 330 ARG B CA 1
ATOM 4762 C C . ARG B 1 330 ? -1.645 -22 -8.039 1 97.81 330 ARG B C 1
ATOM 4764 O O . ARG B 1 330 ? -2.871 -22.047 -7.93 1 97.81 330 ARG B O 1
ATOM 4771 N N . GLY B 1 331 ? -0.917 -20.906 -7.793 1 98.25 331 GLY B N 1
ATOM 4772 C CA . GLY B 1 331 ? -1.594 -19.641 -7.523 1 98.25 331 GLY B CA 1
ATOM 4773 C C . GLY B 1 331 ? -2.559 -19.25 -8.625 1 98.25 331 GLY B C 1
ATOM 4774 O O . GLY B 1 331 ? -3.652 -18.75 -8.344 1 98.25 331 GLY B O 1
ATOM 4775 N N . ALA B 1 332 ? -2.154 -19.438 -9.812 1 98.62 332 ALA B N 1
ATOM 4776 C CA . ALA B 1 332 ? -3.002 -19.125 -10.961 1 98.62 332 ALA B CA 1
ATOM 4777 C C . ALA B 1 332 ? -4.289 -19.953 -10.93 1 98.62 332 ALA B C 1
ATOM 4779 O O . ALA B 1 332 ? -5.387 -19.391 -11 1 98.62 332 ALA B O 1
ATOM 4780 N N . ALA B 1 333 ? -4.191 -21.234 -10.766 1 98.69 333 ALA B N 1
ATOM 4781 C CA . ALA B 1 333 ? -5.355 -22.109 -10.711 1 98.69 333 ALA B CA 1
ATOM 4782 C C . ALA B 1 333 ? -6.25 -21.766 -9.523 1 98.69 333 ALA B C 1
ATOM 4784 O O . ALA B 1 333 ? -7.477 -21.703 -9.664 1 98.69 333 ALA B O 1
ATOM 4785 N N . ALA B 1 334 ? -5.594 -21.516 -8.445 1 98 334 ALA B N 1
ATOM 4786 C CA . ALA B 1 334 ? -6.336 -21.266 -7.215 1 98 334 ALA B CA 1
ATOM 4787 C C . ALA B 1 334 ? -7.078 -19.922 -7.289 1 98 334 ALA B C 1
ATOM 4789 O O . ALA B 1 334 ? -8.117 -19.75 -6.648 1 98 334 ALA B O 1
ATOM 4790 N N . THR B 1 335 ? -6.551 -18.984 -8.047 1 97.88 335 THR B N 1
ATOM 4791 C CA . THR B 1 335 ? -7.25 -17.719 -8.258 1 97.88 335 THR B CA 1
ATOM 4792 C C . THR B 1 335 ? -8.641 -17.953 -8.828 1 97.88 335 THR B C 1
ATOM 4794 O O . THR B 1 335 ? -9.602 -17.297 -8.438 1 97.88 335 THR B O 1
ATOM 4797 N N . VAL B 1 336 ? -8.797 -18.875 -9.672 1 97.75 336 VAL B N 1
ATOM 4798 C CA . VAL B 1 336 ? -10.07 -19.234 -10.281 1 97.75 336 VAL B CA 1
ATOM 4799 C C . VAL B 1 336 ? -11.008 -19.812 -9.227 1 97.75 336 VAL B C 1
ATOM 4801 O O . VAL B 1 336 ? -12.164 -19.406 -9.109 1 97.75 336 VAL B O 1
ATOM 4804 N N . VAL B 1 337 ? -10.469 -20.688 -8.445 1 96.5 337 VAL B N 1
ATOM 4805 C CA . VAL B 1 337 ? -11.242 -21.391 -7.418 1 96.5 337 VAL B CA 1
ATOM 4806 C C . VAL B 1 337 ? -11.734 -20.391 -6.379 1 96.5 337 VAL B C 1
ATOM 4808 O O . VAL B 1 337 ? -12.891 -20.438 -5.957 1 96.5 337 VAL B O 1
ATOM 4811 N N . ARG B 1 338 ? -10.906 -19.547 -6.035 1 95.62 338 ARG B N 1
ATOM 4812 C CA . ARG B 1 338 ? -11.273 -18.531 -5.055 1 95.62 338 ARG B CA 1
ATOM 4813 C C . ARG B 1 338 ? -12.375 -17.625 -5.594 1 95.62 338 ARG B C 1
ATOM 4815 O O . ARG B 1 338 ? -13.258 -17.203 -4.844 1 95.62 338 ARG B O 1
ATOM 4822 N N . ALA B 1 339 ? -12.281 -17.312 -6.832 1 95.56 339 ALA B N 1
ATOM 4823 C CA . ALA B 1 339 ? -13.336 -16.516 -7.453 1 95.56 339 ALA B CA 1
ATOM 4824 C C . ALA B 1 339 ? -14.68 -17.234 -7.406 1 95.56 339 ALA B C 1
ATOM 4826 O O . ALA B 1 339 ? -15.711 -16.625 -7.152 1 95.56 339 ALA B O 1
ATOM 4827 N N . VAL B 1 340 ? -14.664 -18.516 -7.617 1 95.31 340 VAL B N 1
ATOM 4828 C CA . VAL B 1 340 ? -15.867 -19.328 -7.57 1 95.31 340 VAL B CA 1
ATOM 4829 C C . VAL B 1 340 ? -16.469 -19.297 -6.164 1 95.31 340 VAL B C 1
ATOM 4831 O O . VAL B 1 340 ? -17.672 -19.125 -6.004 1 95.31 340 VAL B O 1
ATOM 4834 N N . ILE B 1 341 ? -15.633 -19.422 -5.207 1 94.12 341 ILE B N 1
ATOM 4835 C CA . ILE B 1 341 ? -16.094 -19.453 -3.822 1 94.12 341 ILE B CA 1
ATOM 4836 C C . ILE B 1 341 ? -16.656 -18.078 -3.434 1 94.12 341 ILE B C 1
ATOM 4838 O O . ILE B 1 341 ? -17.656 -18 -2.723 1 94.12 341 ILE B O 1
ATOM 4842 N N . ARG B 1 342 ? -16.094 -17.062 -3.945 1 92.75 342 ARG B N 1
ATOM 4843 C CA . ARG B 1 342 ? -16.547 -15.703 -3.631 1 92.75 342 ARG B CA 1
ATOM 4844 C C . ARG B 1 342 ? -17.844 -15.383 -4.355 1 92.75 342 ARG B C 1
ATOM 4846 O O . ARG B 1 342 ? -18.656 -14.594 -3.861 1 92.75 342 ARG B O 1
ATOM 4853 N N . SER B 1 343 ? -17.969 -16.016 -5.539 1 93.25 343 SER B N 1
ATOM 4854 C CA . SER B 1 343 ? -19.172 -15.797 -6.344 1 93.25 343 SER B CA 1
ATOM 4855 C C . SER B 1 343 ? -19.719 -17.109 -6.879 1 93.25 343 SER B C 1
ATOM 4857 O O . SER B 1 343 ? -19.672 -17.359 -8.086 1 93.25 343 SER B O 1
ATOM 4859 N N . PRO B 1 344 ? -20.406 -17.797 -6 1 91.94 344 PRO B N 1
ATOM 4860 C CA . PRO B 1 344 ? -20.812 -19.156 -6.367 1 91.94 344 PRO B CA 1
ATOM 4861 C C . PRO B 1 344 ? -21.891 -19.172 -7.445 1 91.94 344 PRO B C 1
ATOM 4863 O O . PRO B 1 344 ? -22.094 -20.203 -8.094 1 91.94 344 PRO B O 1
ATOM 4866 N N . ASP B 1 345 ? -22.547 -18.047 -7.68 1 81.81 345 ASP B N 1
ATOM 4867 C CA . ASP B 1 345 ? -23.594 -18.016 -8.703 1 81.81 345 ASP B CA 1
ATOM 4868 C C . ASP B 1 345 ? -23.016 -17.609 -10.055 1 81.81 345 ASP B C 1
ATOM 4870 O O . ASP B 1 345 ? -23.75 -17.516 -11.039 1 81.81 345 ASP B O 1
ATOM 4874 N N . GLY B 1 346 ? -21.672 -17.609 -10.281 1 71.62 346 GLY B N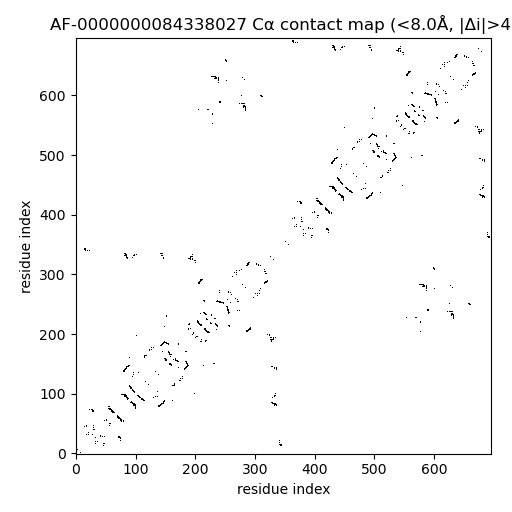 1
ATOM 4875 C CA . GLY B 1 346 ? -21.047 -17.25 -11.539 1 71.62 346 GLY B CA 1
ATOM 4876 C C . GLY B 1 346 ? -21.188 -15.773 -11.891 1 71.62 346 GLY B C 1
ATOM 4877 O O . GLY B 1 346 ? -21.094 -15.391 -13.055 1 71.62 346 GLY B O 1
ATOM 4878 N N . GLY B 1 347 ? -21.344 -14.93 -10.859 1 54.97 347 GLY B N 1
ATOM 4879 C CA . GLY B 1 347 ? -21.547 -13.523 -11.164 1 54.97 347 GLY B CA 1
ATOM 4880 C C . GLY B 1 347 ? -22.812 -13.266 -11.969 1 54.97 347 GLY B C 1
ATOM 4881 O O . GLY B 1 347 ? -22.953 -12.211 -12.586 1 54.97 347 GLY B O 1
ATOM 4882 N N . ARG B 1 348 ? -23.656 -14.328 -12.367 1 42.75 348 ARG B N 1
ATOM 4883 C CA . ARG B 1 348 ? -24.906 -14.078 -13.094 1 42.75 348 ARG B CA 1
ATOM 4884 C C . ARG B 1 348 ? -25.922 -13.383 -12.203 1 42.75 348 ARG B C 1
ATOM 4886 O O . ARG B 1 348 ? -25.953 -13.602 -10.992 1 42.75 348 ARG B O 1
#

pLDDT: mean 91.91, std 10.94, range [24.95, 98.88]

InterPro domains:
  IPR000600 ROK family [PF00480] (84-259)
  IPR000600 ROK family [PTHR18964] (8-271)
  IPR000835 MarR-type HTH domain [PF12802] (17-61)
  IPR036388 Winged helix-like DNA-binding domain superfamily [G3DSA:1.10.10.10] (2-77)
  IPR036390 Winged helix DNA-binding domain superfamily [SSF46785] (9-71)
  IPR043129 ATPase, nucleotide binding domain [SSF53067] (84-337)
  IPR049874 ROK, conserved site [PS01125] (211-238)

Nearest PDB structures (foldseek):
  5f7q-assembly1_J  TM=8.671E-01  e=2.270E-25  Listeria monocytogenes EGD-e
  5f7p-assembly1_A  TM=8.134E-01  e=7.718E-22  Listeria monocytogenes EGD-e
  3vov-assembly1_B  TM=8.148E-01  e=3.175E-21  Thermus thermophilus HB8
  7p9y-assembly1_AAA  TM=8.365E-01  e=2.322E-17  Saccharomyces cerevisiae S288C
  2ap1-assembly1_A  TM=7.530E-01  e=3.089E-15  Salmonella enterica subsp. enterica serovar Typhimurium

Radius of gyration: 28.72 Å; Cα contacts (8 Å, |Δi|>4): 1601; chains: 2; bounding box: 71×81×62 Å

Solvent-accessible surface area (backbone atoms only — not comparable to full-atom values): 34541 Å² total; per-residue (Å²): 130,80,71,53,77,66,54,57,51,50,49,54,48,48,46,17,52,53,47,43,52,37,67,76,43,70,65,35,31,64,65,55,50,14,64,74,70,69,49,52,61,68,58,42,52,53,45,49,51,52,34,37,73,69,32,52,32,39,71,44,78,48,55,78,72,71,99,61,83,51,60,37,29,27,33,62,21,71,75,16,55,18,5,30,6,25,28,52,52,79,54,30,39,36,23,29,30,18,28,58,84,60,50,77,62,24,70,49,75,43,82,39,93,48,54,85,47,57,60,68,58,52,49,51,52,50,46,52,48,39,51,53,24,45,62,68,45,69,48,52,72,71,23,33,19,34,18,31,70,43,43,48,50,84,51,31,31,59,37,27,85,81,30,68,74,39,50,69,37,48,56,20,59,55,44,19,68,72,68,72,38,61,38,40,53,44,31,25,32,44,24,22,33,48,12,32,54,73,58,35,96,52,66,47,46,27,35,25,38,27,43,61,100,56,38,32,24,11,37,29,51,82,66,35,78,49,37,42,86,72,51,51,23,21,33,51,21,50,20,27,39,33,69,83,40,58,78,43,94,54,44,48,39,11,21,35,52,79,63,56,42,82,91,42,50,67,61,23,17,51,44,48,23,36,43,49,46,23,47,29,26,41,48,31,40,48,33,36,30,42,32,68,54,57,75,86,48,39,61,62,44,42,54,46,27,40,61,61,41,62,54,32,69,75,70,60,47,66,43,66,56,54,76,84,18,50,38,26,40,44,16,18,5,40,52,38,32,52,50,38,45,66,32,68,70,71,81,108,129,80,71,53,77,65,52,56,50,49,50,54,49,49,45,17,52,51,48,44,51,38,67,76,40,71,66,36,29,63,64,54,49,14,64,75,70,69,48,50,60,68,58,42,51,54,45,49,51,51,34,36,74,69,32,50,32,38,71,43,79,48,57,78,71,72,100,63,82,50,58,37,29,29,34,61,21,69,74,14,56,17,4,29,7,25,28,50,53,78,54,29,38,34,24,30,29,18,27,57,83,60,50,76,62,25,70,49,74,43,82,39,92,47,55,85,48,58,61,68,60,52,49,49,52,49,47,52,46,39,50,52,23,44,62,69,45,68,46,53,70,72,22,31,20,34,17,30,72,43,43,44,51,83,53,30,33,58,36,27,84,82,31,68,75,38,49,68,38,48,55,19,58,55,44,18,70,72,69,72,38,62,39,40,52,44,31,25,34,45,24,21,31,49,12,31,54,74,58,35,95,52,67,47,45,28,34,26,38,27,42,60,99,56,38,30,23,11,36,28,51,86,66,35,78,49,38,42,86,71,51,51,22,21,34,52,22,50,20,26,39,34,70,83,40,58,80,42,95,53,46,48,38,11,22,36,54,79,62,56,43,83,92,40,51,69,62,24,18,51,43,49,23,36,43,48,46,23,48,28,27,42,47,32,38,47,32,38,30,42,32,70,53,57,76,87,50,39,62,62,45,43,54,46,27,39,60,62,40,62,53,32,69,76,70,60,47,66,43,66,56,53,77,82,18,51,39,26,39,43,15,18,4,40,53,38,32,51,49,40,45,66,32,68,70,71,81,110